Protein AF-0000000075452541 (afdb_homodimer)

Solvent-accessible surface area (backbone atoms only — not comparable to full-atom values): 29779 Å² total; per-residue (Å²): 123,70,72,61,56,54,48,53,54,49,51,54,54,55,52,61,61,65,72,62,60,81,67,71,68,73,66,65,67,73,64,61,56,76,62,44,48,30,38,48,34,49,43,64,29,46,68,95,59,76,37,20,65,39,57,33,38,34,30,27,49,64,48,76,81,56,88,68,90,68,59,49,58,41,72,86,58,48,40,37,40,28,39,78,86,65,54,73,41,63,32,45,73,78,48,78,16,36,24,39,24,74,75,41,72,76,52,80,73,38,39,36,34,42,38,35,38,46,94,92,39,50,34,38,28,69,33,43,17,39,79,46,66,87,62,72,47,77,48,80,36,69,62,18,41,37,78,40,71,11,36,21,41,36,41,37,31,50,55,63,86,82,54,88,63,45,31,35,39,35,39,36,41,42,87,89,42,98,59,65,47,78,46,79,43,63,41,68,54,38,55,59,77,52,35,68,52,48,48,37,40,68,83,59,48,67,69,40,55,36,41,38,38,43,31,22,43,37,71,69,51,44,30,37,49,54,52,46,42,45,64,13,70,38,55,8,56,58,82,45,79,62,62,95,77,60,66,36,64,34,36,25,78,86,38,78,92,62,42,40,35,41,36,53,44,28,27,20,25,43,78,48,76,46,66,40,112,124,70,71,63,56,52,48,52,52,48,50,50,54,54,52,61,59,65,60,69,64,82,72,69,68,72,63,67,68,72,63,62,56,76,59,43,50,29,38,48,34,49,44,64,28,45,69,96,58,74,37,20,66,38,55,33,38,34,30,28,49,64,48,75,81,54,88,67,89,69,61,50,58,41,72,86,57,49,40,38,40,28,40,81,86,66,54,74,41,64,31,45,72,79,47,79,16,36,23,39,23,74,74,42,73,76,52,81,73,35,39,38,34,42,38,38,38,46,95,92,39,50,33,36,30,71,32,42,18,40,80,47,66,89,60,71,46,78,47,80,37,69,62,18,41,37,80,40,71,11,36,22,41,35,41,36,32,51,54,62,88,81,53,85,66,45,32,36,40,37,40,34,40,41,87,89,42,96,58,65,47,77,46,79,44,62,43,68,55,37,56,60,77,51,34,72,53,48,49,36,41,69,83,58,47,67,70,40,55,36,40,37,37,44,31,23,42,38,71,68,51,45,29,37,49,52,51,47,44,44,63,12,68,38,46,8,57,60,81,42,78,62,62,97,77,60,65,36,64,34,37,25,78,85,39,78,89,61,43,40,35,40,37,51,44,29,26,20,24,44,78,47,75,47,65,40,111

Sequence (554 aa):
MIAMRSFKTILLSLFIICLASCQKVVNVDLETAAPKLVIDAAIDWQHGTKGNEQTITLSTTYPYFSKDSIAPKVSGAKVTVTDSLGKIFDFEQVKTGEYVCNTFSPTLNMSYTLRVDYQGKTYTAKDKLYPMPQHVDFQQKDKGGIFGNAMEIRGFFKDDDQLKNNYYLVKIKSPHSKFPAYIDLNGKFFSKNNLFFIYSDEKLKPKDTLNFEIYRISEDYFGYMYRILEITSNGSSPFSTPPASVIGNIINNKDANDNPLGAFRATQFISKQYIIKMIAMRSFKTILLSLFIICLASCQKVVNVDLETAAPKLVIDAAIDWQHGTKGNEQTITLSTTYPYFSKDSIAPKVSGAKVTVTDSLGKIFDFEQVKTGEYVCNTFSPTLNMSYTLRVDYQGKTYTAKDKLYPMPQHVDFQQKDKGGIFGNAMEIRGFFKDDDQLKNNYYLVKIKSPHSKFPAYIDLNGKFFSKNNLFFIYSDEKLKPKDTLNFEIYRISEDYFGYMYRILEITSNGSSPFSTPPASVIGNIINNKDANDNPLGAFRATQFISKQYIIK

Structure (mmCIF, N/CA/C/O backbone):
data_AF-0000000075452541-model_v1
#
loop_
_entity.id
_entity.type
_entity.pdbx_description
1 polymer 'DUF4249 domain-containing protein'
#
loop_
_atom_site.group_PDB
_atom_site.id
_atom_site.type_symbol
_atom_site.label_atom_id
_atom_site.label_alt_id
_atom_site.label_comp_id
_atom_site.label_asym_id
_atom_site.label_entity_id
_atom_site.label_seq_id
_atom_site.pdbx_PDB_ins_code
_atom_site.Cartn_x
_atom_site.Cartn_y
_atom_site.Cartn_z
_atom_site.occupancy
_atom_site.B_iso_or_equiv
_atom_site.auth_seq_id
_atom_site.auth_comp_id
_atom_site.auth_asym_id
_atom_site.auth_atom_id
_atom_site.pdbx_PDB_model_num
ATOM 1 N N . MET A 1 1 ? -78 8.469 -4.016 1 34.25 1 MET A N 1
ATOM 2 C CA . MET A 1 1 ? -76.812 9.266 -4.352 1 34.25 1 MET A CA 1
ATOM 3 C C . MET A 1 1 ? -75.625 8.875 -3.484 1 34.25 1 MET A C 1
ATOM 5 O O . MET A 1 1 ? -74.5 9.398 -3.664 1 34.25 1 MET A O 1
ATOM 9 N N . ILE A 1 2 ? -75.938 8.18 -2.344 1 45.75 2 ILE A N 1
ATOM 10 C CA . ILE A 1 2 ? -74.938 7.801 -1.338 1 45.75 2 ILE A CA 1
ATOM 11 C C . ILE A 1 2 ? -74.062 6.664 -1.87 1 45.75 2 ILE A C 1
ATOM 13 O O . ILE A 1 2 ? -72.875 6.586 -1.552 1 45.75 2 ILE A O 1
ATOM 17 N N . ALA A 1 3 ? -74.625 5.676 -2.668 1 50 3 ALA A N 1
ATOM 18 C CA . ALA A 1 3 ? -74 4.473 -3.158 1 50 3 ALA A CA 1
ATOM 19 C C . ALA A 1 3 ? -72.875 4.82 -4.152 1 50 3 ALA A C 1
ATOM 21 O O . ALA A 1 3 ? -71.875 4.125 -4.234 1 50 3 ALA A O 1
ATOM 22 N N . MET A 1 4 ? -73.062 5.973 -4.934 1 45.12 4 MET A N 1
ATOM 23 C CA . MET A 1 4 ? -72.125 6.316 -5.988 1 45.12 4 MET A CA 1
ATOM 24 C C . MET A 1 4 ? -70.812 6.867 -5.395 1 45.12 4 MET A C 1
ATOM 26 O O . MET A 1 4 ? -69.75 6.855 -6.055 1 45.12 4 MET A O 1
ATOM 30 N N . ARG A 1 5 ? -70.938 7.594 -4.199 1 52.69 5 ARG A N 1
ATOM 31 C CA . ARG A 1 5 ? -69.75 8.211 -3.629 1 52.69 5 ARG A CA 1
ATOM 32 C C . ARG A 1 5 ? -68.812 7.156 -3.062 1 52.69 5 ARG A C 1
ATOM 34 O O . ARG A 1 5 ? -67.562 7.289 -3.164 1 52.69 5 ARG A O 1
ATOM 41 N N . SER A 1 6 ? -69.438 6.059 -2.621 1 57.91 6 SER A N 1
ATOM 42 C CA . SER A 1 6 ? -68.562 5.023 -2.018 1 57.91 6 SER A CA 1
ATOM 43 C C . SER A 1 6 ? -67.812 4.25 -3.076 1 57.91 6 SER A C 1
ATOM 45 O O . SER A 1 6 ? -66.688 3.803 -2.826 1 57.91 6 SER A O 1
ATOM 47 N N . PHE A 1 7 ? -68.438 4.277 -4.336 1 56.34 7 PHE A N 1
ATOM 48 C CA . PHE A 1 7 ? -67.75 3.48 -5.363 1 56.34 7 PHE A CA 1
ATOM 49 C C . PHE A 1 7 ? -66.5 4.184 -5.887 1 56.34 7 PHE A C 1
ATOM 51 O O . PHE A 1 7 ? -65.5 3.545 -6.133 1 56.34 7 PHE A O 1
ATOM 58 N N . LYS A 1 8 ? -66.5 5.594 -5.902 1 56.44 8 LYS A N 1
ATOM 59 C CA . LYS A 1 8 ? -65.375 6.336 -6.395 1 56.44 8 LYS A CA 1
ATOM 60 C C . LYS A 1 8 ? -64.188 6.277 -5.395 1 56.44 8 LYS A C 1
ATOM 62 O O . LYS A 1 8 ? -63.062 6.18 -5.789 1 56.44 8 LYS A O 1
ATOM 67 N N . THR A 1 9 ? -64.688 6.316 -4.105 1 59.84 9 THR A N 1
ATOM 68 C CA . THR A 1 9 ? -63.625 6.242 -3.1 1 59.84 9 THR A CA 1
ATOM 69 C C . THR A 1 9 ? -63 4.852 -3.078 1 59.84 9 THR A C 1
ATOM 71 O O . THR A 1 9 ? -61.781 4.719 -2.928 1 59.84 9 THR A O 1
ATOM 74 N N . ILE A 1 10 ? -63.844 3.76 -3.4 1 61.31 10 ILE A N 1
ATOM 75 C CA . ILE A 1 10 ? -63.281 2.412 -3.416 1 61.31 10 ILE A CA 1
ATOM 76 C C . ILE A 1 10 ? -62.438 2.221 -4.664 1 61.31 10 ILE A C 1
ATOM 78 O O . ILE A 1 10 ? -61.344 1.651 -4.598 1 61.31 10 ILE A O 1
ATOM 82 N N . LEU A 1 11 ? -62.875 2.826 -5.844 1 58.12 11 LEU A N 1
ATOM 83 C CA . LEU A 1 11 ? -62.062 2.693 -7.059 1 58.12 11 LEU A CA 1
ATOM 84 C C . LEU A 1 11 ? -60.75 3.439 -6.93 1 58.12 11 LEU A C 1
ATOM 86 O O . LEU A 1 11 ? -59.719 2.945 -7.363 1 58.12 11 LEU A O 1
ATOM 90 N N . LEU A 1 12 ? -60.844 4.625 -6.23 1 57.25 12 LEU A N 1
ATOM 91 C CA . LEU A 1 12 ? -59.594 5.367 -6.047 1 57.25 12 LEU A CA 1
ATOM 92 C C . LEU A 1 12 ? -58.656 4.625 -5.105 1 57.25 12 LEU A C 1
ATOM 94 O O . LEU A 1 12 ? -57.438 4.582 -5.34 1 57.25 12 LEU A O 1
ATOM 98 N N . SER A 1 13 ? -59.25 3.928 -4.078 1 57.22 13 SER A N 1
ATOM 99 C CA . SER A 1 13 ? -58.375 3.186 -3.176 1 57.22 13 SER A CA 1
ATOM 100 C C . SER A 1 13 ? -57.75 1.992 -3.881 1 57.22 13 SER A C 1
ATOM 102 O O . SER A 1 13 ? -56.594 1.681 -3.654 1 57.22 13 SER A O 1
ATOM 104 N N . LEU A 1 14 ? -58.562 1.305 -4.836 1 54.22 14 LEU A N 1
ATOM 105 C CA . LEU A 1 14 ? -58 0.173 -5.555 1 54.22 14 LEU A CA 1
ATOM 106 C C . LEU A 1 14 ? -56.938 0.641 -6.551 1 54.22 14 LEU A C 1
ATOM 108 O O . LEU A 1 14 ? -55.938 -0.048 -6.773 1 54.22 14 LEU A O 1
ATOM 112 N N . PHE A 1 15 ? -57.031 1.887 -7.07 1 53 15 PHE A N 1
ATOM 113 C CA . PHE A 1 15 ? -56.031 2.369 -8.023 1 53 15 PHE A CA 1
ATOM 114 C C . PHE A 1 15 ? -54.688 2.619 -7.336 1 53 15 PHE A C 1
ATOM 116 O O . PHE A 1 15 ? -53.625 2.387 -7.922 1 53 15 PHE A O 1
ATOM 123 N N . ILE A 1 16 ? -54.719 3.039 -6.047 1 51.22 16 ILE A N 1
ATOM 124 C CA . ILE A 1 16 ? -53.438 3.35 -5.395 1 51.22 16 ILE A CA 1
ATOM 125 C C . ILE A 1 16 ? -52.688 2.059 -5.113 1 51.22 16 ILE A C 1
ATOM 127 O O . ILE A 1 16 ? -51.438 2.029 -5.188 1 51.22 16 ILE A O 1
ATOM 131 N N . ILE A 1 17 ? -53.344 0.917 -4.867 1 47.91 17 ILE A N 1
ATOM 132 C CA . ILE A 1 17 ? -52.625 -0.297 -4.535 1 47.91 17 ILE A CA 1
ATOM 133 C C . ILE A 1 17 ? -51.938 -0.855 -5.793 1 47.91 17 ILE A C 1
ATOM 135 O O . ILE A 1 17 ? -50.906 -1.532 -5.711 1 47.91 17 ILE A O 1
ATOM 139 N N . CYS A 1 18 ? -52.469 -0.655 -7.027 1 42.66 18 CYS A N 1
ATOM 140 C CA . CYS A 1 18 ? -51.875 -1.256 -8.227 1 42.66 18 CYS A CA 1
ATOM 141 C C . CYS A 1 18 ? -50.562 -0.599 -8.578 1 42.66 18 CYS A C 1
ATOM 143 O O . CYS A 1 18 ? -49.844 -1.06 -9.477 1 42.66 18 CYS A O 1
ATOM 145 N N . LEU A 1 19 ? -50.375 0.67 -8.211 1 40.28 19 LEU A N 1
ATOM 146 C CA . LEU A 1 19 ? -49.094 1.259 -8.602 1 40.28 19 LEU A CA 1
ATOM 147 C C . LEU A 1 19 ? -47.938 0.643 -7.809 1 40.28 19 LEU A C 1
ATOM 149 O O . LEU A 1 19 ? -46.812 1.155 -7.832 1 40.28 19 LEU A O 1
ATOM 153 N N . ALA A 1 20 ? -48.25 -0.249 -6.824 1 34.97 20 ALA A N 1
ATOM 154 C CA . ALA A 1 20 ? -47.094 -0.711 -6.074 1 34.97 20 ALA A CA 1
ATOM 155 C C . ALA A 1 20 ? -46.25 -1.676 -6.902 1 34.97 20 ALA A C 1
ATOM 157 O O . ALA A 1 20 ? -45.219 -2.152 -6.445 1 34.97 20 ALA A O 1
ATOM 158 N N . SER A 1 21 ? -46.812 -2.279 -7.902 1 32.34 21 SER A N 1
ATOM 159 C CA . SER A 1 21 ? -46.156 -3.557 -8.164 1 32.34 21 SER A CA 1
ATOM 160 C C . SER A 1 21 ? -44.719 -3.355 -8.648 1 32.34 21 SER A C 1
ATOM 162 O O . SER A 1 21 ? -43.844 -4.137 -8.312 1 32.34 21 SER A O 1
ATOM 164 N N . CYS A 1 22 ? -44.594 -2.73 -9.883 1 35.19 22 CYS A N 1
ATOM 165 C CA . CYS A 1 22 ? -43.562 -3.24 -10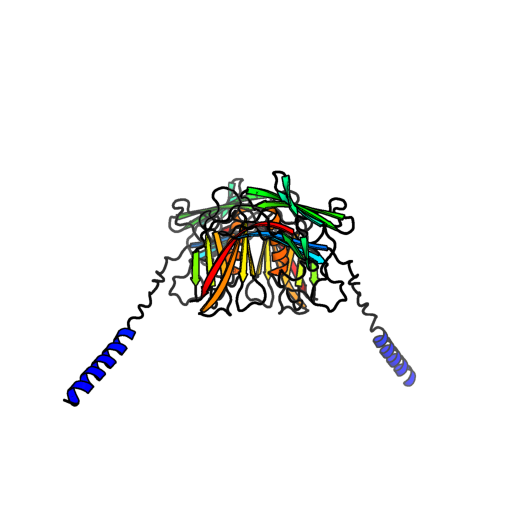.75 1 35.19 22 CYS A CA 1
ATOM 166 C C . CYS A 1 22 ? -42.188 -2.83 -10.234 1 35.19 22 CYS A C 1
ATOM 168 O O . CYS A 1 22 ? -41.781 -1.67 -10.359 1 35.19 22 CYS A O 1
ATOM 170 N N . GLN A 1 23 ? -41.875 -2.953 -8.891 1 31.98 23 GLN A N 1
ATOM 171 C CA . GLN A 1 23 ? -40.438 -2.781 -8.711 1 31.98 23 GLN A CA 1
ATOM 172 C C . GLN A 1 23 ? -39.656 -3.557 -9.766 1 31.98 23 GLN A C 1
ATOM 174 O O . GLN A 1 23 ? -39.719 -4.785 -9.836 1 31.98 23 GLN A O 1
ATOM 179 N N . LYS A 1 24 ? -39.5 -3.025 -10.977 1 33.19 24 LYS A N 1
ATOM 180 C CA . LYS A 1 24 ? -38.562 -3.656 -11.883 1 33.19 24 LYS A CA 1
ATOM 181 C C . LYS A 1 24 ? -37.219 -3.945 -11.172 1 33.19 24 LYS A C 1
ATOM 183 O O . LYS A 1 24 ? -36.562 -3.027 -10.688 1 33.19 24 LYS A O 1
ATOM 188 N N . VAL A 1 25 ? -37.219 -5.02 -10.445 1 33.94 25 VAL A N 1
ATOM 189 C CA . VAL A 1 25 ? -35.875 -5.512 -10.094 1 33.94 25 VAL A CA 1
ATOM 190 C C . VAL A 1 25 ? -34.938 -5.332 -11.266 1 33.94 25 VAL A C 1
ATOM 192 O O . VAL A 1 25 ? -35.188 -5.84 -12.367 1 33.94 25 VAL A O 1
ATOM 195 N N . VAL A 1 26 ? -34.531 -4.211 -11.539 1 32.22 26 VAL A N 1
ATOM 196 C CA . VAL A 1 26 ? -33.438 -4.156 -12.492 1 32.22 26 VAL A CA 1
ATOM 197 C C . VAL A 1 26 ? -32.531 -5.387 -12.328 1 32.22 26 VAL A C 1
ATOM 199 O O . VAL A 1 26 ? -31.906 -5.578 -11.281 1 32.22 26 VAL A O 1
ATOM 202 N N . ASN A 1 27 ? -33.094 -6.473 -12.727 1 30.88 27 ASN A N 1
ATOM 203 C CA . ASN A 1 27 ? -32.219 -7.613 -12.875 1 30.88 27 ASN A CA 1
ATOM 204 C C . ASN A 1 27 ? -30.875 -7.203 -13.5 1 30.88 27 ASN A C 1
ATOM 206 O O . ASN A 1 27 ? -30.812 -6.84 -14.672 1 30.88 27 ASN A O 1
ATOM 210 N N . VAL A 1 28 ? -30.172 -6.414 -12.852 1 33.66 28 VAL A N 1
ATOM 211 C CA . VAL A 1 28 ? -28.797 -6.391 -13.344 1 33.66 28 VAL A CA 1
ATOM 212 C C . VAL A 1 28 ? -28.438 -7.754 -13.93 1 33.66 28 VAL A C 1
ATOM 214 O O . VAL A 1 28 ? -28.484 -8.766 -13.234 1 33.66 28 VAL A O 1
ATOM 217 N N . ASP A 1 29 ? -28.938 -7.945 -15.039 1 34.06 29 ASP A N 1
ATOM 218 C CA . ASP A 1 29 ? -28.406 -9.109 -15.75 1 34.06 29 ASP A CA 1
ATOM 219 C C . ASP A 1 29 ? -27.016 -9.461 -15.258 1 34.06 29 ASP A C 1
ATOM 221 O O . ASP A 1 29 ? -26.062 -8.711 -15.484 1 34.06 29 ASP A O 1
ATOM 225 N N . LEU A 1 30 ? -26.812 -9.672 -14 1 38.75 30 LEU A N 1
ATOM 226 C CA . LEU A 1 30 ? -25.609 -10.453 -13.758 1 38.75 30 LEU A CA 1
ATOM 227 C C . LEU A 1 30 ? -25.25 -11.297 -14.977 1 38.75 30 LEU A C 1
ATOM 229 O O . LEU A 1 30 ? -25.75 -12.406 -15.148 1 38.75 30 LEU A O 1
ATOM 233 N N . GLU A 1 31 ? -25.531 -10.891 -16.172 1 41.97 31 GLU A N 1
ATOM 234 C CA . GLU A 1 31 ? -25.047 -11.523 -17.391 1 41.97 31 GLU A CA 1
ATOM 235 C C . GLU A 1 31 ? -23.812 -12.391 -17.109 1 41.97 31 GLU A C 1
ATOM 237 O O . GLU A 1 31 ? -22.922 -11.992 -16.375 1 41.97 31 GLU A O 1
ATOM 242 N N . THR A 1 32 ? -23.969 -13.688 -17 1 48.62 32 THR A N 1
ATOM 243 C CA . THR A 1 32 ? -23.062 -14.812 -16.844 1 48.62 32 THR A CA 1
ATOM 244 C C . THR A 1 32 ? -21.766 -14.562 -17.594 1 48.62 32 THR A C 1
ATOM 246 O O . THR A 1 32 ? -21.734 -14.594 -18.828 1 48.62 32 THR A O 1
ATOM 249 N N . ALA A 1 33 ? -21.141 -13.641 -17.328 1 57.66 33 ALA A N 1
ATOM 250 C CA . ALA A 1 33 ? -19.859 -13.492 -18.016 1 57.66 33 ALA A CA 1
ATOM 251 C C . ALA A 1 33 ? -19.172 -14.844 -18.172 1 57.66 33 ALA A C 1
ATOM 253 O O . ALA A 1 33 ? -19.281 -15.719 -17.312 1 57.66 33 ALA A O 1
ATOM 254 N N . ALA A 1 34 ? -18.906 -15.211 -19.516 1 70.31 34 ALA A N 1
ATOM 255 C CA . ALA A 1 34 ? -18.141 -16.422 -19.828 1 70.31 34 ALA A CA 1
ATOM 256 C C . ALA A 1 34 ? -16.969 -16.578 -18.859 1 70.31 34 ALA A C 1
ATOM 258 O O . ALA A 1 34 ? -16.344 -15.602 -18.469 1 70.31 34 ALA A O 1
ATOM 259 N N . PRO A 1 35 ? -16.844 -17.891 -18.344 1 80.19 35 PRO A N 1
ATOM 260 C CA . PRO A 1 35 ? -15.695 -18.125 -17.469 1 80.19 35 PRO A CA 1
ATOM 261 C C . PRO A 1 35 ? -14.375 -17.641 -18.062 1 80.19 35 PRO A C 1
ATOM 263 O O . PRO A 1 35 ? -14.172 -17.766 -19.281 1 80.19 35 PRO A O 1
ATOM 266 N N . LYS A 1 36 ? -13.656 -17.047 -17.234 1 85.5 36 LYS A N 1
ATOM 267 C CA . LYS A 1 36 ? -12.352 -16.562 -17.672 1 85.5 36 LYS A CA 1
ATOM 268 C C . LYS A 1 36 ? -11.234 -17.453 -17.156 1 85.5 36 LYS A C 1
ATOM 270 O O . LYS A 1 36 ? -11.266 -17.906 -16.016 1 85.5 36 LYS A O 1
ATOM 275 N N . LEU A 1 37 ? -10.25 -17.703 -18.016 1 91.44 37 LEU A N 1
ATOM 276 C CA . LEU A 1 37 ? -9.07 -18.469 -17.625 1 91.44 37 LEU A CA 1
ATOM 277 C C . LEU A 1 37 ? -8.273 -17.75 -16.547 1 91.44 37 LEU A C 1
ATOM 279 O O . LEU A 1 37 ? -8.07 -16.531 -16.625 1 91.44 37 LEU A O 1
ATOM 283 N N . VAL A 1 38 ? -7.953 -18.469 -15.477 1 91 38 VAL A N 1
ATOM 284 C CA . VAL A 1 38 ? -7.082 -17.969 -14.422 1 91 38 VAL A CA 1
ATOM 285 C C . VAL A 1 38 ? -5.766 -18.734 -14.422 1 91 38 VAL A C 1
ATOM 287 O O . VAL A 1 38 ? -5.758 -19.969 -14.336 1 91 38 VAL A O 1
ATOM 290 N N . ILE A 1 39 ? -4.699 -18.047 -14.617 1 94.75 39 ILE A N 1
ATOM 291 C CA . ILE A 1 39 ? -3.371 -18.641 -14.586 1 94.75 39 ILE A CA 1
ATOM 292 C C . ILE A 1 39 ? -2.607 -18.141 -13.359 1 94.75 39 ILE A C 1
ATOM 294 O O . ILE A 1 39 ? -2.215 -16.969 -13.305 1 94.75 39 ILE A O 1
ATOM 298 N N . ASP A 1 40 ? -2.426 -18.953 -12.367 1 94.31 40 ASP A N 1
ATOM 299 C CA . ASP A 1 40 ? -1.569 -18.688 -11.219 1 94.31 40 ASP A CA 1
ATOM 300 C C . ASP A 1 40 ? -0.208 -19.359 -11.375 1 94.31 40 ASP A C 1
ATOM 302 O O . ASP A 1 40 ? -0.052 -20.531 -11.062 1 94.31 40 ASP A O 1
ATOM 306 N N . ALA A 1 41 ? 0.688 -18.625 -11.914 1 98 41 ALA A N 1
ATOM 307 C CA . ALA A 1 41 ? 2 -19.172 -12.25 1 98 41 ALA A CA 1
ATOM 308 C C . ALA A 1 41 ? 3.094 -18.547 -11.398 1 9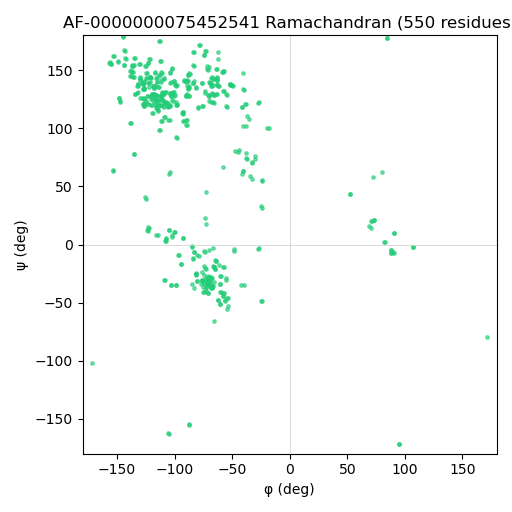8 41 ALA A C 1
ATOM 310 O O . ALA A 1 41 ? 3.588 -17.453 -11.703 1 98 41 ALA A O 1
ATOM 311 N N . ALA A 1 42 ? 3.469 -19.266 -10.375 1 97.75 42 ALA A N 1
ATOM 312 C CA . ALA A 1 42 ? 4.504 -18.781 -9.469 1 97.75 42 ALA A CA 1
ATOM 313 C C . ALA A 1 42 ? 5.699 -19.734 -9.445 1 97.75 42 ALA A C 1
ATOM 315 O O . ALA A 1 42 ? 5.559 -20.906 -9.117 1 97.75 42 ALA A O 1
ATOM 316 N N . ILE A 1 43 ? 6.809 -19.266 -9.938 1 98.62 43 ILE A N 1
ATOM 317 C CA . ILE A 1 43 ? 8.086 -19.938 -9.672 1 98.62 43 ILE A CA 1
ATOM 318 C C . ILE A 1 43 ? 8.711 -19.359 -8.406 1 98.62 43 ILE A C 1
ATOM 320 O O . ILE A 1 43 ? 9.273 -18.266 -8.422 1 98.62 43 ILE A O 1
ATOM 324 N N . ASP A 1 44 ? 8.586 -20.109 -7.355 1 98.38 44 ASP A N 1
ATOM 325 C CA . ASP A 1 44 ? 9.047 -19.641 -6.051 1 98.38 44 ASP A CA 1
ATOM 326 C C . ASP A 1 44 ? 10.203 -20.5 -5.539 1 98.38 44 ASP A C 1
ATOM 328 O O . ASP A 1 44 ? 10.023 -21.688 -5.258 1 98.38 44 ASP A O 1
ATOM 332 N N . TRP A 1 45 ? 11.344 -19.859 -5.383 1 98.62 45 TRP A N 1
ATOM 333 C CA . TRP A 1 45 ? 12.539 -20.531 -4.895 1 98.62 45 TRP A CA 1
ATOM 334 C C . TRP A 1 45 ? 12.812 -20.172 -3.439 1 98.62 45 TRP A C 1
ATOM 336 O O . TRP A 1 45 ? 13.281 -19.062 -3.145 1 98.62 45 TRP A O 1
ATOM 346 N N . GLN A 1 46 ? 12.562 -21.125 -2.562 1 97.81 46 GLN A N 1
ATOM 347 C CA . GLN A 1 46 ? 12.859 -20.891 -1.154 1 97.81 46 GLN A CA 1
ATOM 348 C C . GLN A 1 46 ? 14.359 -20.938 -0.894 1 97.81 46 GLN A C 1
ATOM 350 O O . GLN A 1 46 ? 15.039 -21.875 -1.292 1 97.81 46 GLN A O 1
ATOM 355 N N . HIS A 1 47 ? 14.812 -19.906 -0.198 1 95.38 47 HIS A N 1
ATOM 356 C CA . HIS A 1 47 ? 16.219 -19.922 0.197 1 95.38 47 HIS A CA 1
ATOM 357 C C . HIS A 1 47 ? 16.594 -21.219 0.888 1 95.38 47 HIS A C 1
ATOM 359 O O . HIS A 1 47 ? 15.828 -21.734 1.709 1 95.38 47 HIS A O 1
ATOM 365 N N . GLY A 1 48 ? 17.781 -21.719 0.495 1 94.69 48 GLY A N 1
ATOM 366 C CA . GLY A 1 48 ? 18.297 -22.922 1.144 1 94.69 48 GLY A CA 1
ATOM 367 C C . GLY A 1 48 ? 17.828 -24.203 0.489 1 94.69 48 GLY A C 1
ATOM 368 O O . GLY A 1 48 ? 18.203 -25.297 0.919 1 94.69 48 GLY A O 1
ATOM 369 N N . THR A 1 49 ? 16.953 -24.125 -0.5 1 97.25 49 THR A N 1
ATOM 370 C CA . THR A 1 49 ? 16.5 -25.312 -1.22 1 97.25 49 THR A CA 1
ATOM 371 C C . THR A 1 49 ? 16.984 -25.281 -2.668 1 97.25 49 THR A C 1
ATOM 373 O O . THR A 1 49 ? 17.578 -24.297 -3.113 1 97.25 49 THR A O 1
ATOM 376 N N . LYS A 1 50 ? 16.719 -26.375 -3.445 1 97.38 50 LYS A N 1
ATOM 377 C CA . LYS A 1 50 ? 17.141 -26.469 -4.84 1 97.38 50 LYS A CA 1
ATOM 378 C C . LYS A 1 50 ? 16.172 -25.734 -5.758 1 97.38 50 LYS A C 1
ATOM 380 O O . LYS A 1 50 ? 16.562 -25.281 -6.836 1 97.38 50 LYS A O 1
ATOM 385 N N . GLY A 1 51 ? 14.953 -25.578 -5.359 1 98.06 51 GLY A N 1
ATOM 386 C CA . GLY A 1 51 ? 13.945 -24.891 -6.145 1 98.06 51 GLY A CA 1
ATOM 387 C C . GLY A 1 51 ? 13.508 -25.672 -7.367 1 98.06 51 GLY A C 1
ATOM 388 O O . GLY A 1 51 ? 12.938 -25.109 -8.305 1 98.06 51 GLY A O 1
ATOM 389 N N . ASN A 1 52 ? 13.727 -26.969 -7.395 1 98.06 52 ASN A N 1
ATOM 390 C CA . ASN A 1 52 ? 13.492 -27.766 -8.594 1 98.06 52 ASN A CA 1
ATOM 391 C C . ASN A 1 52 ? 12.023 -28.141 -8.75 1 98.06 52 ASN A C 1
ATOM 393 O O . ASN A 1 52 ? 11.57 -28.438 -9.852 1 98.06 52 ASN A O 1
ATOM 397 N N . GLU A 1 53 ? 11.305 -28.188 -7.676 1 97.88 53 GLU A N 1
ATOM 398 C CA . GLU A 1 53 ? 9.883 -28.516 -7.742 1 97.88 53 GLU A CA 1
ATOM 399 C C . GLU A 1 53 ? 9.031 -27.25 -7.836 1 97.88 53 GLU A C 1
ATOM 401 O O . GLU A 1 53 ? 9.016 -26.438 -6.918 1 97.88 53 GLU A O 1
ATOM 406 N N . GLN A 1 54 ? 8.398 -27.062 -8.945 1 98.62 54 GLN A N 1
ATOM 407 C CA . GLN A 1 54 ? 7.562 -25.891 -9.188 1 98.62 54 GLN A CA 1
ATOM 408 C C . GLN A 1 54 ? 6.188 -26.297 -9.719 1 98.62 54 GLN A C 1
ATOM 410 O O . GLN A 1 54 ? 6.066 -27.266 -10.461 1 98.62 54 GLN A O 1
ATOM 415 N N . THR A 1 55 ? 5.156 -25.609 -9.312 1 97.88 55 THR A N 1
ATOM 416 C CA . THR A 1 55 ? 3.787 -25.906 -9.711 1 97.88 55 THR A CA 1
ATOM 417 C C . THR A 1 55 ? 3.107 -24.656 -10.281 1 97.88 55 THR A C 1
ATOM 419 O O . THR A 1 55 ? 3.254 -23.562 -9.734 1 97.88 55 THR A O 1
ATOM 422 N N . ILE A 1 56 ? 2.438 -24.797 -11.383 1 98 56 ILE A N 1
ATOM 423 C CA . ILE A 1 56 ? 1.584 -23.797 -12 1 98 56 ILE A CA 1
ATOM 424 C C . ILE A 1 56 ? 0.146 -24.297 -12.062 1 98 56 ILE A C 1
ATOM 426 O O . ILE A 1 56 ? -0.091 -25.469 -12.414 1 98 56 ILE A O 1
ATOM 430 N N . THR A 1 57 ? -0.823 -23.438 -11.695 1 96.31 57 THR A N 1
ATOM 431 C CA . THR A 1 57 ? -2.213 -23.875 -11.641 1 96.31 57 THR A CA 1
ATOM 432 C C . THR A 1 57 ? -3.062 -23.109 -12.641 1 96.31 57 THR A C 1
ATOM 434 O O . THR A 1 57 ? -2.928 -21.891 -12.766 1 96.31 57 THR A O 1
ATOM 437 N N . LEU A 1 58 ? -3.904 -23.766 -13.328 1 95.38 58 LEU A N 1
ATOM 438 C CA . LEU A 1 58 ? -4.871 -23.203 -14.266 1 95.38 58 LEU A CA 1
ATOM 439 C C . LEU A 1 58 ? -6.297 -23.531 -13.836 1 95.38 58 LEU A C 1
ATOM 441 O O . LEU A 1 58 ? -6.598 -24.688 -13.492 1 95.38 58 LEU A O 1
ATOM 445 N N . SER A 1 59 ? -7.078 -22.516 -13.789 1 91.62 59 SER A N 1
ATOM 446 C CA . SER A 1 59 ? -8.492 -22.656 -13.461 1 91.62 59 SER A CA 1
ATOM 447 C C . SER A 1 59 ? -9.344 -21.656 -14.234 1 91.62 59 SER A C 1
ATOM 449 O O . SER A 1 59 ? -8.844 -20.969 -15.141 1 91.62 59 SER A O 1
ATOM 451 N N . THR A 1 60 ? -10.664 -21.688 -14.055 1 86 60 THR A N 1
ATOM 452 C CA . THR A 1 60 ? -11.562 -20.672 -14.609 1 86 60 THR A CA 1
ATOM 453 C C . THR A 1 60 ? -12.406 -20.047 -13.508 1 86 60 THR A C 1
ATOM 455 O O . THR A 1 60 ? -12.539 -20.609 -12.414 1 86 60 THR A O 1
ATOM 458 N N . THR A 1 61 ? -12.82 -18.797 -13.758 1 79.94 61 THR A N 1
ATOM 459 C CA . THR A 1 61 ? -13.805 -18.203 -12.867 1 79.94 61 THR A CA 1
ATOM 460 C C . THR A 1 61 ? -15.125 -18.984 -12.93 1 79.94 61 THR A C 1
ATOM 462 O O . THR A 1 61 ? -15.336 -19.781 -13.836 1 79.94 61 THR A O 1
ATOM 465 N N . TYR A 1 62 ? -15.891 -18.938 -11.719 1 67.44 62 TYR A N 1
ATOM 466 C CA . TYR A 1 62 ? -17.188 -19.609 -11.672 1 67.44 62 TYR A CA 1
ATOM 467 C C . TYR A 1 62 ? -18.203 -18.891 -12.562 1 67.44 62 TYR A C 1
ATOM 469 O O . TYR A 1 62 ? -18.172 -17.672 -12.688 1 67.44 62 TYR A O 1
ATOM 477 N N . PRO A 1 63 ? -18.922 -19.797 -13.211 1 54.41 63 PRO A N 1
ATOM 478 C CA . PRO A 1 63 ? -20.078 -19.141 -13.812 1 54.41 63 PRO A CA 1
ATOM 479 C C . PRO A 1 63 ? -21.062 -18.578 -12.781 1 54.41 63 PRO A C 1
ATOM 481 O O . PRO A 1 63 ? -21.062 -19.031 -11.633 1 54.41 63 PRO A O 1
ATOM 484 N N . TYR A 1 64 ? -21.547 -17.359 -12.727 1 48.22 64 TYR A N 1
ATOM 485 C CA . TYR A 1 64 ? -22.422 -16.688 -11.766 1 48.22 64 TYR A CA 1
ATOM 486 C C . TYR A 1 64 ? -23.281 -17.703 -11.016 1 48.22 64 TYR A C 1
ATOM 488 O O . TYR A 1 64 ? -23.547 -17.547 -9.82 1 48.22 64 TYR A O 1
ATOM 496 N N . PHE A 1 65 ? -23.938 -18.641 -11.664 1 43.19 65 PHE A N 1
ATOM 497 C CA . PHE A 1 65 ? -25 -19.422 -11.047 1 43.19 65 PHE A CA 1
ATOM 498 C C . PHE A 1 65 ? -24.422 -20.578 -10.242 1 43.19 65 PHE A C 1
ATOM 500 O O . PHE A 1 65 ? -25.156 -21.391 -9.68 1 43.19 65 PHE A O 1
ATOM 507 N N . SER A 1 66 ? -23.266 -20.797 -10.289 1 40.91 66 SER A N 1
ATOM 508 C CA . SER A 1 66 ? -22.922 -22.062 -9.641 1 40.91 66 SER A CA 1
ATOM 509 C C . SER A 1 66 ? -22.641 -21.844 -8.156 1 40.91 66 SER A C 1
ATOM 511 O O . SER A 1 66 ? -21.922 -20.922 -7.777 1 40.91 66 SER A O 1
ATOM 513 N N . LYS A 1 67 ? -23.547 -22.266 -7.355 1 44.03 67 LYS A N 1
ATOM 514 C CA . LYS A 1 67 ? -23.438 -22.359 -5.902 1 44.03 67 LYS A CA 1
ATOM 515 C C . LYS A 1 67 ? -22.141 -23.047 -5.484 1 44.03 67 LYS A C 1
ATOM 517 O O . LYS A 1 67 ? -21.859 -23.172 -4.289 1 44.03 67 LYS A O 1
ATOM 522 N N . ASP A 1 68 ? -21.359 -23.516 -6.414 1 43.38 68 ASP A N 1
ATOM 523 C CA . ASP A 1 68 ? -20.234 -24.375 -6.07 1 43.38 68 ASP A CA 1
ATOM 524 C C . ASP A 1 68 ? -18.984 -23.531 -5.762 1 43.38 68 ASP A C 1
ATOM 526 O O . ASP A 1 68 ? -18.75 -22.5 -6.391 1 43.38 68 ASP A O 1
ATOM 530 N N . SER A 1 69 ? -18.297 -23.719 -4.613 1 52.16 69 SER A N 1
ATOM 531 C CA . SER A 1 69 ? -17.25 -23.016 -3.889 1 52.16 69 SER A CA 1
ATOM 532 C C . SER A 1 69 ? -15.898 -23.172 -4.566 1 52.16 69 SER A C 1
ATOM 534 O O . SER A 1 69 ? -14.945 -22.469 -4.23 1 52.16 69 SER A O 1
ATOM 536 N N . ILE A 1 70 ? -15.711 -24.203 -5.438 1 57.38 70 ILE A N 1
ATOM 537 C CA . ILE A 1 70 ? -14.352 -24.406 -5.938 1 57.38 70 ILE A CA 1
ATOM 538 C C . ILE A 1 70 ? -14.281 -24.031 -7.418 1 57.38 70 ILE A C 1
ATOM 540 O O . ILE A 1 70 ? -15.094 -24.5 -8.219 1 57.38 70 ILE A O 1
ATOM 544 N N . ALA A 1 71 ? -13.406 -23.125 -7.848 1 64.62 71 ALA A N 1
ATOM 545 C CA . ALA A 1 71 ? -13.195 -22.719 -9.234 1 64.62 71 ALA A CA 1
ATOM 546 C C . ALA A 1 71 ? -12.898 -23.938 -10.117 1 64.62 71 ALA A C 1
ATOM 548 O O . ALA A 1 71 ? -12.062 -24.766 -9.766 1 64.62 71 ALA A O 1
ATOM 549 N N . PRO A 1 72 ? -13.625 -24.141 -11.297 1 75.56 72 PRO A N 1
ATOM 550 C CA . PRO A 1 72 ? -13.328 -25.266 -12.18 1 75.56 72 PRO A CA 1
ATOM 551 C C . PRO A 1 72 ? -11.883 -25.281 -12.664 1 75.56 72 PRO A C 1
ATOM 553 O O . PRO A 1 72 ? -11.336 -24.219 -13.016 1 75.56 72 PRO A O 1
ATOM 556 N N . LYS A 1 73 ? -11.227 -26.422 -12.578 1 84.62 73 LYS A N 1
ATOM 557 C CA . LYS A 1 73 ? -9.844 -26.594 -13.008 1 84.62 73 LYS A CA 1
ATOM 558 C C . LYS A 1 73 ? -9.766 -26.859 -14.508 1 84.62 73 LYS A C 1
ATOM 560 O O . LYS A 1 73 ? -10.758 -27.266 -15.125 1 84.62 73 LYS A O 1
ATOM 565 N N . VAL A 1 74 ? -8.695 -26.516 -15.078 1 88 74 VAL A N 1
ATOM 566 C CA . VAL A 1 74 ? -8.523 -26.562 -16.531 1 88 74 VAL A CA 1
ATOM 567 C C . VAL A 1 74 ? -7.57 -27.688 -16.906 1 88 74 VAL A C 1
ATOM 569 O O . VAL A 1 74 ? -6.504 -27.844 -16.312 1 88 74 VAL A O 1
ATOM 572 N N . SER A 1 75 ? -7.969 -28.5 -17.828 1 91.25 75 SER A N 1
ATOM 573 C CA . SER A 1 75 ? -7.133 -29.562 -18.359 1 91.25 75 SER A CA 1
ATOM 574 C C . SER A 1 75 ? -6.754 -29.297 -19.812 1 91.25 75 SER A C 1
ATOM 576 O O . SER A 1 75 ? -7.387 -28.484 -20.5 1 91.25 75 SER A O 1
ATOM 578 N N . GLY A 1 76 ? -5.637 -29.953 -20.25 1 93.81 76 GLY A N 1
ATOM 579 C CA . GLY A 1 76 ? -5.305 -30 -21.672 1 93.81 76 GLY A CA 1
ATOM 580 C C . GLY A 1 76 ? -4.418 -28.844 -22.109 1 93.81 76 GLY A C 1
ATOM 581 O O . GLY A 1 76 ? -4.156 -28.672 -23.297 1 93.81 76 GLY A O 1
ATOM 582 N N . ALA A 1 77 ? -3.91 -28.109 -21.188 1 97.56 77 ALA A N 1
ATOM 583 C CA . ALA A 1 77 ? -3.01 -27.016 -21.547 1 97.56 77 ALA A CA 1
ATOM 584 C C . ALA A 1 77 ? -1.568 -27.5 -21.656 1 97.56 77 ALA A C 1
ATOM 586 O O . ALA A 1 77 ? -1.194 -28.484 -21.016 1 97.56 77 ALA A O 1
ATOM 587 N N . LYS A 1 78 ? -0.827 -26.891 -22.531 1 98.5 78 LYS A N 1
ATOM 588 C CA . LYS A 1 78 ? 0.626 -27.031 -22.547 1 98.5 78 LYS A CA 1
ATOM 589 C C . LYS A 1 78 ? 1.303 -25.859 -21.859 1 98.5 78 LYS A C 1
ATOM 591 O O . LYS A 1 78 ? 1.104 -24.703 -22.25 1 98.5 78 LYS A O 1
ATOM 596 N N . VAL A 1 79 ? 2.059 -26.141 -20.797 1 98.81 79 VAL A N 1
ATOM 597 C CA . VAL A 1 79 ? 2.67 -25.094 -19.969 1 98.81 79 VAL A CA 1
ATOM 598 C C . VAL A 1 79 ? 4.188 -25.25 -19.984 1 98.81 79 VAL A C 1
ATOM 600 O O . VAL A 1 79 ? 4.707 -26.344 -19.688 1 98.81 79 VAL A O 1
ATOM 603 N N . THR A 1 80 ? 4.895 -24.188 -20.359 1 98.88 80 THR A N 1
ATOM 604 C CA . THR A 1 80 ? 6.352 -24.203 -20.328 1 98.88 80 THR A CA 1
ATOM 605 C C . THR A 1 80 ? 6.879 -22.891 -19.734 1 98.88 80 THR A C 1
ATOM 607 O O . THR A 1 80 ? 6.207 -21.859 -19.812 1 98.88 80 THR A O 1
ATOM 610 N N . VAL A 1 81 ? 7.977 -22.969 -19.078 1 98.94 81 VAL A N 1
ATOM 611 C CA . VAL A 1 81 ? 8.742 -21.797 -18.656 1 98.94 81 VAL A CA 1
ATOM 612 C C . VAL A 1 81 ? 10.148 -21.859 -19.266 1 98.94 81 VAL A C 1
ATOM 614 O O . VAL A 1 81 ? 10.812 -22.891 -19.188 1 98.94 81 VAL A O 1
ATOM 617 N N . THR A 1 82 ? 10.555 -20.781 -19.938 1 98.88 82 THR A N 1
ATOM 618 C CA . THR A 1 82 ? 11.852 -20.719 -20.594 1 98.88 82 THR A CA 1
ATOM 619 C C . THR A 1 82 ? 12.734 -19.641 -19.969 1 98.88 82 THR A C 1
ATOM 621 O O . THR A 1 82 ? 12.273 -18.531 -19.734 1 98.88 82 THR A O 1
ATOM 624 N N . ASP A 1 83 ? 13.922 -20.016 -19.609 1 98.5 83 ASP A N 1
ATOM 625 C CA . ASP A 1 83 ? 14.812 -18.984 -19.094 1 98.5 83 ASP A CA 1
ATOM 626 C C . ASP A 1 83 ? 15.422 -18.172 -20.234 1 98.5 83 ASP A C 1
ATOM 628 O O . ASP A 1 83 ? 15.211 -18.469 -21.406 1 98.5 83 ASP A O 1
ATOM 632 N N . SER A 1 84 ? 16.125 -17.094 -19.922 1 98.19 84 SER A N 1
ATOM 633 C CA . SER A 1 84 ? 16.609 -16.141 -20.922 1 98.19 84 SER A CA 1
ATOM 634 C C . SER A 1 84 ? 17.781 -16.734 -21.703 1 98.19 84 SER A C 1
ATOM 636 O O . SER A 1 84 ? 18.219 -16.156 -22.703 1 98.19 84 SER A O 1
ATOM 638 N N . LEU A 1 85 ? 18.281 -17.859 -21.359 1 97.69 85 LEU A N 1
ATOM 639 C CA . LEU A 1 85 ? 19.344 -18.562 -22.094 1 97.69 85 LEU A CA 1
ATOM 640 C C . LEU A 1 85 ? 18.766 -19.609 -23.031 1 97.69 85 LEU A C 1
ATOM 642 O O . LEU A 1 85 ? 19.5 -20.25 -23.781 1 97.69 85 LEU A O 1
ATOM 646 N N . GLY A 1 86 ? 17.5 -19.844 -22.906 1 97.88 86 GLY A N 1
ATOM 647 C CA . GLY A 1 86 ? 16.844 -20.703 -23.875 1 97.88 86 GLY A CA 1
ATOM 648 C C . GLY A 1 86 ? 16.484 -22.078 -23.312 1 97.88 86 GLY A C 1
ATOM 649 O O . GLY A 1 86 ? 15.93 -22.922 -24.031 1 97.88 86 GLY A O 1
ATOM 650 N N . LYS A 1 87 ? 16.844 -22.312 -22.094 1 98.31 87 LYS A N 1
ATOM 651 C CA . LYS A 1 87 ? 16.453 -23.578 -21.5 1 98.31 87 LYS A CA 1
ATOM 652 C C . LYS A 1 87 ? 14.953 -23.641 -21.234 1 98.31 87 LYS A C 1
ATOM 654 O O . LYS A 1 87 ? 14.391 -22.734 -20.625 1 98.31 87 LYS A O 1
ATOM 659 N N . ILE A 1 88 ? 14.312 -24.703 -21.703 1 98.62 88 ILE A N 1
ATOM 660 C CA . ILE A 1 88 ? 12.867 -24.859 -21.578 1 98.62 88 ILE A CA 1
ATOM 661 C C . ILE A 1 88 ? 12.547 -25.844 -20.453 1 98.62 88 ILE A C 1
ATOM 663 O O . ILE A 1 88 ? 13.133 -26.938 -20.391 1 98.62 88 ILE A O 1
ATOM 667 N N . PHE A 1 89 ? 11.711 -25.5 -19.609 1 98.88 89 PHE A N 1
ATOM 668 C CA . PHE A 1 89 ? 11.172 -26.359 -18.562 1 98.88 89 PHE A CA 1
ATOM 669 C C . PHE A 1 89 ? 9.711 -26.688 -18.828 1 98.88 89 PHE A C 1
ATOM 671 O O . PHE A 1 89 ? 8.859 -25.797 -18.875 1 98.88 89 PHE A O 1
ATOM 678 N N . ASP A 1 90 ? 9.406 -27.922 -18.984 1 98.75 90 ASP A N 1
ATOM 679 C CA . ASP A 1 90 ? 8.039 -28.375 -19.234 1 98.75 90 ASP A CA 1
ATOM 680 C C . ASP A 1 90 ? 7.301 -28.641 -17.938 1 98.75 90 ASP A C 1
ATOM 682 O O . ASP A 1 90 ? 7.855 -29.219 -17 1 98.75 90 ASP A O 1
ATOM 686 N N . PHE A 1 91 ? 6.137 -28.172 -17.922 1 98.81 91 PHE A N 1
ATOM 687 C CA . PHE A 1 91 ? 5.238 -28.469 -16.812 1 98.81 91 PHE A CA 1
ATOM 688 C C . PHE A 1 91 ? 4.176 -29.484 -17.234 1 98.81 91 PHE A C 1
ATOM 690 O O . PHE A 1 91 ? 3.35 -29.188 -18.094 1 98.81 91 PHE A O 1
ATOM 697 N N . GLU A 1 92 ? 4.203 -30.594 -16.562 1 98.25 92 GLU A N 1
ATOM 698 C CA . GLU A 1 92 ? 3.283 -31.672 -16.922 1 98.25 92 GLU A CA 1
ATOM 699 C C . GLU A 1 92 ? 2.061 -31.672 -16 1 98.25 92 GLU A C 1
ATOM 701 O O . GLU A 1 92 ? 2.184 -31.484 -14.797 1 98.25 92 GLU A O 1
ATOM 706 N N . GLN A 1 93 ? 0.939 -31.844 -16.594 1 97.56 93 GLN A N 1
ATOM 707 C CA . GLN A 1 93 ? -0.273 -31.938 -15.789 1 97.56 93 GLN A CA 1
ATOM 708 C C . GLN A 1 93 ? -0.26 -33.188 -14.93 1 97.56 93 GLN A C 1
ATOM 710 O O . GLN A 1 93 ? -0.138 -34.312 -15.445 1 97.56 93 GLN A O 1
ATOM 715 N N . VAL A 1 94 ? -0.359 -33.094 -13.656 1 96.19 94 VAL A N 1
ATOM 716 C CA . VAL A 1 94 ? -0.376 -34.219 -12.766 1 96.19 94 VAL A CA 1
ATOM 717 C C . VAL A 1 94 ? -1.802 -34.5 -12.281 1 96.19 94 VAL A C 1
ATOM 719 O O . VAL A 1 94 ? -2.162 -35.625 -11.984 1 96.19 94 VAL A O 1
ATOM 722 N N . LYS A 1 95 ? -2.539 -33.469 -12.117 1 94.31 95 LYS A N 1
ATOM 723 C CA . LYS A 1 95 ? -3.979 -33.469 -11.883 1 94.31 95 LYS A CA 1
ATOM 724 C C . LYS A 1 95 ? -4.664 -32.312 -12.57 1 94.31 95 LYS A C 1
ATOM 726 O O . LYS A 1 95 ? -4 -31.359 -13.016 1 94.31 95 LYS A O 1
ATOM 731 N N . THR A 1 96 ? -5.965 -32.406 -12.641 1 92.06 96 THR A N 1
ATOM 732 C CA . THR A 1 96 ? -6.684 -31.344 -13.344 1 92.06 96 THR A CA 1
ATOM 733 C C . THR A 1 96 ? -6.336 -29.984 -12.773 1 92.06 96 THR A C 1
ATOM 735 O O . THR A 1 96 ? -6.496 -29.734 -11.57 1 92.06 96 THR A O 1
ATOM 738 N N . GLY A 1 97 ? -5.754 -29.141 -13.609 1 94.75 97 GLY A N 1
ATOM 739 C CA . GLY A 1 97 ? -5.469 -27.75 -13.258 1 94.75 97 GLY A CA 1
ATOM 740 C C . GLY A 1 97 ? -4.102 -27.562 -12.633 1 94.75 97 GLY A C 1
ATOM 741 O O . GLY A 1 97 ? -3.672 -26.438 -12.391 1 94.75 97 GLY A O 1
ATOM 742 N N . GLU A 1 98 ? -3.418 -28.656 -12.359 1 96.56 98 GLU A N 1
ATOM 743 C CA . GLU A 1 98 ? -2.111 -28.562 -11.719 1 96.56 98 GLU A CA 1
ATOM 744 C C . GLU A 1 98 ? -1.003 -29.047 -12.656 1 96.56 98 GLU A C 1
ATOM 746 O O . GLU A 1 98 ? -0.987 -30.203 -13.07 1 96.56 98 GLU A O 1
ATOM 751 N N . TYR A 1 99 ? -0.129 -28.266 -12.945 1 98.38 99 TYR A N 1
ATOM 752 C CA . TYR A 1 99 ? 1.01 -28.531 -13.82 1 98.38 99 TYR A CA 1
ATOM 753 C C . TYR A 1 99 ? 2.322 -28.406 -13.055 1 98.38 99 TYR A C 1
ATOM 755 O O . TYR A 1 99 ? 2.615 -27.359 -12.477 1 98.38 99 TYR A O 1
ATOM 763 N N . VAL A 1 100 ? 3.154 -29.469 -13.156 1 98.56 100 VAL A N 1
ATOM 764 C CA . VAL A 1 100 ? 4.293 -29.547 -12.25 1 98.56 100 VAL A CA 1
ATOM 765 C C . VAL A 1 100 ? 5.578 -29.75 -13.039 1 98.56 100 VAL A C 1
ATOM 767 O O . VAL A 1 100 ? 5.586 -30.453 -14.055 1 98.56 100 VAL A O 1
ATOM 770 N N . CYS A 1 101 ? 6.566 -29.125 -12.695 1 98.69 101 CYS A N 1
ATOM 771 C CA . CYS A 1 101 ? 7.945 -29.359 -13.117 1 98.69 101 CYS A CA 1
ATOM 772 C C . CYS A 1 101 ? 8.82 -29.75 -11.93 1 98.69 101 CYS A C 1
ATOM 774 O O . CYS A 1 101 ? 8.906 -29.016 -10.945 1 98.69 101 CYS A O 1
ATOM 776 N N . ASN A 1 102 ? 9.484 -30.844 -12.031 1 98.12 102 ASN A N 1
ATOM 777 C CA . ASN A 1 102 ? 10.312 -31.328 -10.922 1 98.12 102 ASN A CA 1
ATOM 778 C C . ASN A 1 102 ? 11.797 -31.172 -11.227 1 98.12 102 ASN A C 1
ATOM 780 O O . ASN A 1 102 ? 12.641 -31.594 -10.445 1 98.12 102 ASN A O 1
ATOM 784 N N . THR A 1 103 ? 12.125 -30.578 -12.289 1 98.12 103 THR A N 1
ATOM 785 C CA . THR A 1 103 ? 13.523 -30.453 -12.695 1 98.12 103 THR A CA 1
ATOM 786 C C . THR A 1 103 ? 13.906 -28.984 -12.891 1 98.12 103 THR A C 1
ATOM 788 O O . THR A 1 103 ? 14.852 -28.688 -13.617 1 98.12 103 THR A O 1
ATOM 791 N N . PHE A 1 104 ? 13.047 -28.141 -12.375 1 98.69 104 PHE A N 1
ATOM 792 C CA . PHE A 1 104 ? 13.359 -26.734 -12.531 1 98.69 104 PHE A CA 1
ATOM 793 C C . PHE A 1 104 ? 14.719 -26.406 -11.914 1 98.69 104 PHE A C 1
ATOM 795 O O . PHE A 1 104 ? 15.148 -27.062 -10.969 1 98.69 104 PHE A O 1
ATOM 802 N N . SER A 1 105 ? 15.438 -25.422 -12.453 1 98.06 105 SER A N 1
ATOM 803 C CA . SER A 1 105 ? 16.719 -24.969 -11.953 1 98.06 105 SER A CA 1
ATOM 804 C C . SER A 1 105 ? 16.797 -23.438 -11.914 1 98.06 105 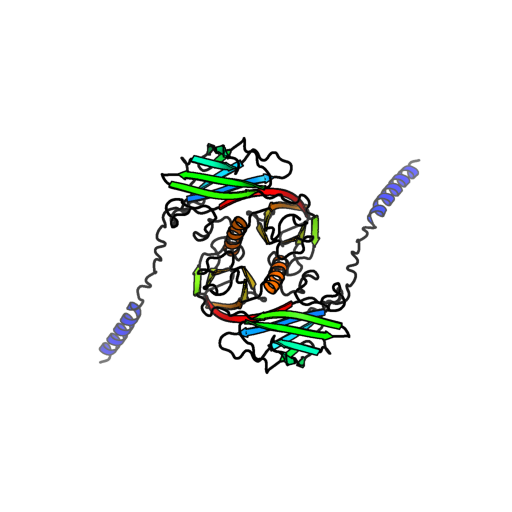SER A C 1
ATOM 806 O O . SER A 1 105 ? 17.359 -22.812 -12.812 1 98.06 105 SER A O 1
ATOM 808 N N . PRO A 1 106 ? 16.156 -22.906 -10.883 1 98.38 106 PRO A N 1
ATOM 809 C CA . PRO A 1 106 ? 16.125 -21.453 -10.836 1 98.38 106 PRO A CA 1
ATOM 810 C C . PRO A 1 106 ? 17.516 -20.844 -10.688 1 98.38 106 PRO A C 1
ATOM 812 O O . PRO A 1 106 ? 18.375 -21.422 -10.008 1 98.38 106 PRO A O 1
ATOM 815 N N . THR A 1 107 ? 17.75 -19.719 -11.367 1 97.81 107 THR A N 1
ATOM 816 C CA . THR A 1 107 ? 19 -18.953 -11.312 1 97.81 107 THR A CA 1
ATOM 817 C C . THR A 1 107 ? 18.734 -17.5 -10.977 1 97.81 107 THR A C 1
ATOM 819 O O . THR A 1 107 ? 17.812 -16.875 -11.539 1 97.81 107 THR A O 1
ATOM 822 N N . LEU A 1 108 ? 19.562 -16.953 -10.016 1 95.5 108 LEU A N 1
ATOM 823 C CA . LEU A 1 108 ? 19.406 -15.555 -9.609 1 95.5 108 LEU A CA 1
ATOM 824 C C . LEU A 1 108 ? 19.672 -14.617 -10.781 1 95.5 108 LEU A C 1
ATOM 826 O O . LEU A 1 108 ? 20.578 -14.844 -11.57 1 95.5 108 LEU A O 1
ATOM 830 N N . ASN A 1 109 ? 18.812 -13.633 -10.859 1 95.19 109 ASN A N 1
ATOM 831 C CA . ASN A 1 109 ? 18.906 -12.555 -11.836 1 95.19 109 ASN A CA 1
ATOM 832 C C . ASN A 1 109 ? 18.594 -13.055 -13.25 1 95.19 109 ASN A C 1
ATOM 834 O O . ASN A 1 109 ? 18.922 -12.383 -14.234 1 95.19 109 ASN A O 1
ATOM 838 N N . MET A 1 110 ? 18.031 -14.242 -13.328 1 97.62 110 MET A N 1
ATOM 839 C CA . MET A 1 110 ? 17.578 -14.812 -14.594 1 97.62 110 MET A CA 1
ATOM 840 C C . MET A 1 110 ? 16.156 -14.383 -14.906 1 97.62 110 MET A C 1
ATOM 842 O O . MET A 1 110 ? 15.305 -14.344 -14.016 1 97.62 110 MET A O 1
ATOM 846 N N . SER A 1 111 ? 15.938 -14.023 -16.172 1 98.5 111 SER A N 1
ATOM 847 C CA . SER A 1 111 ? 14.578 -13.766 -16.641 1 98.5 111 SER A CA 1
ATOM 848 C C . SER A 1 111 ? 13.93 -15.039 -17.156 1 98.5 111 SER A C 1
ATOM 850 O O . SER A 1 111 ? 14.578 -15.852 -17.828 1 98.5 111 SER A O 1
ATOM 852 N N . TYR A 1 112 ? 12.688 -15.203 -16.891 1 98.81 112 TYR A N 1
ATOM 853 C CA . TYR A 1 112 ? 11.914 -16.375 -17.297 1 98.81 112 TYR A CA 1
ATOM 854 C C . TYR A 1 112 ? 10.68 -15.961 -18.094 1 98.81 112 TYR A C 1
ATOM 856 O O . TYR A 1 112 ? 10.055 -14.938 -17.797 1 98.81 112 TYR A O 1
ATOM 864 N N . THR A 1 113 ? 10.336 -16.734 -19.062 1 98.88 113 THR A N 1
ATOM 865 C CA . THR A 1 113 ? 9.141 -16.516 -19.859 1 98.88 113 THR A CA 1
ATOM 866 C C . THR A 1 113 ? 8.164 -17.688 -19.703 1 98.88 113 THR A C 1
ATOM 868 O O . THR A 1 113 ? 8.523 -18.828 -19.953 1 98.88 113 THR A O 1
ATOM 871 N N . LEU A 1 114 ? 6.98 -17.375 -19.297 1 98.94 114 LEU A N 1
ATOM 872 C CA . LEU A 1 114 ? 5.879 -18.328 -19.25 1 98.94 114 LEU A CA 1
ATOM 873 C C . LEU A 1 114 ? 5.199 -18.422 -20.609 1 98.94 114 LEU A C 1
ATOM 875 O O . LEU A 1 114 ? 4.965 -17.406 -21.281 1 98.94 114 LEU A O 1
ATOM 879 N N . ARG A 1 115 ? 4.875 -19.625 -20.969 1 98.88 115 ARG A N 1
ATOM 880 C CA . ARG A 1 115 ? 4.012 -19.859 -22.125 1 98.88 115 ARG A CA 1
ATOM 881 C C . ARG A 1 115 ? 2.936 -20.891 -21.797 1 98.88 115 ARG A C 1
ATOM 883 O O . ARG A 1 115 ? 3.238 -21.969 -21.281 1 98.88 115 ARG A O 1
ATOM 890 N N . VAL A 1 116 ? 1.716 -20.562 -22.078 1 98.75 116 VAL A N 1
ATOM 891 C CA . VAL A 1 116 ? 0.58 -21.469 -21.922 1 98.75 116 VAL A CA 1
ATOM 892 C C . VAL A 1 116 ? -0.205 -21.547 -23.234 1 98.75 116 VAL A C 1
ATOM 894 O O . VAL A 1 116 ? -0.654 -20.516 -23.75 1 98.75 116 VAL A O 1
ATOM 897 N N . ASP A 1 117 ? -0.296 -22.688 -23.734 1 98.44 117 ASP A N 1
ATOM 898 C CA . ASP A 1 117 ? -1.174 -22.953 -24.875 1 98.44 117 ASP A CA 1
ATOM 899 C C . ASP A 1 117 ? -2.438 -23.688 -24.422 1 98.44 117 ASP A C 1
ATOM 901 O O . ASP A 1 117 ? -2.363 -24.781 -23.859 1 98.44 117 ASP A O 1
ATOM 905 N N . TYR A 1 118 ? -3.555 -23.078 -24.656 1 96.75 118 TYR A N 1
ATOM 906 C CA . TYR A 1 118 ? -4.824 -23.641 -24.219 1 96.75 118 TYR A CA 1
ATOM 907 C C . TYR A 1 118 ? -5.949 -23.281 -25.188 1 96.75 118 TYR A C 1
ATOM 909 O O . TYR A 1 118 ? -6.191 -22.109 -25.453 1 96.75 118 TYR A O 1
ATOM 917 N N . GLN A 1 119 ? -6.648 -24.281 -25.734 1 94.31 119 GLN A N 1
ATOM 918 C CA . GLN A 1 119 ? -7.797 -24.141 -26.625 1 94.31 119 GLN A CA 1
ATOM 919 C C . GLN A 1 119 ? -7.477 -23.219 -27.797 1 94.31 119 GLN A C 1
ATOM 921 O O . GLN A 1 119 ? -8.242 -22.297 -28.094 1 94.31 119 GLN A O 1
ATOM 926 N N . GLY A 1 120 ? -6.367 -23.422 -28.312 1 95.31 120 GLY A N 1
ATOM 927 C CA . GLY A 1 120 ? -5.98 -22.703 -29.516 1 95.31 120 GLY A CA 1
ATOM 928 C C . GLY A 1 120 ? -5.461 -21.312 -29.25 1 95.31 120 GLY A C 1
ATOM 929 O O . GLY A 1 120 ? -5.145 -20.562 -30.188 1 95.31 120 GLY A O 1
ATOM 930 N N . LYS A 1 121 ? -5.375 -20.938 -28 1 97 121 LYS A N 1
ATOM 931 C CA . LYS A 1 121 ? -4.855 -19.625 -27.625 1 97 121 LYS A CA 1
ATOM 932 C C . LYS A 1 121 ? -3.512 -19.75 -26.906 1 97 121 LYS A C 1
ATOM 934 O O . LYS A 1 121 ? -3.26 -20.75 -26.234 1 97 121 LYS A O 1
ATOM 939 N N . THR A 1 122 ? -2.682 -18.75 -27.094 1 98.44 122 THR A N 1
ATOM 940 C CA . THR A 1 122 ? -1.369 -18.719 -26.469 1 98.44 122 THR A CA 1
ATOM 941 C C . THR A 1 122 ? -1.243 -17.516 -25.531 1 98.44 122 THR A C 1
ATOM 943 O O . THR A 1 122 ? -1.533 -16.391 -25.938 1 98.44 122 THR A O 1
ATOM 946 N N . TYR A 1 123 ? -0.817 -17.812 -24.328 1 98.38 123 TYR A N 1
ATOM 947 C CA . TYR A 1 123 ? -0.594 -16.781 -23.312 1 98.38 123 TYR A CA 1
ATOM 948 C C . TYR A 1 123 ? 0.868 -16.75 -22.875 1 98.38 123 TYR A C 1
ATOM 950 O O . TYR A 1 123 ? 1.491 -17.797 -22.703 1 98.38 123 TYR A O 1
ATOM 958 N N . THR A 1 124 ? 1.396 -15.539 -22.766 1 98.69 124 THR A N 1
ATOM 959 C CA . THR A 1 124 ? 2.797 -15.414 -22.375 1 98.69 124 THR A CA 1
ATOM 960 C C . THR A 1 124 ? 2.971 -14.328 -21.312 1 98.69 124 THR A C 1
ATOM 962 O O . THR A 1 124 ? 2.111 -13.461 -21.156 1 98.69 124 THR A O 1
ATOM 965 N N . ALA A 1 125 ? 3.992 -14.477 -20.547 1 98.62 125 ALA A N 1
ATOM 966 C CA . ALA A 1 125 ? 4.414 -13.484 -19.547 1 98.62 125 ALA A CA 1
ATOM 967 C C . ALA A 1 125 ? 5.902 -13.609 -19.25 1 98.62 125 ALA A C 1
ATOM 969 O O . ALA A 1 125 ? 6.504 -14.664 -19.469 1 98.62 125 ALA A O 1
ATOM 970 N N . LYS A 1 126 ? 6.484 -12.539 -18.812 1 98.62 126 LYS A N 1
ATOM 971 C CA . LYS A 1 126 ? 7.895 -12.516 -18.438 1 98.62 126 LYS A CA 1
ATOM 972 C C . LYS A 1 126 ? 8.086 -11.969 -17.031 1 98.62 126 LYS A C 1
ATOM 974 O O . LYS A 1 126 ? 7.363 -11.062 -16.609 1 98.62 126 LYS A O 1
ATOM 979 N N . ASP A 1 127 ? 8.992 -12.562 -16.281 1 98.56 127 ASP A N 1
ATOM 980 C CA . ASP A 1 127 ? 9.398 -12.031 -14.977 1 98.56 127 ASP A CA 1
ATOM 981 C C . ASP A 1 127 ? 10.852 -12.375 -14.672 1 98.56 127 ASP A C 1
ATOM 983 O O . ASP A 1 127 ? 11.438 -13.258 -15.312 1 98.56 127 ASP A O 1
ATOM 987 N N . LYS A 1 128 ? 11.445 -11.625 -13.82 1 97.5 128 LYS A N 1
ATOM 988 C CA . LYS A 1 128 ? 12.844 -11.812 -13.453 1 97.5 128 LYS A CA 1
ATOM 989 C C . LYS A 1 128 ? 12.977 -12.203 -11.984 1 97.5 128 LYS A C 1
ATOM 991 O O . LYS A 1 128 ? 12.281 -11.6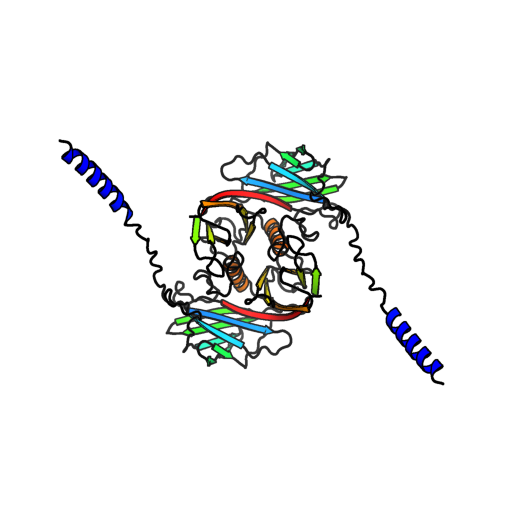56 -11.125 1 97.5 128 LYS A O 1
ATOM 996 N N . LEU A 1 129 ? 13.898 -13.141 -11.758 1 97.44 129 LEU A N 1
ATOM 997 C CA . LEU A 1 129 ? 14.133 -13.648 -10.406 1 97.44 129 LEU A CA 1
ATOM 998 C C . LEU A 1 129 ? 15.242 -12.867 -9.719 1 97.44 129 LEU A C 1
ATOM 1000 O O . LEU A 1 129 ? 16.406 -12.969 -10.094 1 97.44 129 LEU A O 1
ATOM 1004 N N . TYR A 1 130 ? 14.836 -12.133 -8.641 1 95.56 130 TYR A N 1
ATOM 1005 C CA . TYR A 1 130 ? 15.789 -11.328 -7.887 1 95.56 130 TYR A CA 1
ATOM 1006 C C . TYR A 1 130 ? 16.172 -12.016 -6.586 1 95.56 130 TYR A C 1
ATOM 1008 O O . TYR A 1 130 ? 15.383 -12.766 -6.008 1 95.56 130 TYR A O 1
ATOM 1016 N N . PRO A 1 131 ? 17.406 -11.711 -6.145 1 94.19 131 PRO A N 1
ATOM 1017 C CA . PRO A 1 131 ? 17.812 -12.305 -4.871 1 94.19 131 PRO A CA 1
ATOM 1018 C C . PRO A 1 131 ? 17.062 -11.711 -3.678 1 94.19 131 PRO A C 1
ATOM 1020 O O . PRO A 1 131 ? 16.812 -10.508 -3.639 1 94.19 131 PRO A O 1
ATOM 1023 N N . MET A 1 132 ? 16.688 -12.555 -2.725 1 93.69 132 MET A N 1
ATOM 1024 C CA . MET A 1 132 ? 16.047 -12.156 -1.47 1 93.69 132 MET A CA 1
ATOM 1025 C C . MET A 1 132 ? 17.062 -12.148 -0.329 1 93.69 132 MET A C 1
ATOM 1027 O O . MET A 1 132 ? 17.812 -13.109 -0.15 1 93.69 132 MET A O 1
ATOM 1031 N N . PRO A 1 133 ? 17.047 -10.969 0.449 1 88.94 133 PRO A N 1
ATOM 1032 C CA . PRO A 1 133 ? 17.891 -11.016 1.648 1 88.94 133 PRO A CA 1
ATOM 1033 C C . PRO A 1 133 ? 17.516 -12.156 2.59 1 88.94 133 PRO A C 1
ATOM 1035 O O . PRO A 1 133 ? 16.328 -12.477 2.732 1 88.94 133 PRO A O 1
ATOM 1038 N N . GLN A 1 134 ? 18.516 -12.695 3.311 1 89.19 134 GLN A N 1
ATOM 1039 C CA . GLN A 1 134 ? 18.281 -13.938 4.043 1 89.19 134 GLN A CA 1
ATOM 1040 C C . GLN A 1 134 ? 17.891 -13.664 5.488 1 89.19 134 GLN A C 1
ATOM 1042 O O . GLN A 1 134 ? 17.328 -14.523 6.16 1 89.19 134 GLN A O 1
ATOM 1047 N N . HIS A 1 135 ? 18.141 -12.484 5.918 1 91.56 135 HIS A N 1
ATOM 1048 C CA . HIS A 1 135 ? 17.953 -12.25 7.344 1 91.56 135 HIS A CA 1
ATOM 1049 C C . HIS A 1 135 ? 16.766 -11.336 7.609 1 91.56 135 HIS A C 1
ATOM 1051 O O . HIS A 1 135 ? 16.578 -10.328 6.926 1 91.56 135 HIS A O 1
ATOM 1057 N N . VAL A 1 136 ? 15.953 -11.812 8.523 1 93.25 136 VAL A N 1
ATOM 1058 C CA . VAL A 1 136 ? 14.844 -11.016 9.031 1 93.25 136 VAL A CA 1
ATOM 1059 C C . VAL A 1 136 ? 14.82 -11.07 10.562 1 93.25 136 VAL A C 1
ATOM 1061 O O . VAL A 1 136 ? 14.977 -12.141 11.148 1 93.25 136 VAL A O 1
ATOM 1064 N N . ASP A 1 137 ? 14.719 -9.875 11.172 1 93.81 137 ASP A N 1
ATOM 1065 C CA . ASP A 1 137 ? 14.586 -9.789 12.617 1 93.81 137 ASP A CA 1
ATOM 1066 C C . ASP A 1 137 ? 13.148 -9.461 13.016 1 93.81 137 ASP A C 1
ATOM 1068 O O . ASP A 1 137 ? 12.414 -8.836 12.25 1 93.81 137 ASP A O 1
ATOM 1072 N N . PHE A 1 138 ? 12.805 -10.023 14.203 1 94.31 138 PHE A N 1
ATOM 1073 C CA . PHE A 1 138 ? 11.445 -9.773 14.672 1 94.31 138 PHE A CA 1
ATOM 1074 C C . PHE A 1 138 ? 11.461 -9.07 16.031 1 94.31 138 PHE A C 1
ATOM 1076 O O . PHE A 1 138 ? 12.344 -9.312 16.844 1 94.31 138 PHE A O 1
ATOM 1083 N N . GLN A 1 139 ? 10.508 -8.18 16.188 1 91.5 139 GLN A N 1
ATOM 1084 C CA . GLN A 1 139 ? 10.219 -7.527 17.453 1 91.5 139 GLN A CA 1
ATOM 1085 C C . GLN A 1 139 ? 8.742 -7.652 17.812 1 91.5 139 GLN A C 1
ATOM 1087 O O . GLN A 1 139 ? 7.875 -7.574 16.938 1 91.5 139 GLN A O 1
ATOM 1092 N N . GLN A 1 140 ? 8.539 -7.898 19.078 1 92.19 140 GLN A N 1
ATOM 1093 C CA . GLN A 1 140 ? 7.16 -8.039 19.531 1 92.19 140 GLN A CA 1
ATOM 1094 C C . GLN A 1 140 ? 6.781 -6.906 20.484 1 92.19 140 GLN A C 1
ATOM 1096 O O . GLN A 1 140 ? 7.578 -6.516 21.344 1 92.19 140 GLN A O 1
ATOM 1101 N N . LYS A 1 141 ? 5.574 -6.371 20.25 1 85.56 141 LYS A N 1
ATOM 1102 C CA . LYS A 1 141 ? 4.945 -5.422 21.172 1 85.56 141 LYS A CA 1
ATOM 1103 C C . LYS A 1 141 ? 3.613 -5.957 21.688 1 85.56 141 LYS A C 1
ATOM 1105 O O . LYS A 1 141 ? 2.676 -6.164 20.906 1 85.56 141 LYS A O 1
ATOM 1110 N N . ASP A 1 142 ? 3.527 -6.098 22.906 1 83.75 142 ASP A N 1
ATOM 1111 C CA . ASP A 1 142 ? 2.35 -6.734 23.484 1 83.75 142 ASP A CA 1
ATOM 1112 C C . ASP A 1 142 ? 1.144 -5.801 23.453 1 83.75 142 ASP A C 1
ATOM 1114 O O . ASP A 1 142 ? 0.008 -6.25 23.281 1 83.75 142 ASP A O 1
ATOM 1118 N N . LYS A 1 143 ? 1.409 -4.609 23.75 1 79.19 143 LYS A N 1
ATOM 1119 C CA . LYS A 1 143 ? 0.331 -3.625 23.703 1 79.19 143 LYS A CA 1
ATOM 1120 C C . LYS A 1 143 ? 0.437 -2.744 22.469 1 79.19 143 LYS A C 1
ATOM 1122 O O . LYS A 1 143 ? 0.598 -1.527 22.578 1 79.19 143 LYS A O 1
ATOM 1127 N N . GLY A 1 144 ? 0.307 -3.553 21.438 1 72.62 144 GLY A N 1
ATOM 1128 C CA . GLY A 1 144 ? 0.422 -2.848 20.172 1 72.62 144 GLY A CA 1
ATOM 1129 C C . GLY A 1 144 ? -0.908 -2.67 19.469 1 72.62 144 GLY A C 1
ATOM 1130 O O . GLY A 1 144 ? -1.96 -2.641 20.109 1 72.62 144 GLY A O 1
ATOM 1131 N N . GLY A 1 145 ? -0.843 -2.404 18.281 1 64.5 145 GLY A N 1
ATOM 1132 C CA . GLY A 1 145 ? -2.035 -2.131 17.5 1 64.5 145 GLY A CA 1
ATOM 1133 C C . GLY A 1 145 ? -2.494 -0.688 17.594 1 64.5 145 GLY A C 1
ATOM 1134 O O . GLY A 1 145 ? -1.946 0.092 18.375 1 64.5 145 GLY A O 1
ATOM 1135 N N . ILE A 1 146 ? -3.521 -0.325 16.891 1 60.62 146 ILE A N 1
ATOM 1136 C CA . ILE A 1 146 ? -3.988 1.055 16.797 1 60.62 146 ILE A CA 1
ATOM 1137 C C . ILE A 1 146 ? -4.543 1.506 18.141 1 60.62 146 ILE A C 1
ATOM 1139 O O . ILE A 1 146 ? -4.363 2.66 18.547 1 60.62 146 ILE A O 1
ATOM 1143 N N . PHE A 1 147 ? -5.012 0.531 18.781 1 63.28 147 PHE A N 1
ATOM 1144 C CA . PHE A 1 147 ? -5.648 0.872 20.047 1 63.28 147 PHE A CA 1
ATOM 1145 C C . PHE A 1 147 ? -4.789 0.422 21.219 1 63.28 147 PHE A C 1
ATOM 1147 O O . PHE A 1 147 ? -5.195 0.551 22.375 1 63.28 147 PHE A O 1
ATOM 1154 N N . GLY A 1 148 ? -3.691 -0.098 20.938 1 70.06 148 GLY A N 1
ATOM 1155 C CA . GLY A 1 148 ? -2.812 -0.545 22 1 70.06 148 GLY A CA 1
ATOM 1156 C C . GLY A 1 148 ? -3.293 -1.813 22.688 1 70.06 148 GLY A C 1
ATOM 1157 O O . GLY A 1 148 ? -2.943 -2.078 23.828 1 70.06 148 GLY A O 1
ATOM 1158 N N . ASN A 1 149 ? -4.113 -2.578 22.062 1 73.38 149 ASN A N 1
ATOM 1159 C CA . ASN A 1 149 ? -4.711 -3.742 22.719 1 73.38 149 ASN A CA 1
ATOM 1160 C C . ASN A 1 149 ? -4.43 -5.023 21.938 1 73.38 149 ASN A C 1
ATOM 1162 O O . ASN A 1 149 ? -5.125 -6.023 22.109 1 73.38 149 ASN A O 1
ATOM 1166 N N . ALA A 1 150 ? -3.588 -5.02 21.031 1 79.88 150 ALA A N 1
ATOM 1167 C CA . ALA A 1 150 ? -3.287 -6.195 20.219 1 79.88 150 ALA A CA 1
ATOM 1168 C C . ALA A 1 150 ? -1.798 -6.527 20.266 1 79.88 150 ALA A C 1
ATOM 1170 O O . ALA A 1 150 ? -0.961 -5.637 20.422 1 79.88 150 ALA A O 1
ATOM 1171 N N . MET A 1 151 ? -1.574 -7.852 20.172 1 86.56 151 MET A N 1
ATOM 1172 C CA . MET A 1 151 ? -0.19 -8.258 19.953 1 86.56 151 MET A CA 1
ATOM 1173 C C . MET A 1 151 ? 0.292 -7.836 18.578 1 86.56 151 MET A C 1
ATOM 1175 O O . MET A 1 151 ? -0.428 -7.988 17.594 1 86.56 151 MET A O 1
ATOM 1179 N N . GLU A 1 152 ? 1.424 -7.219 18.578 1 88.19 152 GLU A N 1
ATOM 1180 C CA . GLU A 1 152 ? 1.988 -6.703 17.344 1 88.19 152 GLU A CA 1
ATOM 1181 C C . GLU A 1 152 ? 3.389 -7.258 17.094 1 88.19 152 GLU A C 1
ATOM 1183 O O . GLU A 1 152 ? 4.227 -7.262 18 1 88.19 152 GLU A O 1
ATOM 1188 N N . ILE A 1 153 ? 3.525 -7.773 15.945 1 91.12 153 ILE A N 1
ATOM 1189 C CA . ILE A 1 153 ? 4.836 -8.266 15.539 1 91.12 153 ILE A CA 1
ATOM 1190 C C . ILE A 1 153 ? 5.379 -7.41 14.398 1 91.12 153 ILE A C 1
ATOM 1192 O O . ILE A 1 153 ? 4.676 -7.145 13.422 1 91.12 153 ILE A O 1
ATOM 1196 N N . ARG A 1 154 ? 6.574 -6.934 14.578 1 89.94 154 ARG A N 1
ATOM 1197 C CA . ARG A 1 154 ? 7.293 -6.207 13.539 1 89.94 154 ARG A CA 1
ATOM 1198 C C . ARG A 1 154 ? 8.445 -7.039 12.992 1 89.94 154 ARG A C 1
ATOM 1200 O O . ARG A 1 154 ? 9.258 -7.566 13.75 1 89.94 154 ARG A O 1
ATOM 1207 N N . GLY A 1 155 ? 8.438 -7.266 11.711 1 92.44 155 GLY A N 1
ATOM 1208 C CA . GLY A 1 155 ? 9.594 -7.828 11.031 1 92.44 155 GLY A CA 1
ATOM 1209 C C . GLY A 1 155 ? 10.43 -6.781 10.32 1 92.44 155 GLY A C 1
ATOM 1210 O O . GLY A 1 155 ? 9.891 -5.852 9.719 1 92.44 155 GLY A O 1
ATOM 1211 N N . PHE A 1 156 ? 11.727 -6.867 10.398 1 92 156 PHE A N 1
ATOM 1212 C CA . PHE A 1 156 ? 12.57 -5.906 9.695 1 92 156 PHE A CA 1
ATOM 1213 C C . PHE A 1 156 ? 13.758 -6.602 9.055 1 92 156 PHE A C 1
ATOM 1215 O O . PHE A 1 156 ? 14.258 -7.602 9.578 1 92 156 PHE A O 1
ATOM 1222 N N . PHE A 1 157 ? 14.172 -6.137 7.93 1 91.44 157 PHE A N 1
ATOM 1223 C CA . PHE A 1 157 ? 15.266 -6.707 7.16 1 91.44 157 PHE A CA 1
ATOM 1224 C C . PHE A 1 157 ? 15.93 -5.648 6.289 1 91.44 157 PHE A C 1
ATOM 1226 O O . PHE A 1 157 ? 15.398 -4.543 6.133 1 91.44 157 PHE A O 1
ATOM 1233 N N . LYS A 1 158 ? 17.078 -5.906 5.836 1 88.06 158 LYS A N 1
ATOM 1234 C CA . LYS A 1 158 ? 17.844 -4.969 5.012 1 88.06 158 LYS A CA 1
ATOM 1235 C C . LYS A 1 158 ? 17.531 -5.164 3.531 1 88.06 158 LYS A C 1
ATOM 1237 O O . LYS A 1 158 ? 17.359 -6.293 3.07 1 88.06 158 LYS A O 1
ATOM 1242 N N . ASP A 1 159 ? 17.453 -4.008 2.861 1 82.44 159 ASP A N 1
ATOM 1243 C CA . ASP A 1 159 ? 17.219 -4.051 1.423 1 82.44 159 ASP A CA 1
ATOM 1244 C C . ASP A 1 159 ? 18.453 -4.555 0.677 1 82.44 159 ASP A C 1
ATOM 1246 O O . ASP A 1 159 ? 19.562 -4.539 1.218 1 82.44 159 ASP A O 1
ATOM 1250 N N . ASP A 1 160 ? 18.188 -5.172 -0.542 1 73.5 160 ASP A N 1
ATOM 1251 C CA . ASP A 1 160 ? 19.266 -5.617 -1.406 1 73.5 160 ASP A CA 1
ATOM 1252 C C . ASP A 1 160 ? 20 -4.426 -2.02 1 73.5 160 ASP A C 1
ATOM 1254 O O . ASP A 1 160 ? 19.375 -3.477 -2.49 1 73.5 160 ASP A O 1
ATOM 1258 N N . ASP A 1 161 ? 21.234 -4.309 -1.857 1 65.5 161 ASP A N 1
ATOM 1259 C CA . ASP A 1 161 ? 22.078 -3.193 -2.26 1 65.5 161 ASP A CA 1
ATOM 1260 C C . ASP A 1 161 ? 22.094 -3.035 -3.779 1 65.5 161 ASP A C 1
ATOM 1262 O O . ASP A 1 161 ? 22.578 -2.025 -4.297 1 65.5 161 ASP A O 1
ATOM 1266 N N . GLN A 1 162 ? 21.656 -3.957 -4.438 1 60.91 162 GLN A N 1
ATOM 1267 C CA . GLN A 1 162 ? 21.969 -3.941 -5.859 1 60.91 162 GLN A CA 1
ATOM 1268 C C . GLN A 1 162 ? 21 -3.059 -6.633 1 60.91 162 GLN A C 1
ATOM 1270 O O . GLN A 1 162 ? 21.328 -2.537 -7.699 1 60.91 162 GLN A O 1
ATOM 1275 N N . LEU A 1 163 ? 19.766 -3.039 -6.301 1 61.88 163 LEU A N 1
ATOM 1276 C CA . LEU A 1 163 ? 18.828 -2.328 -7.168 1 61.88 163 LEU A CA 1
ATOM 1277 C C . LEU A 1 163 ? 18.109 -1.218 -6.406 1 61.88 163 LEU A C 1
ATOM 1279 O O . LEU A 1 163 ? 17.875 -1.338 -5.203 1 61.88 163 LEU A O 1
ATOM 1283 N N . LYS A 1 164 ? 18.031 -0.117 -7.293 1 64.88 164 LYS A N 1
ATOM 1284 C CA . LYS A 1 164 ? 17.156 0.958 -6.836 1 64.88 164 LYS A CA 1
ATOM 1285 C C . LYS A 1 164 ? 15.695 0.532 -6.887 1 64.88 164 LYS A C 1
ATOM 1287 O O . LYS A 1 164 ? 15.281 -0.182 -7.801 1 64.88 164 LYS A O 1
ATOM 1292 N N . ASN A 1 165 ? 14.891 0.627 -5.875 1 75.12 165 ASN A N 1
ATOM 1293 C CA . ASN A 1 165 ? 13.453 0.405 -5.797 1 75.12 165 ASN A CA 1
ATOM 1294 C C . ASN A 1 165 ? 13.117 -1.082 -5.707 1 75.12 165 ASN A C 1
ATOM 1296 O O . ASN A 1 165 ? 12.477 -1.633 -6.605 1 75.12 165 ASN A O 1
ATOM 1300 N N . ASN A 1 166 ? 13.5 -1.739 -4.773 1 91.88 166 ASN A N 1
ATOM 1301 C CA . ASN A 1 166 ? 13.203 -3.145 -4.523 1 91.88 166 ASN A CA 1
ATOM 1302 C C . ASN A 1 166 ? 11.781 -3.328 -3.986 1 91.88 166 ASN A C 1
ATOM 1304 O O . ASN A 1 166 ? 11.281 -2.482 -3.244 1 91.88 166 ASN A O 1
ATOM 1308 N N . TYR A 1 167 ? 11.172 -4.387 -4.516 1 95.69 167 TYR A N 1
ATOM 1309 C CA . TYR A 1 167 ? 9.797 -4.699 -4.133 1 95.69 167 TYR A CA 1
ATOM 1310 C C . TYR A 1 167 ? 9.727 -6.043 -3.416 1 95.69 167 TYR A C 1
ATOM 1312 O O . TYR A 1 167 ? 10.438 -6.98 -3.773 1 95.69 167 TYR A O 1
ATOM 1320 N N . TYR A 1 168 ? 8.82 -6.066 -2.424 1 96.12 168 TYR A N 1
ATOM 1321 C CA . TYR A 1 168 ? 8.664 -7.285 -1.642 1 96.12 168 TYR A CA 1
ATOM 1322 C C . TYR A 1 168 ? 7.191 -7.598 -1.397 1 96.12 168 TYR A C 1
ATOM 1324 O O . TYR A 1 168 ? 6.344 -6.703 -1.469 1 96.12 168 TYR A O 1
ATOM 1332 N N . LEU A 1 169 ? 6.891 -8.828 -1.2 1 96.62 169 LEU A N 1
ATOM 1333 C CA . LEU A 1 169 ? 5.59 -9.32 -0.761 1 96.62 169 LEU A CA 1
ATOM 1334 C C . LEU A 1 169 ? 5.73 -10.203 0.477 1 96.62 169 LEU A C 1
ATOM 1336 O O . LEU A 1 169 ? 6.543 -11.133 0.494 1 96.62 169 LEU A O 1
ATOM 1340 N N . VAL A 1 170 ? 5.012 -9.875 1.552 1 96.12 170 VAL A N 1
ATOM 1341 C CA . VAL A 1 170 ? 5.023 -10.656 2.785 1 96.12 170 VAL A CA 1
ATOM 1342 C C . VAL A 1 170 ? 3.717 -11.438 2.918 1 96.12 170 VAL A C 1
ATOM 1344 O O . VAL A 1 170 ? 2.631 -10.859 2.832 1 96.12 170 VAL A O 1
ATOM 1347 N N . LYS A 1 171 ? 3.83 -12.656 3.014 1 95.06 171 LYS A N 1
ATOM 1348 C CA . LYS A 1 171 ? 2.709 -13.539 3.307 1 95.06 171 LYS A CA 1
ATOM 1349 C C . LYS A 1 171 ? 2.736 -14 4.762 1 95.06 171 LYS A C 1
ATOM 1351 O O . LYS A 1 171 ? 3.76 -14.492 5.246 1 95.06 171 LYS A O 1
ATOM 1356 N N . ILE A 1 172 ? 1.641 -13.828 5.469 1 94.62 172 ILE A N 1
ATOM 1357 C CA . ILE A 1 172 ? 1.58 -14.141 6.895 1 94.62 172 ILE A CA 1
ATOM 1358 C C . ILE A 1 172 ? 0.454 -15.141 7.152 1 94.62 172 ILE A C 1
ATOM 1360 O O . ILE A 1 172 ? -0.708 -14.875 6.836 1 94.62 172 ILE A O 1
ATOM 1364 N N . LYS A 1 173 ? 0.792 -16.219 7.68 1 94.44 173 LYS A N 1
ATOM 1365 C CA . LYS A 1 173 ? -0.189 -17.219 8.102 1 94.44 173 LYS A CA 1
ATOM 1366 C C . LYS A 1 173 ? -0.34 -17.234 9.625 1 94.44 173 LYS A C 1
ATOM 1368 O O . LYS A 1 173 ? 0.638 -17.422 10.352 1 94.44 173 LYS A O 1
ATOM 1373 N N . SER A 1 174 ? -1.5 -16.953 10.031 1 94.12 174 SER A N 1
ATOM 1374 C CA . SER A 1 174 ? -1.861 -16.938 11.445 1 94.12 174 SER A CA 1
ATOM 1375 C C . SER A 1 174 ? -2.781 -18.109 11.789 1 94.12 174 SER A C 1
ATOM 1377 O O . SER A 1 174 ? -3.623 -18.5 10.977 1 94.12 174 SER A O 1
ATOM 1379 N N . PRO A 1 175 ? -2.605 -18.688 12.961 1 95 175 PRO A N 1
ATOM 1380 C CA . PRO A 1 175 ? -3.521 -19.766 13.352 1 95 175 PRO A CA 1
ATOM 1381 C C . PRO A 1 175 ? -4.961 -19.281 13.516 1 95 175 PRO A C 1
ATOM 1383 O O . PRO A 1 175 ? -5.883 -20.109 13.602 1 95 175 PRO A O 1
ATOM 1386 N N . HIS A 1 176 ? -5.176 -18.047 13.586 1 91.38 176 HIS A N 1
ATOM 1387 C CA . HIS A 1 176 ? -6.504 -17.516 13.859 1 91.38 176 HIS A CA 1
ATOM 1388 C C . HIS A 1 176 ? -7.168 -17 12.578 1 91.38 176 HIS A C 1
ATOM 1390 O O . HIS A 1 176 ? -8.195 -16.328 12.641 1 91.38 176 HIS A O 1
ATOM 1396 N N . SER A 1 177 ? -6.547 -17.25 11.484 1 85.75 177 SER A N 1
ATOM 1397 C CA . SER A 1 177 ? -7.129 -16.875 10.203 1 85.75 177 SER A CA 1
ATOM 1398 C C . SER A 1 177 ? -7.051 -18.031 9.203 1 85.75 177 SER A C 1
ATOM 1400 O O . SER A 1 177 ? -6.016 -18.688 9.094 1 85.75 177 SER A O 1
ATOM 1402 N N . LYS A 1 178 ? -8.164 -18.219 8.5 1 81.12 178 LYS A N 1
ATOM 1403 C CA . LYS A 1 178 ? -8.195 -19.266 7.488 1 81.12 178 LYS A CA 1
ATOM 1404 C C . LYS A 1 178 ? -7.332 -18.906 6.289 1 81.12 178 LYS A C 1
ATOM 1406 O O . LYS A 1 178 ? -6.785 -19.781 5.621 1 81.12 178 LYS A O 1
ATOM 1411 N N . PHE A 1 179 ? -7.215 -17.656 6.051 1 81.06 179 PHE A N 1
ATOM 1412 C CA . PHE A 1 179 ? -6.461 -17.188 4.898 1 81.06 179 PHE A CA 1
ATOM 1413 C C . PHE A 1 179 ? -5.254 -16.375 5.336 1 81.06 179 PHE A C 1
ATOM 1415 O O . PHE A 1 179 ? -5.305 -15.672 6.348 1 81.06 179 PHE A O 1
ATOM 1422 N N . PRO A 1 180 ? -4.207 -16.453 4.52 1 89.06 180 PRO A N 1
ATOM 1423 C CA . PRO A 1 180 ? -3.039 -15.641 4.867 1 89.06 180 PRO A CA 1
ATOM 1424 C C . PRO A 1 180 ? -3.268 -14.156 4.629 1 89.06 180 PRO A C 1
ATOM 1426 O O . PRO A 1 180 ? -4.109 -13.781 3.807 1 89.06 180 PRO A O 1
ATOM 1429 N N . ALA A 1 181 ? -2.604 -13.336 5.406 1 87.62 181 ALA A N 1
ATOM 1430 C CA . ALA A 1 181 ? -2.51 -11.906 5.137 1 87.62 181 ALA A CA 1
ATOM 1431 C C . ALA A 1 181 ? -1.322 -11.594 4.23 1 87.62 181 ALA A C 1
ATOM 1433 O O . ALA A 1 181 ? -0.311 -12.297 4.258 1 87.62 181 ALA A O 1
ATOM 1434 N N . TYR A 1 182 ? -1.544 -10.578 3.398 1 90.94 182 TYR A N 1
ATOM 1435 C CA . TYR A 1 182 ? -0.463 -10.164 2.514 1 90.94 182 TYR A CA 1
ATOM 1436 C C . TYR A 1 182 ? -0.128 -8.688 2.723 1 90.94 182 TYR A C 1
ATOM 1438 O O . TYR A 1 182 ? -1.022 -7.863 2.922 1 90.94 182 TYR A O 1
ATOM 1446 N N . ILE A 1 183 ? 1.158 -8.375 2.723 1 91.62 183 ILE A N 1
ATOM 1447 C CA . ILE A 1 183 ? 1.657 -7.004 2.793 1 91.62 183 ILE A CA 1
ATOM 1448 C C . ILE A 1 183 ? 2.637 -6.754 1.647 1 91.62 183 ILE A C 1
ATOM 1450 O O . ILE A 1 183 ? 3.564 -7.535 1.432 1 91.62 183 ILE A O 1
ATOM 1454 N N . ASP A 1 184 ? 2.35 -5.801 0.81 1 93 184 ASP A N 1
ATOM 1455 C CA . ASP A 1 184 ? 3.316 -5.414 -0.214 1 93 184 ASP A CA 1
ATOM 1456 C C . ASP A 1 184 ? 4.219 -4.285 0.28 1 93 184 ASP A C 1
ATOM 1458 O O . ASP A 1 184 ? 3.773 -3.404 1.017 1 93 184 ASP A O 1
ATOM 1462 N N . LEU A 1 185 ? 5.535 -4.297 -0.039 1 93.5 185 LEU A N 1
ATOM 1463 C CA . LEU A 1 185 ? 6.516 -3.297 0.379 1 93.5 185 LEU A CA 1
ATOM 1464 C C . LEU A 1 185 ? 7.266 -2.734 -0.824 1 93.5 185 LEU A C 1
ATOM 1466 O O . LEU A 1 185 ? 7.871 -3.486 -1.591 1 93.5 185 LEU A O 1
ATOM 1470 N N . ASN A 1 186 ? 7.137 -1.487 -1.015 1 93.62 186 ASN A N 1
ATOM 1471 C CA . ASN A 1 186 ? 7.973 -0.766 -1.967 1 93.62 186 ASN A CA 1
ATOM 1472 C C . ASN A 1 186 ? 9.219 -0.187 -1.296 1 93.62 186 ASN A C 1
ATOM 1474 O O . ASN A 1 186 ? 9.125 0.796 -0.559 1 93.62 186 ASN A O 1
ATOM 1478 N N . GLY A 1 187 ? 10.344 -0.804 -1.557 1 91.44 187 GLY A N 1
ATOM 1479 C CA . GLY A 1 187 ? 11.594 -0.438 -0.918 1 91.44 187 GLY A CA 1
ATOM 1480 C C . GLY A 1 187 ? 11.977 1.015 -1.138 1 91.44 187 GLY A C 1
ATOM 1481 O O . GLY A 1 187 ? 12.758 1.582 -0.368 1 91.44 187 GLY A O 1
ATOM 1482 N N . LYS A 1 188 ? 11.414 1.628 -2.129 1 90.06 188 LYS A N 1
ATOM 1483 C CA . LYS A 1 188 ? 11.711 3.02 -2.451 1 90.06 188 LYS A CA 1
ATOM 1484 C C . LYS A 1 188 ? 11.375 3.941 -1.283 1 90.06 188 LYS A C 1
ATOM 1486 O O . LYS A 1 188 ? 11.992 4.992 -1.115 1 90.06 188 LYS A O 1
ATOM 1491 N N . PHE A 1 189 ? 10.438 3.523 -0.481 1 90.38 189 PHE A N 1
ATOM 1492 C CA . PHE A 1 189 ? 9.906 4.441 0.523 1 90.38 189 PHE A CA 1
ATOM 1493 C C . PHE A 1 189 ? 10.438 4.09 1.908 1 90.38 189 PHE A C 1
ATOM 1495 O O . PHE A 1 189 ? 9.922 4.578 2.916 1 90.38 189 PHE A O 1
ATOM 1502 N N . PHE A 1 190 ? 11.422 3.252 1.926 1 87.62 190 PHE A N 1
ATOM 1503 C CA . PHE A 1 190 ? 12.07 2.877 3.174 1 87.62 190 PHE A CA 1
ATOM 1504 C C . PHE A 1 190 ? 13.562 3.17 3.113 1 87.62 190 PHE A C 1
ATOM 1506 O O . PHE A 1 190 ? 14.133 3.322 2.027 1 87.62 190 PHE A O 1
ATOM 1513 N N . SER A 1 191 ? 14.102 3.336 4.34 1 80.94 191 SER A N 1
ATOM 1514 C CA . SER A 1 191 ? 15.562 3.342 4.375 1 80.94 191 SER A CA 1
ATOM 1515 C C . SER A 1 191 ? 16.125 1.977 4 1 80.94 191 SER A C 1
ATOM 1517 O O . SER A 1 191 ? 15.555 0.943 4.348 1 80.94 191 SER A O 1
ATOM 1519 N N . LYS A 1 192 ? 17.234 1.977 3.266 1 77.5 192 LYS A N 1
ATOM 1520 C CA . LYS A 1 192 ? 17.844 0.748 2.76 1 77.5 192 LYS A CA 1
ATOM 1521 C C . LYS A 1 192 ? 18.141 -0.23 3.895 1 77.5 192 LYS A C 1
ATOM 1523 O O . LYS A 1 192 ? 18.078 -1.446 3.703 1 77.5 192 LYS A O 1
ATOM 1528 N N . ASN A 1 193 ? 18.375 0.318 4.996 1 76.94 193 ASN A N 1
ATOM 1529 C CA . ASN A 1 193 ? 18.781 -0.56 6.086 1 76.94 193 ASN A CA 1
ATOM 1530 C C . ASN A 1 193 ? 17.625 -0.855 7.031 1 76.94 193 ASN A C 1
ATOM 1532 O O . ASN A 1 193 ? 17.812 -1.477 8.078 1 76.94 193 ASN A O 1
ATOM 1536 N N . ASN A 1 194 ? 16.469 -0.455 6.562 1 81.06 194 ASN A N 1
ATOM 1537 C CA . ASN A 1 194 ? 15.375 -0.6 7.527 1 81.06 194 ASN A CA 1
ATOM 1538 C C . ASN A 1 194 ? 14.023 -0.759 6.832 1 81.06 194 ASN A C 1
ATOM 1540 O O . ASN A 1 194 ? 13.109 0.032 7.059 1 81.06 194 ASN A O 1
ATOM 1544 N N . LEU A 1 195 ? 13.914 -1.85 6.105 1 89.5 195 LEU A N 1
ATOM 1545 C CA . LEU A 1 195 ? 12.594 -2.246 5.637 1 89.5 195 LEU A CA 1
ATOM 1546 C C . LEU A 1 195 ? 11.828 -2.986 6.73 1 89.5 195 LEU A C 1
ATOM 1548 O O . LEU A 1 195 ? 12.398 -3.818 7.438 1 89.5 195 LEU A O 1
ATOM 1552 N N . PHE A 1 196 ? 10.562 -2.6 6.867 1 89.81 196 PHE A N 1
ATOM 1553 C CA . PHE A 1 196 ? 9.828 -3.297 7.918 1 89.81 196 PHE A CA 1
ATOM 1554 C C . PHE A 1 196 ? 8.375 -3.523 7.504 1 89.81 196 PHE A C 1
ATOM 1556 O O . PHE A 1 196 ? 7.875 -2.863 6.594 1 89.81 196 PHE A O 1
ATOM 1563 N N . PHE A 1 197 ? 7.773 -4.516 8.062 1 91 197 PHE A N 1
ATOM 1564 C CA . PHE A 1 197 ? 6.336 -4.766 8.008 1 91 197 PHE A CA 1
ATOM 1565 C C . PHE A 1 197 ? 5.781 -5.039 9.398 1 91 197 PHE A C 1
ATOM 1567 O O . PHE A 1 197 ? 6.523 -5.434 10.305 1 91 197 PHE A O 1
ATOM 1574 N N . ILE A 1 198 ? 4.488 -4.797 9.602 1 89.69 198 ILE A N 1
ATOM 1575 C CA . ILE A 1 198 ? 3.842 -4.984 10.891 1 89.69 198 ILE A CA 1
ATOM 1576 C C . ILE A 1 198 ? 2.602 -5.863 10.727 1 89.69 198 ILE A C 1
ATOM 1578 O O . ILE A 1 198 ? 1.837 -5.695 9.773 1 89.69 198 ILE A O 1
ATOM 1582 N N . TYR A 1 199 ? 2.465 -6.797 11.578 1 89.75 199 TYR A N 1
ATOM 1583 C CA . TYR A 1 199 ? 1.263 -7.621 11.672 1 89.75 199 TYR A CA 1
ATOM 1584 C C . TYR A 1 199 ? 0.694 -7.598 13.086 1 89.75 199 TYR A C 1
ATOM 1586 O O . TYR A 1 199 ? 1.424 -7.801 14.055 1 89.75 199 TYR A O 1
ATOM 1594 N N . SER A 1 200 ? -0.504 -7.219 13.164 1 87.12 200 SER A N 1
ATOM 1595 C CA . SER A 1 200 ? -1.177 -7.199 14.461 1 87.12 200 SER A CA 1
ATOM 1596 C C . SER A 1 200 ? -2.545 -7.867 14.383 1 87.12 200 SER A C 1
ATOM 1598 O O . SER A 1 200 ? -3.258 -7.723 13.383 1 87.12 200 SER A O 1
ATOM 1600 N N . ASP A 1 201 ? -2.836 -8.609 15.344 1 85.94 201 ASP A N 1
ATOM 1601 C CA . ASP A 1 201 ? -4.117 -9.297 15.461 1 85.94 201 ASP A CA 1
ATOM 1602 C C . ASP A 1 201 ? -4.527 -9.453 16.922 1 85.94 201 ASP A C 1
ATOM 1604 O O . ASP A 1 201 ? -3.76 -9.977 17.734 1 85.94 201 ASP A O 1
ATOM 1608 N N . GLU A 1 202 ? -5.703 -9.008 17.25 1 84.69 202 GLU A N 1
ATOM 1609 C CA . GLU A 1 202 ? -6.188 -9.055 18.625 1 84.69 202 GLU A CA 1
ATOM 1610 C C . GLU A 1 202 ? -6.371 -10.492 19.109 1 84.69 202 GLU A C 1
ATOM 1612 O O . GLU A 1 202 ? -6.391 -10.75 20.312 1 84.69 202 GLU A O 1
ATOM 1617 N N . LYS A 1 203 ? -6.473 -11.422 18.203 1 89.88 203 LYS A N 1
ATOM 1618 C CA . LYS A 1 203 ? -6.715 -12.82 18.562 1 89.88 203 LYS A CA 1
ATOM 1619 C C . LYS A 1 203 ? -5.41 -13.531 18.922 1 89.88 203 LYS A C 1
ATOM 1621 O O . LYS A 1 203 ? -5.426 -14.625 19.484 1 89.88 203 LYS A O 1
ATOM 1626 N N . LEU A 1 204 ? -4.34 -12.898 18.625 1 92.5 204 LEU A N 1
ATOM 1627 C CA . LEU A 1 204 ? -3.051 -13.516 18.891 1 92.5 204 LEU A CA 1
ATOM 1628 C C . LEU A 1 204 ? -2.811 -13.656 20.391 1 92.5 204 LEU A C 1
ATOM 1630 O O . LEU A 1 204 ? -3.123 -12.75 21.156 1 92.5 204 LEU A O 1
ATOM 1634 N N . LYS A 1 205 ? -2.301 -14.789 20.797 1 93.81 205 LYS A N 1
ATOM 1635 C CA . LYS A 1 205 ? -1.977 -15.094 22.188 1 93.81 205 LYS A CA 1
ATOM 1636 C C . LYS A 1 205 ? -0.607 -15.758 22.297 1 93.81 205 LYS A C 1
ATOM 1638 O O . LYS A 1 205 ? -0.081 -16.281 21.312 1 93.81 205 LYS A O 1
ATOM 1643 N N . PRO A 1 206 ? -0.089 -15.68 23.516 1 94.56 206 PRO A N 1
ATOM 1644 C CA . PRO A 1 206 ? 1.205 -16.344 23.703 1 94.56 206 PRO A CA 1
ATOM 1645 C C . PRO A 1 206 ? 1.204 -17.797 23.234 1 94.56 206 PRO A C 1
ATOM 1647 O O . PRO A 1 206 ? 0.212 -18.5 23.422 1 94.56 206 PRO A O 1
ATOM 1650 N N . LYS A 1 207 ? 2.311 -18.203 22.547 1 96.38 207 LYS A N 1
ATOM 1651 C CA . LYS A 1 207 ? 2.555 -19.562 22.062 1 96.38 207 LYS A CA 1
ATOM 1652 C C . LYS A 1 207 ? 1.946 -19.766 20.672 1 96.38 207 LYS A C 1
ATOM 1654 O O . LYS A 1 207 ? 2.172 -20.797 20.047 1 96.38 207 LYS A O 1
ATOM 1659 N N . ASP A 1 208 ? 1.193 -18.766 20.219 1 96.94 208 ASP A N 1
ATOM 1660 C CA . ASP A 1 208 ? 0.771 -18.828 18.828 1 96.94 208 ASP A CA 1
ATOM 1661 C C . ASP A 1 208 ? 1.975 -18.766 17.891 1 96.94 208 ASP A C 1
ATOM 1663 O O . ASP A 1 208 ? 2.955 -18.078 18.156 1 96.94 208 ASP A O 1
ATOM 1667 N N . THR A 1 209 ? 1.867 -19.5 16.828 1 97.69 209 THR A N 1
ATOM 1668 C CA . THR A 1 209 ? 2.939 -19.484 15.844 1 97.69 209 THR A CA 1
ATOM 1669 C C . THR A 1 209 ? 2.512 -18.734 14.586 1 97.69 209 THR A C 1
ATOM 1671 O O . THR A 1 209 ? 1.469 -19.047 14 1 97.69 209 THR A O 1
ATOM 1674 N N . LEU A 1 210 ? 3.236 -17.75 14.242 1 97.31 210 LEU A N 1
ATOM 1675 C CA . LEU A 1 210 ? 3.066 -17.047 12.969 1 97.31 210 LEU A CA 1
ATOM 1676 C C . LEU A 1 210 ? 4.102 -17.5 11.953 1 97.31 210 LEU A C 1
ATOM 1678 O O . LEU A 1 210 ? 5.289 -17.594 12.266 1 97.31 210 LEU A O 1
ATOM 1682 N N . ASN A 1 211 ? 3.639 -17.875 10.797 1 97.88 211 ASN A N 1
ATOM 1683 C CA . ASN A 1 211 ? 4.531 -18.203 9.695 1 97.88 211 ASN A CA 1
ATOM 1684 C C . ASN A 1 211 ? 4.637 -17.078 8.68 1 97.88 211 ASN A C 1
ATOM 1686 O O . ASN A 1 211 ? 3.617 -16.578 8.188 1 97.88 211 ASN A O 1
ATOM 1690 N N . PHE A 1 212 ? 5.855 -16.641 8.453 1 97.5 212 PHE A N 1
ATOM 1691 C CA . PHE A 1 212 ? 6.117 -15.562 7.508 1 97.5 212 PHE A CA 1
ATOM 1692 C C . PHE A 1 212 ? 6.855 -16.078 6.281 1 97.5 212 PHE A C 1
ATOM 1694 O O . PHE A 1 212 ? 7.844 -16.812 6.406 1 97.5 212 PHE A O 1
ATOM 1701 N N . GLU A 1 213 ? 6.344 -15.781 5.105 1 98 213 GLU A N 1
ATOM 1702 C CA . GLU A 1 213 ? 7.086 -15.898 3.854 1 98 213 GLU A CA 1
ATOM 1703 C C . GLU A 1 213 ? 7.309 -14.539 3.211 1 98 213 GLU A C 1
ATOM 1705 O O . GLU A 1 213 ? 6.363 -13.773 3.025 1 98 213 GLU A O 1
ATOM 1710 N N . ILE A 1 214 ? 8.516 -14.172 2.951 1 97.44 214 ILE A N 1
ATOM 1711 C CA . ILE A 1 214 ? 8.859 -12.883 2.369 1 97.44 214 ILE A CA 1
ATOM 1712 C C . ILE A 1 214 ? 9.5 -13.086 0.996 1 97.44 214 ILE A C 1
ATOM 1714 O O . ILE A 1 214 ? 10.523 -13.758 0.875 1 97.44 214 ILE A O 1
ATOM 1718 N N . TYR A 1 215 ? 8.852 -12.523 -0.025 1 97.5 215 TYR A N 1
ATOM 1719 C CA . TYR A 1 215 ? 9.234 -12.711 -1.42 1 97.5 215 TYR A CA 1
ATOM 1720 C C . TYR A 1 215 ? 9.867 -11.438 -1.987 1 97.5 215 TYR A C 1
ATOM 1722 O O . TYR A 1 215 ? 9.359 -10.336 -1.764 1 97.5 215 TYR A O 1
ATOM 1730 N N . ARG A 1 216 ? 11.047 -11.609 -2.652 1 96.5 216 ARG A N 1
ATOM 1731 C CA . ARG A 1 216 ? 11.5 -10.547 -3.545 1 96.5 216 ARG A CA 1
ATOM 1732 C C . ARG A 1 216 ? 10.773 -10.609 -4.883 1 96.5 216 ARG A C 1
ATOM 1734 O O . ARG A 1 216 ? 10.852 -11.609 -5.598 1 96.5 216 ARG A O 1
ATOM 1741 N N . ILE A 1 217 ? 10.008 -9.547 -5.219 1 96.94 217 ILE A N 1
ATOM 1742 C CA . ILE A 1 217 ? 9.148 -9.625 -6.398 1 96.94 217 ILE A CA 1
ATOM 1743 C C . ILE A 1 217 ? 9.516 -8.516 -7.383 1 96.94 217 ILE A C 1
ATOM 1745 O O . ILE A 1 217 ? 10.211 -7.562 -7.023 1 96.94 217 ILE A O 1
ATOM 1749 N N . SER A 1 218 ? 9.125 -8.734 -8.617 1 96.25 218 SER A N 1
ATOM 1750 C CA . SER A 1 218 ? 9.359 -7.738 -9.656 1 96.25 218 SER A CA 1
ATOM 1751 C C . SER A 1 218 ? 8.406 -6.559 -9.523 1 96.25 218 SER A C 1
ATOM 1753 O O . SER A 1 218 ? 7.383 -6.652 -8.836 1 96.25 218 SER A O 1
ATOM 1755 N N . GLU A 1 219 ? 8.766 -5.473 -10.188 1 95.12 219 GLU A N 1
ATOM 1756 C CA . GLU A 1 219 ? 7.895 -4.297 -10.211 1 95.12 219 GLU A CA 1
ATOM 1757 C C . GLU A 1 219 ? 6.531 -4.629 -10.812 1 95.12 219 GLU A C 1
ATOM 1759 O O . GLU A 1 219 ? 5.5 -4.18 -10.312 1 95.12 219 GLU A O 1
ATOM 1764 N N . ASP A 1 220 ? 6.535 -5.441 -11.898 1 94.81 220 ASP A N 1
ATOM 1765 C CA . ASP A 1 220 ? 5.289 -5.816 -12.555 1 94.81 220 ASP A CA 1
ATOM 1766 C C . ASP A 1 220 ? 4.387 -6.605 -11.617 1 94.81 220 ASP A C 1
ATOM 1768 O O . ASP A 1 220 ? 3.189 -6.324 -11.508 1 94.81 220 ASP A O 1
ATOM 1772 N N . TYR A 1 221 ? 4.969 -7.547 -11 1 96.56 221 TYR A N 1
ATOM 1773 C CA . TYR A 1 221 ? 4.156 -8.328 -10.078 1 96.56 221 TYR A CA 1
ATOM 1774 C C . TYR A 1 221 ? 3.725 -7.492 -8.883 1 96.56 221 TYR A C 1
ATOM 1776 O O . TYR A 1 221 ? 2.619 -7.664 -8.359 1 96.56 221 TYR A O 1
ATOM 1784 N N . PHE A 1 222 ? 4.574 -6.594 -8.422 1 96.56 222 PHE A N 1
ATOM 1785 C CA . PHE A 1 222 ? 4.195 -5.668 -7.363 1 96.56 222 PHE A CA 1
ATOM 1786 C C . PHE A 1 222 ? 2.949 -4.879 -7.754 1 96.56 222 PHE A C 1
ATOM 1788 O O . PHE A 1 222 ? 2.01 -4.758 -6.965 1 96.56 222 PHE A O 1
ATOM 1795 N N . GLY A 1 223 ? 2.971 -4.355 -8.969 1 94 223 GLY A N 1
ATOM 1796 C CA . GLY A 1 223 ? 1.809 -3.615 -9.43 1 94 223 GLY A CA 1
ATOM 1797 C C . GLY A 1 223 ? 0.533 -4.438 -9.414 1 94 223 GLY A C 1
ATOM 1798 O O . GLY A 1 223 ? -0.522 -3.943 -9.008 1 94 223 GLY A O 1
ATOM 1799 N N . TYR A 1 224 ? 0.652 -5.605 -9.82 1 93 224 TYR A N 1
ATOM 1800 C CA . TYR A 1 224 ? -0.482 -6.523 -9.812 1 93 224 TYR A CA 1
ATOM 1801 C C . TYR A 1 224 ? -1.005 -6.727 -8.391 1 93 224 TYR A C 1
ATOM 1803 O O . TYR A 1 224 ? -2.197 -6.555 -8.133 1 93 224 TYR A O 1
ATOM 1811 N N . MET A 1 225 ? -0.118 -7.047 -7.469 1 93.69 225 MET A N 1
ATOM 1812 C CA . MET A 1 225 ? -0.521 -7.309 -6.09 1 93.69 225 MET A CA 1
ATOM 1813 C C . MET A 1 225 ? -1.04 -6.039 -5.422 1 93.69 225 MET A C 1
ATOM 1815 O O . MET A 1 225 ? -1.948 -6.098 -4.594 1 93.69 225 MET A O 1
ATOM 1819 N N . TYR A 1 226 ? -0.419 -4.953 -5.754 1 91.5 226 TYR A N 1
ATOM 1820 C CA . TYR A 1 226 ? -0.86 -3.664 -5.227 1 91.5 226 TYR A CA 1
ATOM 1821 C C . TYR A 1 226 ? -2.34 -3.439 -5.512 1 91.5 226 TYR A C 1
ATOM 1823 O O . TYR A 1 226 ? -3.1 -3.057 -4.617 1 91.5 226 TYR A O 1
ATOM 1831 N N . ARG A 1 227 ? -2.742 -3.709 -6.703 1 89.06 227 ARG A N 1
ATOM 1832 C CA . ARG A 1 227 ? -4.141 -3.539 -7.09 1 89.06 227 ARG A CA 1
ATOM 1833 C C . ARG A 1 227 ? -5.023 -4.59 -6.426 1 89.06 227 ARG A C 1
ATOM 1835 O O . ARG A 1 227 ? -6.125 -4.285 -5.969 1 89.06 227 ARG A O 1
ATOM 1842 N N . ILE A 1 228 ? -4.551 -5.82 -6.387 1 87.94 228 ILE A N 1
ATOM 1843 C CA . ILE A 1 228 ? -5.301 -6.891 -5.738 1 87.94 228 ILE A CA 1
ATOM 1844 C C . ILE A 1 228 ? -5.562 -6.527 -4.277 1 87.94 228 ILE A C 1
ATOM 1846 O O . ILE A 1 228 ? -6.68 -6.688 -3.781 1 87.94 228 ILE A O 1
ATOM 1850 N N . LEU A 1 229 ? -4.551 -6.027 -3.609 1 86.94 229 LEU A N 1
ATOM 1851 C CA . LEU A 1 229 ? -4.656 -5.742 -2.184 1 86.94 229 LEU A CA 1
ATOM 1852 C C . LEU A 1 229 ? -5.566 -4.543 -1.934 1 86.94 229 LEU A C 1
ATOM 1854 O O . LEU A 1 229 ? -6.223 -4.461 -0.892 1 86.94 229 LEU A O 1
ATOM 1858 N N . GLU A 1 230 ? -5.562 -3.627 -2.883 1 81.5 230 GLU A N 1
ATOM 1859 C CA . GLU A 1 230 ? -6.516 -2.525 -2.779 1 81.5 230 GLU A CA 1
ATOM 1860 C C . GLU A 1 230 ? -7.953 -3.035 -2.779 1 81.5 230 GLU A C 1
ATOM 1862 O O . GLU A 1 230 ? -8.812 -2.484 -2.088 1 81.5 230 GLU A O 1
ATOM 1867 N N . ILE A 1 231 ? -8.133 -4.039 -3.477 1 77.31 231 ILE A N 1
ATOM 1868 C CA . ILE A 1 231 ? -9.469 -4.59 -3.623 1 77.31 231 ILE A CA 1
ATOM 1869 C C . ILE A 1 231 ? -9.812 -5.453 -2.408 1 77.31 231 ILE A C 1
ATOM 1871 O O . ILE A 1 231 ? -10.945 -5.426 -1.92 1 77.31 231 ILE A O 1
ATOM 1875 N N . THR A 1 232 ? -8.781 -6.086 -1.818 1 71.44 232 THR A N 1
ATOM 1876 C CA . THR A 1 232 ? -9.062 -7.094 -0.802 1 71.44 232 THR A CA 1
ATOM 1877 C C . THR A 1 232 ? -8.914 -6.508 0.599 1 71.44 232 THR A C 1
ATOM 1879 O O . THR A 1 232 ? -9.406 -7.078 1.572 1 71.44 232 THR A O 1
ATOM 1882 N N . SER A 1 233 ? -7.918 -5.5 0.925 1 61.88 233 SER A N 1
ATOM 1883 C CA . SER A 1 233 ? -7.613 -4.969 2.248 1 61.88 233 SER A CA 1
ATOM 1884 C C . SER A 1 233 ? -8.867 -4.449 2.941 1 61.88 233 SER A C 1
ATOM 1886 O O . SER A 1 233 ? -8.961 -4.48 4.168 1 61.88 233 SER A O 1
ATOM 1888 N N . ASN A 1 234 ? -9.562 -3.527 2.135 1 50.16 234 ASN A N 1
ATOM 1889 C CA . ASN A 1 234 ? -10.68 -2.891 2.826 1 50.16 234 ASN A CA 1
ATOM 1890 C C . ASN A 1 234 ? -11.852 -3.85 3 1 50.16 234 ASN A C 1
ATOM 1892 O O . ASN A 1 234 ? -12.969 -3.424 3.285 1 50.16 234 ASN A O 1
ATOM 1896 N N . GLY A 1 235 ? -11.664 -5.18 2.984 1 40.94 235 GLY A N 1
ATOM 1897 C CA . GLY A 1 235 ? -12.625 -6.227 3.297 1 40.94 235 GLY A CA 1
ATOM 1898 C C . GLY A 1 235 ? -12.117 -7.621 2.973 1 40.94 235 GLY A C 1
ATOM 1899 O O . GLY A 1 235 ? -11.914 -8.438 3.875 1 40.94 235 GLY A O 1
ATOM 1900 N N . SER A 1 236 ? -12.195 -7.961 1.683 1 36.06 236 SER A N 1
ATOM 1901 C CA . SER A 1 236 ? -12.359 -9.312 1.158 1 36.06 236 SER A CA 1
ATOM 1902 C C . SER A 1 236 ? -11.016 -9.992 0.942 1 36.06 236 SER A C 1
ATOM 1904 O O . SER A 1 236 ? -9.992 -9.312 0.783 1 36.06 236 SER A O 1
ATOM 1906 N N . SER A 1 237 ? -10.898 -11.227 1.383 1 37 237 SER A N 1
ATOM 1907 C CA . SER A 1 237 ? -9.805 -12.156 1.121 1 37 237 SER A CA 1
ATOM 1908 C C . SER A 1 237 ? -9.289 -12.008 -0.303 1 37 237 SER A C 1
ATOM 1910 O O . SER A 1 237 ? -10.062 -12.031 -1.261 1 37 237 SER A O 1
ATOM 1912 N N . PRO A 1 238 ? -8.055 -11.484 -0.431 1 36.91 238 PRO A N 1
ATOM 1913 C CA . PRO A 1 238 ? -7.496 -11.367 -1.779 1 36.91 238 PRO A CA 1
ATOM 1914 C C . PRO A 1 238 ? -7.762 -12.602 -2.637 1 36.91 238 PRO A C 1
ATOM 1916 O O . PRO A 1 238 ? -7.582 -12.562 -3.857 1 36.91 238 PRO A O 1
ATOM 1919 N N . PHE A 1 239 ? -7.758 -13.75 -1.985 1 37.12 239 PHE A N 1
ATOM 1920 C CA . PHE A 1 239 ? -7.695 -15.023 -2.701 1 37.12 239 PHE A CA 1
ATOM 1921 C C . PHE A 1 239 ? -9.07 -15.422 -3.223 1 37.12 239 PHE A C 1
ATOM 1923 O O . PHE A 1 239 ? -9.281 -16.562 -3.621 1 37.12 239 PHE A O 1
ATOM 1930 N N . SER A 1 240 ? -10.094 -14.703 -2.805 1 39.38 240 SER A N 1
ATOM 1931 C CA . SER A 1 240 ? -11.219 -15.031 -3.672 1 39.38 240 SER A CA 1
ATOM 1932 C C . SER A 1 240 ? -10.93 -14.656 -5.121 1 39.38 240 SER A C 1
ATOM 1934 O O . SER A 1 240 ? -9.945 -13.969 -5.402 1 39.38 240 SER A O 1
ATOM 1936 N N . THR A 1 241 ? -11.672 -15.117 -6.082 1 42.31 241 THR A N 1
ATOM 1937 C CA . THR A 1 241 ? -11.438 -14.789 -7.484 1 42.31 241 THR A CA 1
ATOM 1938 C C . THR A 1 241 ? -11.07 -13.312 -7.641 1 42.31 241 THR A C 1
ATOM 1940 O O . THR A 1 241 ? -11.773 -12.438 -7.137 1 42.31 241 THR A O 1
ATOM 1943 N N . PRO A 1 242 ? -9.656 -13.172 -7.828 1 46.5 242 PRO A N 1
ATOM 1944 C CA . PRO A 1 242 ? -9.328 -11.773 -8.102 1 46.5 242 PRO A CA 1
ATOM 1945 C C . PRO A 1 242 ? -10.477 -11.016 -8.766 1 46.5 242 PRO A C 1
ATOM 1947 O O . PRO A 1 242 ? -11.164 -11.562 -9.633 1 46.5 242 PRO A O 1
ATOM 1950 N N . PRO A 1 243 ? -10.906 -9.945 -8.102 1 52.19 243 PRO A N 1
ATOM 1951 C CA . PRO A 1 243 ? -11.961 -9.219 -8.812 1 52.19 243 PRO A CA 1
ATOM 1952 C C . PRO A 1 243 ? -11.695 -9.109 -10.312 1 52.19 243 PRO A C 1
ATOM 1954 O O . PRO A 1 243 ? -10.539 -9.039 -10.734 1 52.19 243 PRO A O 1
ATOM 1957 N N . ALA A 1 244 ? -12.625 -9.703 -11.156 1 52.28 244 ALA A N 1
ATOM 1958 C CA . ALA A 1 244 ? -12.633 -9.797 -12.617 1 52.28 244 ALA A CA 1
ATOM 1959 C C . ALA A 1 244 ? -11.867 -8.633 -13.242 1 52.28 244 ALA A C 1
ATOM 1961 O O . ALA A 1 244 ? -11.43 -8.727 -14.391 1 52.28 244 ALA A O 1
ATOM 1962 N N . SER A 1 245 ? -11.422 -7.73 -12.242 1 62.81 245 SER A N 1
ATOM 1963 C CA . SER A 1 245 ? -10.977 -6.543 -12.961 1 62.81 245 SER A CA 1
ATOM 1964 C C . SER A 1 245 ? -9.477 -6.324 -12.805 1 62.81 245 SER A C 1
ATOM 1966 O O . SER A 1 245 ? -8.906 -5.414 -13.406 1 62.81 245 SER A O 1
ATOM 1968 N N . VAL A 1 246 ? -8.68 -7.375 -12.156 1 78.56 246 VAL A N 1
ATOM 1969 C CA . VAL A 1 246 ? -7.266 -7.035 -12.039 1 78.56 246 VAL A CA 1
ATOM 1970 C C . VAL A 1 246 ? -6.445 -7.906 -12.992 1 78.56 246 VAL A C 1
ATOM 1972 O O . VAL A 1 246 ? -6.344 -9.117 -12.797 1 78.56 246 VAL A O 1
ATOM 1975 N N . ILE A 1 247 ? -5.945 -7.305 -13.992 1 83.69 247 ILE A N 1
ATOM 1976 C CA . ILE A 1 247 ? -5.168 -8 -15.008 1 83.69 247 ILE A CA 1
ATOM 1977 C C . ILE A 1 247 ? -3.691 -8.008 -14.617 1 83.69 247 ILE A C 1
ATOM 1979 O O . ILE A 1 247 ? -3.154 -6.98 -14.188 1 83.69 247 ILE A O 1
ATOM 1983 N N . GLY A 1 248 ? -3.119 -9.227 -14.664 1 91.94 248 GLY A N 1
ATOM 1984 C CA . GLY A 1 248 ? -1.698 -9.367 -14.383 1 91.94 248 GLY A CA 1
ATOM 1985 C C . GLY A 1 248 ? -0.83 -9.188 -15.617 1 91.94 248 GLY A C 1
ATOM 1986 O O . GLY A 1 248 ? -1.192 -8.461 -16.531 1 91.94 248 GLY A O 1
ATOM 1987 N N . ASN A 1 249 ? 0.349 -9.789 -15.562 1 94.94 249 ASN A N 1
ATOM 1988 C CA . ASN A 1 249 ? 1.331 -9.594 -16.625 1 94.94 249 ASN A CA 1
ATOM 1989 C C . ASN A 1 249 ? 1.218 -10.664 -17.703 1 94.94 249 ASN A C 1
ATOM 1991 O O . ASN A 1 249 ? 2.047 -10.719 -18.609 1 94.94 249 ASN A O 1
ATOM 1995 N N . ILE A 1 250 ? 0.2 -11.531 -17.609 1 97.44 250 ILE A N 1
ATOM 1996 C CA . ILE A 1 250 ? 0.013 -12.562 -18.625 1 97.44 250 ILE A CA 1
ATOM 1997 C C . ILE A 1 250 ? -0.883 -12.031 -19.75 1 97.44 250 ILE A C 1
ATOM 1999 O O . ILE A 1 250 ? -1.984 -11.539 -19.484 1 97.44 250 ILE A O 1
ATOM 2003 N N . ILE A 1 251 ? -0.369 -12.172 -20.969 1 96.5 251 ILE A N 1
ATOM 2004 C CA . ILE A 1 251 ? -1.097 -11.578 -22.078 1 96.5 251 ILE A CA 1
ATOM 2005 C C . ILE A 1 251 ? -1.465 -12.648 -23.094 1 96.5 251 ILE A C 1
ATOM 2007 O O . ILE A 1 251 ? -0.698 -13.594 -23.312 1 96.5 251 ILE A O 1
ATOM 2011 N N . ASN A 1 252 ? -2.639 -12.461 -23.656 1 96.44 252 ASN A N 1
ATOM 2012 C CA . ASN A 1 252 ? -2.998 -13.203 -24.859 1 96.44 252 ASN A CA 1
ATOM 2013 C C . ASN A 1 252 ? -2.281 -12.648 -26.094 1 96.44 252 ASN A C 1
ATOM 2015 O O . ASN A 1 252 ? -2.43 -11.469 -26.422 1 96.44 252 ASN A O 1
ATOM 2019 N N . ASN A 1 253 ? -1.531 -13.445 -26.688 1 96 253 ASN A N 1
ATOM 2020 C CA . ASN A 1 253 ? -0.663 -12.977 -27.75 1 96 253 ASN A CA 1
ATOM 2021 C C . ASN A 1 253 ? -1.468 -12.5 -28.969 1 96 253 ASN A C 1
ATOM 2023 O O . ASN A 1 253 ? -0.972 -11.727 -29.781 1 96 253 ASN A O 1
ATOM 2027 N N . LYS A 1 254 ? -2.699 -12.898 -29.062 1 94.31 254 LYS A N 1
ATOM 2028 C CA . LYS A 1 254 ? -3.482 -12.594 -30.266 1 94.31 254 LYS A CA 1
ATOM 2029 C C . LYS A 1 254 ? -4.555 -11.547 -29.969 1 94.31 254 LYS A C 1
ATOM 2031 O O . LYS A 1 254 ? -4.98 -10.812 -30.859 1 94.31 254 LYS A O 1
ATOM 2036 N N . ASP A 1 255 ? -5.059 -11.523 -28.766 1 92.75 255 ASP A N 1
ATOM 2037 C CA . ASP A 1 255 ? -6.168 -10.633 -28.422 1 92.75 255 ASP A CA 1
ATOM 2038 C C . ASP A 1 255 ? -5.961 -9.992 -27.062 1 92.75 255 ASP A C 1
ATOM 2040 O O . ASP A 1 255 ? -6.219 -10.617 -26.031 1 92.75 255 ASP A O 1
ATOM 2044 N N . ALA A 1 256 ? -5.617 -8.789 -27.109 1 87.38 256 ALA A N 1
ATOM 2045 C CA . ALA A 1 256 ? -5.312 -8.07 -25.875 1 87.38 256 ALA A CA 1
ATOM 2046 C C . ALA A 1 256 ? -6.555 -7.945 -25 1 87.38 256 ALA A C 1
ATOM 2048 O O . ALA A 1 256 ? -6.445 -7.719 -23.797 1 87.38 256 ALA A O 1
ATOM 2049 N N . ASN A 1 257 ? -7.703 -8.062 -25.547 1 86.19 257 ASN A N 1
ATOM 2050 C CA . ASN A 1 257 ? -8.945 -7.918 -24.797 1 86.19 257 ASN A CA 1
ATOM 2051 C C . ASN A 1 257 ? -9.359 -9.234 -24.125 1 86.19 257 ASN A C 1
ATOM 2053 O O . ASN A 1 257 ? -10.344 -9.281 -23.391 1 86.19 257 ASN A O 1
ATOM 2057 N N . ASP A 1 258 ? -8.578 -10.258 -24.359 1 89.88 258 ASP A N 1
ATOM 2058 C CA . ASP A 1 258 ? -8.898 -11.578 -23.812 1 89.88 258 ASP A CA 1
ATOM 2059 C C . ASP A 1 258 ? -7.738 -12.133 -22.984 1 89.88 258 ASP A C 1
ATOM 2061 O O . ASP A 1 258 ? -7.359 -13.297 -23.141 1 89.88 258 ASP A O 1
ATOM 2065 N N . ASN A 1 259 ? -7.141 -11.266 -22.266 1 93.25 259 ASN A N 1
ATOM 2066 C CA . ASN A 1 259 ? -6.105 -11.719 -21.344 1 93.25 259 ASN A CA 1
ATOM 2067 C C . ASN A 1 259 ? -6.691 -12.555 -20.203 1 93.25 259 ASN A C 1
ATOM 2069 O O . ASN A 1 259 ? -7.801 -12.281 -19.734 1 93.25 259 ASN A O 1
ATOM 2073 N N . PRO A 1 260 ? -5.984 -13.562 -19.75 1 92.81 260 PRO A N 1
ATOM 2074 C CA . PRO A 1 260 ? -6.453 -14.312 -18.594 1 92.81 260 PRO A CA 1
ATOM 2075 C C . PRO A 1 260 ? -6.289 -13.539 -17.281 1 92.81 260 PRO A C 1
ATOM 2077 O O . PRO A 1 260 ? -5.648 -12.484 -17.266 1 92.81 260 PRO A O 1
ATOM 2080 N N . LEU A 1 261 ? -6.914 -14.031 -16.297 1 89.94 261 LEU A N 1
ATOM 2081 C CA . LEU A 1 261 ? -6.652 -13.531 -14.945 1 89.94 261 LEU A CA 1
ATOM 2082 C C . LEU A 1 261 ? -5.426 -14.211 -14.344 1 89.94 261 LEU A C 1
ATOM 2084 O O . LEU A 1 261 ? -4.961 -15.227 -14.859 1 89.94 261 LEU A O 1
ATOM 2088 N N . GLY A 1 262 ? -4.934 -13.625 -13.273 1 92.81 262 GLY A N 1
ATOM 2089 C CA . GLY A 1 262 ? -3.74 -14.141 -12.625 1 92.81 262 GLY A CA 1
ATOM 2090 C C . GLY A 1 262 ? -2.469 -13.453 -13.078 1 92.81 262 GLY A C 1
ATOM 2091 O O . GLY A 1 262 ? -2.521 -12.414 -13.75 1 92.81 262 GLY A O 1
ATOM 2092 N N . ALA A 1 263 ? -1.359 -14.047 -12.625 1 96.31 263 ALA A N 1
ATOM 2093 C CA . ALA A 1 263 ? -0.067 -13.445 -12.938 1 96.31 263 ALA A CA 1
ATOM 2094 C C . ALA A 1 263 ? 1.052 -14.477 -12.883 1 96.31 263 ALA A C 1
ATOM 2096 O O . ALA A 1 263 ? 0.87 -15.57 -12.336 1 96.31 263 ALA A O 1
ATOM 2097 N N . PHE A 1 264 ? 2.125 -14.148 -13.594 1 98.56 264 PHE A N 1
ATOM 2098 C CA . PHE A 1 264 ? 3.359 -14.93 -13.555 1 98.56 264 PHE A CA 1
ATOM 2099 C C . PHE A 1 264 ? 4.422 -14.227 -12.719 1 98.56 264 PHE A C 1
ATOM 2101 O O . PHE A 1 264 ? 4.621 -13.016 -12.852 1 98.56 264 PHE A O 1
ATOM 2108 N N . ARG A 1 265 ? 5.027 -14.961 -11.789 1 98.62 265 ARG A N 1
ATOM 2109 C CA . ARG A 1 265 ? 6.16 -14.414 -11.047 1 98.62 265 ARG A CA 1
ATOM 2110 C C . ARG A 1 265 ? 7.281 -15.438 -10.922 1 98.62 265 ARG A C 1
ATOM 2112 O O . ARG A 1 265 ? 7.031 -16.641 -10.906 1 98.62 265 ARG A O 1
ATOM 2119 N N . ALA A 1 266 ? 8.5 -14.969 -10.969 1 98.69 266 ALA A N 1
ATOM 2120 C CA . ALA A 1 266 ? 9.703 -15.695 -10.555 1 98.69 266 ALA A CA 1
ATOM 2121 C C . ALA A 1 266 ? 10.352 -15.039 -9.336 1 98.69 266 ALA A C 1
ATOM 2123 O O . ALA A 1 266 ? 10.844 -13.906 -9.43 1 98.69 266 ALA A O 1
ATOM 2124 N N . THR A 1 267 ? 10.359 -15.812 -8.195 1 98.19 267 THR A N 1
ATOM 2125 C CA . THR A 1 267 ? 10.781 -15.141 -6.969 1 98.19 267 THR A CA 1
ATOM 2126 C C . THR A 1 267 ? 11.688 -16.047 -6.145 1 98.19 267 THR A C 1
ATOM 2128 O O . THR A 1 267 ? 11.625 -17.281 -6.262 1 98.19 267 THR A O 1
ATOM 2131 N N . GLN A 1 268 ? 12.578 -15.438 -5.422 1 97.19 268 GLN A N 1
ATOM 2132 C CA . GLN A 1 268 ? 13.195 -16.078 -4.266 1 97.19 268 GLN A CA 1
ATOM 2133 C C . GLN A 1 268 ? 12.555 -15.602 -2.963 1 97.19 268 GLN A C 1
ATOM 2135 O O . GLN A 1 268 ? 12.219 -14.422 -2.834 1 97.19 268 GLN A O 1
ATOM 2140 N N . PHE A 1 269 ? 12.383 -16.547 -2.023 1 97.69 269 PHE A N 1
ATOM 2141 C CA . PHE A 1 269 ? 11.758 -16.125 -0.777 1 97.69 269 PHE A CA 1
ATOM 2142 C C . PHE A 1 269 ? 12.383 -16.844 0.414 1 97.69 269 PHE A C 1
ATOM 2144 O O . PHE A 1 269 ? 13.117 -17.828 0.242 1 97.69 269 PHE A O 1
ATOM 2151 N N . ILE A 1 270 ? 12.195 -16.266 1.588 1 97.25 270 ILE A N 1
ATOM 2152 C CA . ILE A 1 270 ? 12.578 -16.891 2.85 1 97.25 270 ILE A CA 1
ATOM 2153 C C . ILE A 1 270 ? 11.328 -17.203 3.668 1 97.25 270 ILE A C 1
ATOM 2155 O O . ILE A 1 270 ? 10.305 -16.531 3.525 1 97.25 270 ILE A O 1
ATOM 2159 N N . SER A 1 271 ? 11.375 -18.281 4.387 1 97.25 271 SER A N 1
ATOM 2160 C CA . SER A 1 271 ? 10.328 -18.672 5.312 1 97.25 271 SER A CA 1
ATOM 2161 C C . SER A 1 271 ? 10.805 -18.594 6.758 1 97.25 271 SER A C 1
ATOM 2163 O O . SER A 1 271 ? 11.867 -19.109 7.098 1 97.25 271 SER A O 1
ATOM 2165 N N . LYS A 1 272 ? 10.055 -17.828 7.59 1 97.19 272 LYS A N 1
ATOM 2166 C CA . LYS A 1 272 ? 10.398 -17.656 9 1 97.19 272 LYS A CA 1
ATOM 2167 C C . LYS A 1 272 ? 9.195 -17.906 9.891 1 97.19 272 LYS A C 1
ATOM 2169 O O . LYS A 1 272 ? 8.055 -17.625 9.508 1 97.19 272 LYS A O 1
ATOM 2174 N N . GLN A 1 273 ? 9.508 -18.469 10.961 1 97.06 273 GLN A N 1
ATOM 2175 C CA . GLN A 1 273 ? 8.477 -18.672 11.969 1 97.06 273 GLN A CA 1
ATOM 2176 C C . GLN A 1 273 ? 8.734 -17.812 13.195 1 97.06 273 GLN A C 1
ATOM 2178 O O . GLN A 1 273 ? 9.883 -17.625 13.609 1 97.06 273 GLN A O 1
ATOM 2183 N N . TYR A 1 274 ? 7.66 -17.281 13.75 1 97.25 274 TYR A N 1
ATOM 2184 C CA . TYR A 1 274 ? 7.738 -16.531 15 1 97.25 274 TYR A CA 1
ATOM 2185 C C . TYR A 1 274 ? 6.707 -17.031 16 1 97.25 274 TYR A C 1
ATOM 2187 O O . TYR A 1 274 ? 5.516 -17.109 15.695 1 97.25 274 TYR A O 1
ATOM 2195 N N . ILE A 1 275 ? 7.199 -17.359 17.109 1 97.31 275 ILE A N 1
ATOM 2196 C CA . ILE A 1 275 ? 6.316 -17.812 18.188 1 97.31 275 ILE A CA 1
ATOM 2197 C C . ILE A 1 275 ? 6.039 -16.656 19.141 1 97.31 275 ILE A C 1
ATOM 2199 O O . ILE A 1 275 ? 6.965 -16.094 19.734 1 97.31 275 ILE A O 1
ATOM 2203 N N . ILE A 1 276 ? 4.793 -16.359 19.266 1 95.81 276 ILE A N 1
ATOM 2204 C CA . ILE A 1 276 ? 4.391 -15.281 20.156 1 95.81 276 ILE A CA 1
ATOM 2205 C C . ILE A 1 276 ? 4.797 -15.609 21.594 1 95.81 276 ILE A C 1
ATOM 2207 O O . ILE A 1 276 ? 4.605 -16.734 22.047 1 95.81 276 ILE A O 1
ATOM 2211 N N . LYS A 1 277 ? 5.328 -14.578 22.219 1 93.56 277 LYS A N 1
ATOM 2212 C CA . LYS A 1 277 ? 5.809 -14.773 23.578 1 93.56 277 LYS A CA 1
ATOM 2213 C C . LYS A 1 277 ? 4.75 -14.352 24.594 1 93.56 277 LYS A C 1
ATOM 2215 O O . LYS A 1 277 ? 3.902 -13.508 24.312 1 93.56 277 LYS A O 1
ATOM 2220 N N . MET B 1 1 ? 17.719 -42.469 63.188 1 34 1 MET B N 1
ATOM 2221 C CA . MET B 1 1 ? 18.234 -42.219 61.812 1 34 1 MET B CA 1
ATOM 2222 C C . MET B 1 1 ? 17.125 -41.688 60.938 1 34 1 MET B C 1
ATOM 2224 O O . MET B 1 1 ? 17.359 -41.438 59.75 1 34 1 MET B O 1
ATOM 2228 N N . ILE B 1 2 ? 15.852 -41.75 61.406 1 47.06 2 ILE B N 1
ATOM 2229 C CA . ILE B 1 2 ? 14.656 -41.375 60.656 1 47.06 2 ILE B CA 1
ATOM 2230 C C . ILE B 1 2 ? 14.539 -39.844 60.625 1 47.06 2 ILE B C 1
ATOM 2232 O O . ILE B 1 2 ? 14.117 -39.281 59.594 1 47.06 2 ILE B O 1
ATOM 2236 N N . ALA B 1 3 ? 14.953 -39.062 61.688 1 50.22 3 ALA B N 1
ATOM 2237 C CA . ALA B 1 3 ? 14.75 -37.625 61.844 1 50.22 3 ALA B CA 1
ATOM 2238 C C . ALA B 1 3 ? 15.633 -36.844 60.875 1 50.22 3 ALA B C 1
ATOM 2240 O O . ALA B 1 3 ? 15.227 -35.812 60.375 1 50.22 3 ALA B O 1
ATOM 2241 N N . MET B 1 4 ? 16.891 -37.406 60.594 1 46.88 4 MET B N 1
ATOM 2242 C CA . MET B 1 4 ? 17.844 -36.656 59.812 1 46.88 4 MET B CA 1
ATOM 2243 C C . MET B 1 4 ? 17.453 -36.688 58.344 1 46.88 4 MET B C 1
ATOM 2245 O O . MET B 1 4 ? 17.906 -35.812 57.562 1 46.88 4 MET B O 1
ATOM 2249 N N . ARG B 1 5 ? 16.781 -37.812 57.875 1 51.47 5 ARG B N 1
ATOM 2250 C CA . ARG B 1 5 ? 16.422 -37.906 56.438 1 51.47 5 ARG B CA 1
ATOM 2251 C C . ARG B 1 5 ? 15.312 -36.938 56.094 1 51.47 5 ARG B C 1
ATOM 2253 O O . ARG B 1 5 ? 15.32 -36.344 55 1 51.47 5 ARG B O 1
ATOM 2260 N N . SER B 1 6 ? 14.477 -36.656 57.125 1 57.47 6 SER B N 1
ATOM 2261 C CA . SER B 1 6 ? 13.367 -35.75 56.844 1 57.47 6 SER B CA 1
ATOM 2262 C C . SER B 1 6 ? 13.836 -34.312 56.719 1 57.47 6 SER B C 1
ATOM 2264 O O . SER B 1 6 ? 13.281 -33.531 55.938 1 57.47 6 SER B O 1
ATOM 2266 N N . PHE B 1 7 ? 15.031 -34.094 57.469 1 57.44 7 PHE B N 1
ATOM 2267 C CA . PHE B 1 7 ? 15.469 -32.719 57.469 1 57.44 7 PHE B CA 1
ATOM 2268 C C . PHE B 1 7 ? 16.125 -32.344 56.156 1 57.44 7 PHE B C 1
ATOM 2270 O O . PHE B 1 7 ? 15.93 -31.25 55.625 1 57.44 7 PHE B O 1
ATOM 2277 N N . LYS B 1 8 ? 16.812 -33.375 55.469 1 56.5 8 LYS B N 1
ATOM 2278 C CA . LYS B 1 8 ? 17.453 -33.094 54.188 1 56.5 8 LYS B CA 1
ATOM 2279 C C . LYS B 1 8 ? 16.422 -32.969 53.062 1 56.5 8 LYS B C 1
ATOM 2281 O O . LYS B 1 8 ? 16.594 -32.125 52.188 1 56.5 8 LYS B O 1
ATOM 2286 N N . THR B 1 9 ? 15.391 -33.781 53.281 1 59.38 9 THR B N 1
ATOM 2287 C CA . THR B 1 9 ? 14.352 -33.688 52.281 1 59.38 9 THR B CA 1
ATOM 2288 C C . THR B 1 9 ? 13.602 -32.375 52.406 1 59.38 9 THR B C 1
ATOM 2290 O O . THR B 1 9 ? 13.258 -31.75 51.406 1 59.38 9 THR B O 1
ATOM 2293 N N . ILE B 1 10 ? 13.453 -31.906 53.75 1 61.19 10 ILE B N 1
ATOM 2294 C CA . ILE B 1 10 ? 12.758 -30.641 53.938 1 61.19 10 ILE B CA 1
ATOM 2295 C C . ILE B 1 10 ? 13.656 -29.484 53.469 1 61.19 10 ILE B C 1
ATOM 2297 O O . ILE B 1 10 ? 13.203 -28.562 52.812 1 61.19 10 ILE B O 1
ATOM 2301 N N . LEU B 1 11 ? 14.992 -29.594 53.781 1 58.44 11 LEU B N 1
ATOM 2302 C CA . LEU B 1 11 ? 15.898 -28.531 53.344 1 58.44 11 LEU B CA 1
ATOM 2303 C C . LEU B 1 11 ? 16.016 -28.484 51.844 1 58.44 11 LEU B C 1
ATOM 2305 O O . LEU B 1 11 ? 16.047 -27.406 51.25 1 58.44 11 LEU B O 1
ATOM 2309 N N . LEU B 1 12 ? 15.984 -29.703 51.25 1 56.38 12 LEU B N 1
ATOM 2310 C CA . LEU B 1 12 ? 16.047 -29.734 49.781 1 56.38 12 LEU B CA 1
ATOM 2311 C C . LEU B 1 12 ? 14.766 -29.156 49.188 1 56.38 12 LEU B C 1
ATOM 2313 O O . LEU B 1 12 ? 14.82 -28.422 48.188 1 56.38 12 LEU B O 1
ATOM 2317 N N . SER B 1 13 ? 13.617 -29.438 49.875 1 57.19 13 SER B N 1
ATOM 2318 C CA . SER B 1 13 ? 12.383 -28.859 49.344 1 57.19 13 SER B CA 1
ATOM 2319 C C . SER B 1 13 ? 12.375 -27.344 49.5 1 57.19 13 SER B C 1
ATOM 2321 O O . SER B 1 13 ? 11.891 -26.641 48.594 1 57.19 13 SER B O 1
ATOM 2323 N N . LEU B 1 14 ? 12.953 -26.844 50.688 1 55.03 14 LEU B N 1
ATOM 2324 C CA . LEU B 1 14 ? 12.992 -25.406 50.875 1 55.03 14 LEU B CA 1
ATOM 2325 C C . LEU B 1 14 ? 13.984 -24.766 49.906 1 55.03 14 LEU B C 1
ATOM 2327 O O . LEU B 1 14 ? 13.758 -23.656 49.406 1 55.03 14 LEU B O 1
ATOM 2331 N N . PHE B 1 15 ? 15.023 -25.5 49.5 1 52.03 15 PHE B N 1
ATOM 2332 C CA . PHE B 1 15 ? 15.984 -24.922 48.562 1 52.03 15 PHE B CA 1
ATOM 2333 C C . PHE B 1 15 ? 15.375 -24.766 47.188 1 52.03 15 PHE B C 1
ATOM 2335 O O . PHE B 1 15 ? 15.688 -23.812 46.469 1 52.03 15 PHE B O 1
ATOM 2342 N N . ILE B 1 16 ? 14.477 -25.719 46.812 1 50.09 16 ILE B N 1
ATOM 2343 C CA . ILE B 1 16 ? 13.914 -25.625 45.469 1 50.09 16 ILE B CA 1
ATOM 2344 C C . ILE B 1 16 ? 12.984 -24.406 45.375 1 50.09 16 ILE B C 1
ATOM 2346 O O . ILE B 1 16 ? 12.883 -23.766 44.344 1 50.09 16 ILE B O 1
ATOM 2350 N N . ILE B 1 17 ? 12.289 -24.047 46.5 1 48.44 17 ILE B N 1
ATOM 2351 C CA . ILE B 1 17 ? 11.375 -22.906 46.375 1 48.44 17 ILE B CA 1
ATOM 2352 C C . ILE B 1 17 ? 12.164 -21.609 46.25 1 48.44 17 ILE B C 1
ATOM 2354 O O . ILE B 1 17 ? 11.695 -20.641 45.656 1 48.44 17 ILE B O 1
ATOM 2358 N N . CYS B 1 18 ? 13.336 -21.469 46.875 1 43.5 18 CYS B N 1
ATOM 2359 C CA . CYS B 1 18 ? 14.055 -20.203 46.844 1 43.5 18 CYS B CA 1
ATOM 2360 C C . CYS B 1 18 ? 14.57 -19.906 45.438 1 43.5 18 CYS B C 1
ATOM 2362 O O . CYS B 1 18 ? 15.109 -18.812 45.188 1 43.5 18 CYS B O 1
ATOM 2364 N N . LEU B 1 19 ? 14.812 -20.938 44.688 1 36.66 19 LEU B N 1
ATOM 2365 C CA . LEU B 1 19 ? 15.273 -20.578 43.344 1 36.66 19 LEU B CA 1
ATOM 2366 C C . LEU B 1 19 ? 14.172 -19.891 42.562 1 36.66 19 LEU B C 1
ATOM 2368 O O . LEU B 1 19 ? 14.219 -19.844 41.312 1 36.66 19 LEU B O 1
ATOM 2372 N N . ALA B 1 20 ? 12.93 -19.75 43.125 1 35.69 20 ALA B N 1
ATOM 2373 C CA . ALA B 1 20 ? 12 -18.922 42.344 1 35.69 20 ALA B CA 1
ATOM 2374 C C . ALA B 1 20 ? 12.562 -17.531 42.125 1 35.69 20 ALA B C 1
ATOM 2376 O O . ALA B 1 20 ? 12.641 -16.719 43.031 1 35.69 20 ALA B O 1
ATOM 2377 N N . SER B 1 21 ? 13.664 -17.484 41.344 1 32.12 21 SER B N 1
ATOM 2378 C CA . SER B 1 21 ? 14.523 -16.438 40.812 1 32.12 21 SER B CA 1
ATOM 2379 C C . SER B 1 21 ? 13.711 -15.242 40.344 1 32.12 21 SER B C 1
ATOM 2381 O O . SER B 1 21 ? 12.508 -15.359 40.094 1 32.12 21 SER B O 1
ATOM 2383 N N . CYS B 1 22 ? 14.375 -13.977 40.5 1 35.03 22 CYS B N 1
ATOM 2384 C CA . CYS B 1 22 ? 14.312 -12.578 40.125 1 35.03 22 CYS B CA 1
ATOM 2385 C C . CYS B 1 22 ? 13.922 -12.438 38.656 1 35.03 22 CYS B C 1
ATOM 2387 O O . CYS B 1 22 ? 14.664 -12.867 37.75 1 35.03 22 CYS B O 1
ATOM 2389 N N . GLN B 1 23 ? 12.695 -12.953 38.25 1 31.83 23 GLN B N 1
ATOM 2390 C CA . GLN B 1 23 ? 12.336 -12.398 36.938 1 31.83 23 GLN B CA 1
ATOM 2391 C C . GLN B 1 23 ? 12.742 -10.938 36.844 1 31.83 23 GLN B C 1
ATOM 2393 O O . GLN B 1 23 ? 12.242 -10.086 37.594 1 31.83 23 GLN B O 1
ATOM 2398 N N . LYS B 1 24 ? 14.039 -10.703 36.594 1 32.94 24 LYS B N 1
ATOM 2399 C CA . LYS B 1 24 ? 14.352 -9.336 36.219 1 32.94 24 LYS B CA 1
ATOM 2400 C C . LYS B 1 24 ? 13.328 -8.812 35.188 1 32.94 24 LYS B C 1
ATOM 2402 O O . LYS B 1 24 ? 13.18 -9.375 34.125 1 32.94 24 LYS B O 1
ATOM 2407 N N . VAL B 1 25 ? 12.227 -8.43 35.688 1 33.88 25 VAL B N 1
ATOM 2408 C CA . VAL B 1 25 ? 11.438 -7.574 34.812 1 33.88 25 VAL B CA 1
ATOM 2409 C C . VAL B 1 25 ? 12.367 -6.664 34.031 1 33.88 25 VAL B C 1
ATOM 2411 O O . VAL B 1 25 ? 13.141 -5.887 34.594 1 33.88 25 VAL B O 1
ATOM 2414 N N . VAL B 1 26 ? 13.055 -7.168 33.094 1 32.5 26 VAL B N 1
ATOM 2415 C CA . VAL B 1 26 ? 13.695 -6.195 32.219 1 32.5 26 VAL B CA 1
ATOM 2416 C C . VAL B 1 26 ? 12.812 -4.953 32.094 1 32.5 26 VAL B C 1
ATOM 2418 O O . VAL B 1 26 ? 11.688 -5.027 31.594 1 32.5 26 VAL B O 1
ATOM 2421 N N . ASN B 1 27 ? 12.797 -4.285 33.188 1 31.12 27 ASN B N 1
ATOM 2422 C CA . ASN B 1 27 ? 12.25 -2.941 33 1 31.12 27 ASN B CA 1
ATOM 2423 C C . ASN B 1 27 ? 12.734 -2.311 31.703 1 31.12 27 ASN B C 1
ATOM 2425 O O . ASN B 1 27 ? 13.914 -1.992 31.562 1 31.12 27 ASN B O 1
ATOM 2429 N N . VAL B 1 28 ? 12.391 -2.873 30.641 1 33.72 28 VAL B N 1
ATOM 2430 C CA . VAL B 1 28 ? 12.586 -1.985 29.5 1 33.72 28 VAL B CA 1
ATOM 2431 C C . VAL B 1 28 ? 12.414 -0.533 29.938 1 33.72 28 VAL B C 1
ATOM 2433 O O . VAL B 1 28 ? 11.344 -0.147 30.422 1 33.72 28 VAL B O 1
ATOM 2436 N N . ASP B 1 29 ? 13.383 -0.135 30.609 1 34.03 29 ASP B N 1
ATOM 2437 C CA . ASP B 1 29 ? 13.391 1.314 30.781 1 34.03 29 ASP B CA 1
ATOM 2438 C C . ASP B 1 29 ? 12.617 2.002 29.656 1 34.03 29 ASP B C 1
ATOM 2440 O O . ASP B 1 29 ? 13.047 1.982 28.5 1 34.03 29 ASP B O 1
ATOM 2444 N N . LEU B 1 30 ? 11.398 1.652 29.453 1 38.81 30 LEU B N 1
ATOM 2445 C CA . LEU B 1 30 ? 10.688 2.695 28.719 1 38.81 30 LEU B CA 1
ATOM 2446 C C . LEU B 1 30 ? 11.336 4.055 28.938 1 38.81 30 LEU B C 1
ATOM 2448 O O . LEU B 1 30 ? 11.055 4.734 29.922 1 38.81 30 LEU B O 1
ATOM 2452 N N . GLU B 1 31 ? 12.617 4.16 29.109 1 41.81 31 GLU B N 1
ATOM 2453 C CA . GLU B 1 31 ? 13.336 5.43 29.094 1 41.81 31 GLU B CA 1
ATOM 2454 C C . GLU B 1 31 ? 12.508 6.523 28.422 1 41.81 31 GLU B C 1
ATOM 2456 O O . GLU B 1 31 ? 11.883 6.285 27.391 1 41.81 31 GLU B O 1
ATOM 2461 N N . THR B 1 32 ? 11.867 7.363 29.172 1 48.88 32 THR B N 1
ATOM 2462 C CA . THR B 1 32 ? 11.109 8.578 28.891 1 48.88 32 THR B CA 1
ATOM 2463 C C . THR B 1 32 ? 11.703 9.32 27.703 1 48.88 32 THR B C 1
ATOM 2465 O O . THR B 1 32 ? 12.773 9.922 27.812 1 48.88 32 THR B O 1
ATOM 2468 N N . ALA B 1 33 ? 11.797 8.742 26.703 1 57.62 33 ALA B N 1
ATOM 2469 C CA . ALA B 1 33 ? 12.297 9.531 25.578 1 57.62 33 ALA B CA 1
ATOM 2470 C C . ALA B 1 33 ? 11.734 10.953 25.609 1 57.62 33 ALA B C 1
ATOM 2472 O O . ALA B 1 33 ? 10.594 11.164 26.031 1 57.62 33 ALA B O 1
ATOM 2473 N N . ALA B 1 34 ? 12.711 11.977 25.688 1 70.31 34 ALA B N 1
ATOM 2474 C CA . ALA B 1 34 ? 12.336 13.383 25.594 1 70.31 34 ALA B CA 1
ATOM 2475 C C . ALA B 1 34 ? 11.25 13.594 24.531 1 70.31 34 ALA B C 1
ATOM 2477 O O . ALA B 1 34 ? 11.258 12.945 23.484 1 70.31 34 ALA B O 1
ATOM 2478 N N . PRO B 1 35 ? 10.188 14.398 24.969 1 80.38 35 PRO B N 1
ATOM 2479 C CA . PRO B 1 35 ? 9.156 14.695 23.969 1 80.38 35 PRO B CA 1
ATOM 2480 C C . PRO B 1 35 ? 9.734 15.195 22.656 1 80.38 35 PRO B C 1
ATOM 2482 O O . PRO B 1 35 ? 10.727 15.938 22.656 1 80.38 35 PRO B O 1
ATOM 2485 N N . LYS B 1 36 ? 9.188 14.68 21.656 1 85.56 36 LYS B N 1
ATOM 2486 C CA . LYS B 1 36 ? 9.625 15.102 20.328 1 85.56 36 LYS B CA 1
ATOM 2487 C C . LYS B 1 36 ? 8.617 16.062 19.703 1 85.56 36 LYS B C 1
ATOM 2489 O O . LYS B 1 36 ? 7.406 15.875 19.828 1 85.56 36 LYS B O 1
ATOM 2494 N N . LEU B 1 37 ? 9.141 17.078 19.047 1 91.5 37 LEU B N 1
ATOM 2495 C CA . LEU B 1 37 ? 8.305 18.031 18.312 1 91.5 37 LEU B CA 1
ATOM 2496 C C . LEU B 1 37 ? 7.574 17.344 17.172 1 91.5 37 LEU B C 1
ATOM 2498 O O . LEU B 1 37 ? 8.164 16.547 16.438 1 91.5 37 LEU B O 1
ATOM 2502 N N . VAL B 1 38 ? 6.266 17.562 17.109 1 91.06 38 VAL B N 1
ATOM 2503 C CA . VAL B 1 38 ? 5.449 17.078 15.992 1 91.06 38 VAL B CA 1
ATOM 2504 C C . VAL B 1 38 ? 4.938 18.266 15.188 1 91.06 38 VAL B C 1
ATOM 2506 O O . VAL B 1 38 ? 4.301 19.172 15.734 1 91.06 38 VAL B O 1
ATOM 2509 N N . ILE B 1 39 ? 5.281 18.312 13.945 1 94.88 39 ILE B N 1
ATOM 2510 C CA . ILE B 1 39 ? 4.809 19.359 13.047 1 94.88 39 ILE B CA 1
ATOM 2511 C C . ILE B 1 39 ? 3.859 18.766 12.008 1 94.88 39 ILE B C 1
ATOM 2513 O O . ILE B 1 39 ? 4.285 18.016 11.125 1 94.88 39 ILE B O 1
ATOM 2517 N N . ASP B 1 40 ? 2.604 19 12.109 1 94.5 40 ASP B N 1
ATOM 2518 C CA . ASP B 1 40 ? 1.601 18.656 11.109 1 94.5 40 ASP B CA 1
ATOM 2519 C C . ASP B 1 40 ? 1.267 19.859 10.227 1 94.5 40 ASP B C 1
ATOM 2521 O O . ASP B 1 40 ? 0.434 20.703 10.594 1 94.5 40 ASP B O 1
ATOM 2525 N N . ALA B 1 41 ? 1.955 19.969 9.156 1 98.06 41 ALA B N 1
ATOM 2526 C CA . ALA B 1 41 ? 1.842 21.125 8.281 1 98.06 41 ALA B CA 1
ATOM 2527 C C . ALA B 1 41 ? 1.23 20.75 6.938 1 98.06 41 ALA B C 1
ATOM 2529 O O . ALA B 1 41 ? 1.935 20.297 6.035 1 98.06 41 ALA B O 1
ATOM 2530 N N . ALA B 1 42 ? -0.04 21 6.836 1 97.81 42 ALA B N 1
ATOM 2531 C CA . ALA B 1 42 ? -0.758 20.703 5.602 1 97.81 42 ALA B CA 1
ATOM 2532 C C . ALA B 1 42 ? -1.354 21.953 4.98 1 97.81 42 ALA B C 1
ATOM 2534 O O . ALA B 1 42 ? -2.156 22.641 5.613 1 97.81 42 ALA B O 1
ATOM 2535 N N . ILE B 1 43 ? -0.85 22.328 3.844 1 98.62 43 ILE B N 1
ATOM 2536 C CA . ILE B 1 43 ? -1.544 23.297 2.994 1 98.62 43 ILE B CA 1
ATOM 2537 C C . ILE B 1 43 ? -2.488 22.547 2.047 1 98.62 43 ILE B C 1
ATOM 2539 O O . ILE B 1 43 ? -2.049 21.969 1.054 1 98.62 43 ILE B O 1
ATOM 2543 N N . ASP B 1 44 ? -3.732 22.594 2.377 1 98.44 44 ASP B N 1
ATOM 2544 C CA . ASP B 1 44 ? -4.73 21.844 1.616 1 98.44 44 ASP B CA 1
ATOM 2545 C C . ASP B 1 44 ? -5.723 22.797 0.938 1 98.44 44 ASP B C 1
ATOM 2547 O O . ASP B 1 44 ? -6.48 23.484 1.611 1 98.44 44 ASP B O 1
ATOM 2551 N N . TRP B 1 45 ? -5.719 22.734 -0.374 1 98.62 45 TRP B N 1
ATOM 2552 C CA . TRP B 1 45 ? -6.605 23.578 -1.172 1 98.62 45 TRP B CA 1
ATOM 2553 C C . TRP B 1 45 ? -7.762 22.766 -1.741 1 98.62 45 TRP B C 1
ATOM 2555 O O . TRP B 1 45 ? -7.578 22 -2.686 1 98.62 45 TRP B O 1
ATOM 2565 N N . GLN B 1 46 ? -8.938 22.984 -1.174 1 97.75 46 GLN B N 1
ATOM 2566 C CA . GLN B 1 46 ? -10.109 22.297 -1.699 1 97.75 46 GLN B CA 1
ATOM 2567 C C . GLN B 1 46 ? -10.547 22.891 -3.037 1 97.75 46 GLN B C 1
ATOM 2569 O O . GLN B 1 46 ? -10.703 24.094 -3.158 1 97.75 46 GLN B O 1
ATOM 2574 N N . HIS B 1 47 ? -10.773 21.984 -3.979 1 95.25 47 HIS B N 1
ATOM 2575 C CA . HIS B 1 47 ? -11.297 22.453 -5.262 1 95.25 47 HIS B CA 1
ATOM 2576 C C . HIS B 1 47 ? -12.539 23.312 -5.07 1 95.25 47 HIS B C 1
ATOM 2578 O O . HIS B 1 47 ? -13.406 22.984 -4.254 1 95.25 47 HIS B O 1
ATOM 2584 N N . GLY B 1 48 ? -12.562 24.406 -5.848 1 94.56 48 GLY B N 1
ATOM 2585 C CA . GLY B 1 48 ? -13.734 25.266 -5.832 1 94.56 48 GLY B CA 1
ATOM 2586 C C . GLY B 1 48 ? -13.68 26.328 -4.754 1 94.56 48 GLY B C 1
ATOM 2587 O O . GLY B 1 48 ? -14.602 27.141 -4.633 1 94.56 48 GLY B O 1
ATOM 2588 N N . THR B 1 49 ? -12.68 26.328 -3.908 1 97.25 49 THR B N 1
ATOM 2589 C CA . THR B 1 49 ? -12.516 27.359 -2.885 1 97.25 49 THR B CA 1
ATOM 2590 C C . THR B 1 49 ? -11.289 28.219 -3.164 1 97.25 49 THR B C 1
ATOM 2592 O O . THR B 1 49 ? -10.523 27.938 -4.09 1 97.25 49 THR B O 1
ATOM 2595 N N . LYS B 1 50 ? -11.055 29.297 -2.352 1 97.31 50 LYS B N 1
ATOM 2596 C CA . LYS B 1 50 ? -9.922 30.188 -2.543 1 97.31 50 LYS B CA 1
ATOM 2597 C C . LYS B 1 50 ? -8.648 29.609 -1.925 1 97.31 50 LYS B C 1
ATOM 2599 O O . LYS B 1 50 ? -7.543 29.922 -2.359 1 97.31 50 LYS B O 1
ATOM 2604 N N . GLY B 1 51 ? -8.781 28.766 -0.954 1 98.06 51 GLY B N 1
ATOM 2605 C CA . GLY B 1 51 ? -7.652 28.141 -0.292 1 98.06 51 GLY B CA 1
ATOM 2606 C C . GLY B 1 51 ? -6.871 29.094 0.586 1 98.06 51 GLY B C 1
ATOM 2607 O O . GLY B 1 51 ? -5.719 28.828 0.936 1 98.06 51 GLY B O 1
ATOM 2608 N N . ASN B 1 52 ? -7.453 30.188 0.982 1 98 52 ASN B N 1
ATOM 2609 C CA . ASN B 1 52 ? -6.727 31.25 1.679 1 98 52 ASN B CA 1
ATOM 2610 C C . ASN B 1 52 ? -6.57 30.938 3.164 1 98 52 ASN B C 1
ATOM 2612 O O . ASN B 1 52 ? -5.68 31.469 3.826 1 98 52 ASN B O 1
ATOM 2616 N N . GLU B 1 53 ? -7.453 30.156 3.715 1 97.88 53 GLU B N 1
ATOM 2617 C CA . GLU B 1 53 ? -7.363 29.797 5.125 1 97.88 53 GLU B CA 1
ATOM 2618 C C . GLU B 1 53 ? -6.594 28.484 5.309 1 97.88 53 GLU B C 1
ATOM 2620 O O . GLU B 1 53 ? -7.027 27.438 4.844 1 97.88 53 GLU B O 1
ATOM 2625 N N . GLN B 1 54 ? -5.453 28.547 5.895 1 98.62 54 GLN B N 1
ATOM 2626 C CA . GLN B 1 54 ? -4.598 27.391 6.117 1 98.62 54 GLN B CA 1
ATOM 2627 C C . GLN B 1 54 ? -4.141 27.312 7.574 1 98.62 54 GLN B C 1
ATOM 2629 O O . GLN B 1 54 ? -3.902 28.344 8.203 1 98.62 54 GLN B O 1
ATOM 2634 N N . THR B 1 55 ? -4.066 26.141 8.125 1 97.88 55 THR B N 1
ATOM 2635 C CA . THR B 1 55 ? -3.676 25.922 9.516 1 97.88 55 THR B CA 1
ATOM 2636 C C . THR B 1 55 ? -2.527 24.922 9.609 1 97.88 55 THR B C 1
ATOM 2638 O O . THR B 1 55 ? -2.529 23.906 8.922 1 97.88 55 THR B O 1
ATOM 2641 N N . ILE B 1 56 ? -1.532 25.234 10.383 1 98.06 56 ILE B N 1
ATOM 2642 C CA . ILE B 1 56 ? -0.423 24.359 10.742 1 98.06 56 ILE B CA 1
ATOM 2643 C C . ILE B 1 56 ? -0.416 24.125 12.258 1 98.06 56 ILE B C 1
ATOM 2645 O O . ILE B 1 56 ? -0.607 25.078 13.031 1 98.06 56 ILE B O 1
ATOM 2649 N N . THR B 1 57 ? -0.231 22.875 12.68 1 96.44 57 THR B N 1
ATOM 2650 C CA . THR B 1 57 ? -0.299 22.547 14.102 1 96.44 57 THR B CA 1
ATOM 2651 C C . THR B 1 57 ? 1.045 22.031 14.602 1 96.44 57 THR B C 1
ATOM 2653 O O . THR B 1 57 ? 1.689 21.219 13.938 1 96.44 57 THR B O 1
ATOM 2656 N N . LEU B 1 58 ? 1.458 22.469 15.727 1 95.44 58 LEU B N 1
ATOM 2657 C CA . LEU B 1 58 ? 2.662 22.031 16.422 1 95.44 58 LEU B CA 1
ATOM 2658 C C . LEU B 1 58 ? 2.318 21.438 17.781 1 95.44 58 LEU B C 1
ATOM 2660 O O . LEU B 1 58 ? 1.536 22.016 18.531 1 95.44 58 LEU B O 1
ATOM 2664 N N . SER B 1 59 ? 2.84 20.281 18 1 91.81 59 SER B N 1
ATOM 2665 C CA . SER B 1 59 ? 2.664 19.609 19.281 1 91.81 59 SER B CA 1
ATOM 2666 C C . SER B 1 59 ? 3.91 18.812 19.656 1 91.81 59 SER B C 1
ATOM 2668 O O . SER B 1 59 ? 4.949 18.922 19 1 91.81 59 SER B O 1
ATOM 2670 N N . THR B 1 60 ? 3.904 18.141 20.812 1 86.19 60 THR B N 1
ATOM 2671 C CA . THR B 1 60 ? 4.961 17.219 21.203 1 86.19 60 THR B CA 1
ATOM 2672 C C . THR B 1 60 ? 4.383 15.852 21.547 1 86.19 60 THR B C 1
ATOM 2674 O O . THR B 1 60 ? 3.186 15.727 21.812 1 86.19 60 THR B O 1
ATOM 2677 N N . THR B 1 61 ? 5.215 14.828 21.375 1 80.19 61 THR B N 1
ATOM 2678 C CA . THR B 1 61 ? 4.816 13.516 21.875 1 80.19 61 THR B CA 1
ATOM 2679 C C . THR B 1 61 ? 4.691 13.531 23.391 1 80.19 61 THR B C 1
ATOM 2681 O O . THR B 1 61 ? 5.156 14.469 24.047 1 80.19 61 THR B O 1
ATOM 2684 N N . TYR B 1 62 ? 3.744 12.594 23.906 1 67.62 62 TYR B N 1
ATOM 2685 C CA . TYR B 1 62 ? 3.564 12.5 25.344 1 67.62 62 TYR B CA 1
ATOM 2686 C C . TYR B 1 62 ? 4.801 11.906 26.016 1 67.62 62 TYR B C 1
ATOM 2688 O O . TYR B 1 62 ? 5.465 11.039 25.438 1 67.62 62 TYR B O 1
ATOM 2696 N N . PRO B 1 63 ? 5.047 12.562 27.141 1 54.59 63 PRO B N 1
ATOM 2697 C CA . PRO B 1 63 ? 6.031 11.812 27.922 1 54.59 63 PRO B CA 1
ATOM 2698 C C . PRO B 1 63 ? 5.5 10.469 28.406 1 54.59 63 PRO B C 1
ATOM 2700 O O . PRO B 1 63 ? 4.285 10.281 28.5 1 54.59 63 PRO B O 1
ATOM 2703 N N . TYR B 1 64 ? 6.066 9.281 28.266 1 48.47 64 TYR B N 1
ATOM 2704 C CA . TYR B 1 64 ? 5.645 7.934 28.625 1 48.47 64 TYR B CA 1
ATOM 2705 C C . TYR B 1 64 ? 4.637 7.969 29.766 1 48.47 64 TYR B C 1
ATOM 2707 O O . TYR B 1 64 ? 3.691 7.176 29.797 1 48.47 64 TYR B O 1
ATOM 2715 N N . PHE B 1 65 ? 4.863 8.688 30.844 1 43.41 65 PHE B N 1
ATOM 2716 C CA . PHE B 1 65 ? 4.098 8.531 32.094 1 43.41 65 PHE B CA 1
ATOM 2717 C C . PHE B 1 65 ? 2.793 9.312 32.031 1 43.41 65 PHE B C 1
ATOM 2719 O O . PHE B 1 65 ? 2.031 9.344 33 1 43.41 65 PHE B O 1
ATOM 2726 N N . SER B 1 66 ? 2.592 10.016 31.094 1 41.16 66 SER B N 1
ATOM 2727 C CA . SER B 1 66 ? 1.405 10.844 31.312 1 41.16 66 SER B CA 1
ATOM 2728 C C . SER B 1 66 ? 0.147 10.133 30.812 1 41.16 66 SER B C 1
ATOM 2730 O O . SER B 1 66 ? 0.136 9.555 29.734 1 41.16 66 SER B O 1
ATOM 2732 N N . LYS B 1 67 ? -0.631 9.688 31.75 1 44.06 67 LYS B N 1
ATOM 2733 C CA . LYS B 1 67 ? -1.974 9.141 31.562 1 44.06 67 LYS B CA 1
ATOM 2734 C C . LYS B 1 67 ? -2.816 10.055 30.672 1 44.06 67 LYS B C 1
ATOM 2736 O O . LYS B 1 67 ? -3.965 9.742 30.359 1 44.06 67 LYS B O 1
ATOM 2741 N N . ASP B 1 68 ? -2.307 11.203 30.312 1 43.5 68 ASP B N 1
ATOM 2742 C CA . ASP B 1 68 ? -3.143 12.211 29.672 1 43.5 68 ASP B CA 1
ATOM 2743 C C . ASP B 1 68 ? -3.195 12.008 28.156 1 43.5 68 ASP B C 1
ATOM 2745 O O . ASP B 1 68 ? -2.201 11.609 27.547 1 43.5 68 ASP B O 1
ATOM 2749 N N . SER B 1 69 ? -4.379 11.93 27.516 1 52.25 69 SER B N 1
ATOM 2750 C CA . SER B 1 69 ? -4.828 11.531 26.188 1 52.25 69 SER B CA 1
ATOM 2751 C C . SER B 1 69 ? -4.484 12.586 25.141 1 52.25 69 SER B C 1
ATOM 2753 O O . SER B 1 69 ? -4.594 12.336 23.938 1 52.25 69 SER B O 1
ATOM 2755 N N . ILE B 1 70 ? -4.195 13.852 25.531 1 57.34 70 ILE B N 1
ATOM 2756 C CA . ILE B 1 70 ? -4.027 14.859 24.484 1 57.34 70 ILE B CA 1
ATOM 2757 C C . ILE B 1 70 ? -2.564 15.281 24.422 1 57.34 70 ILE B C 1
ATOM 2759 O O . ILE B 1 70 ? -1.966 15.648 25.438 1 57.34 70 ILE B O 1
ATOM 2763 N N . ALA B 1 71 ? -1.886 15.18 23.266 1 64.56 71 ALA B N 1
ATOM 2764 C CA . ALA B 1 71 ? -0.504 15.594 23.047 1 64.56 71 ALA B CA 1
ATOM 2765 C C . ALA B 1 71 ? -0.31 17.062 23.422 1 64.56 71 ALA B C 1
ATOM 2767 O O . ALA B 1 71 ? -1.104 17.922 23.031 1 64.56 71 ALA B O 1
ATOM 2768 N N . PRO B 1 72 ? 0.727 17.422 24.266 1 75.56 72 PRO B N 1
ATOM 2769 C CA . PRO B 1 72 ? 0.965 18.828 24.625 1 75.56 72 PRO B CA 1
ATOM 2770 C C . PRO B 1 72 ? 1.204 19.703 23.406 1 75.56 72 PRO B C 1
ATOM 2772 O O . PRO B 1 72 ? 1.905 19.297 22.469 1 75.56 72 PRO B O 1
ATOM 2775 N N . LYS B 1 73 ? 0.534 20.844 23.328 1 84.56 73 LYS B N 1
ATOM 2776 C CA . LYS B 1 73 ? 0.658 21.797 22.234 1 84.56 73 LYS B CA 1
ATOM 2777 C C . LYS B 1 73 ? 1.855 22.719 22.453 1 84.56 73 LYS B C 1
ATOM 2779 O O . LYS B 1 73 ? 2.352 22.859 23.578 1 84.56 73 LYS B O 1
ATOM 2784 N N . VAL B 1 74 ? 2.373 23.219 21.422 1 87.81 74 VAL B N 1
ATOM 2785 C CA . VAL B 1 74 ? 3.613 23.984 21.438 1 87.81 74 VAL B CA 1
ATOM 2786 C C . VAL B 1 74 ? 3.318 25.453 21.156 1 87.81 74 VAL B C 1
ATOM 2788 O O . VAL B 1 74 ? 2.592 25.781 20.203 1 87.81 74 VAL B O 1
ATOM 2791 N N . SER B 1 75 ? 3.826 26.312 21.969 1 91.19 75 SER B N 1
ATOM 2792 C CA . SER B 1 75 ? 3.705 27.75 21.781 1 91.19 75 SER B CA 1
ATOM 2793 C C . SER B 1 75 ? 5.059 28.375 21.484 1 91.19 75 SER B C 1
ATOM 2795 O O . SER B 1 75 ? 6.102 27.781 21.719 1 91.19 75 SER B O 1
ATOM 2797 N N . GLY B 1 76 ? 4.996 29.594 20.844 1 93.81 76 GLY B N 1
ATOM 2798 C CA . GLY B 1 76 ? 6.188 30.422 20.719 1 93.81 76 GLY B CA 1
ATOM 2799 C C . GLY B 1 76 ? 6.977 30.141 19.453 1 93.81 76 GLY B C 1
ATOM 2800 O O . GLY B 1 76 ? 8.07 30.672 19.266 1 93.81 76 GLY B O 1
ATOM 2801 N N . ALA B 1 77 ? 6.434 29.375 18.562 1 97.56 77 ALA B N 1
ATOM 2802 C CA . ALA B 1 77 ? 7.125 29.109 17.297 1 97.56 77 ALA B CA 1
ATOM 2803 C C . ALA B 1 77 ? 6.816 30.188 16.266 1 97.56 77 ALA B C 1
ATOM 2805 O O . ALA B 1 77 ? 5.762 30.828 16.312 1 97.56 77 ALA B O 1
ATOM 2806 N N . LYS B 1 78 ? 7.773 30.469 15.43 1 98.5 78 LYS B N 1
ATOM 2807 C CA . LYS B 1 78 ? 7.535 31.234 14.219 1 98.5 78 LYS B CA 1
ATOM 2808 C C . LYS B 1 78 ? 7.375 30.328 13.008 1 98.5 78 LYS B C 1
ATOM 2810 O O . LYS B 1 78 ? 8.266 29.531 12.695 1 98.5 78 LYS B O 1
ATOM 2815 N N . VAL B 1 79 ? 6.219 30.391 12.352 1 98.81 79 VAL B N 1
ATOM 2816 C CA . VAL B 1 79 ? 5.891 29.5 11.25 1 98.81 79 VAL B CA 1
ATOM 2817 C C . VAL B 1 79 ? 5.633 30.312 9.984 1 98.81 79 VAL B C 1
ATOM 2819 O O . VAL B 1 79 ? 4.82 31.234 9.984 1 98.81 79 VAL B O 1
ATOM 2822 N N . THR B 1 80 ? 6.359 29.984 8.914 1 98.88 80 THR B N 1
ATOM 2823 C CA . THR B 1 80 ? 6.129 30.641 7.629 1 98.88 80 THR B CA 1
ATOM 2824 C C . THR B 1 80 ? 6.145 29.609 6.5 1 98.88 80 THR B C 1
ATOM 2826 O O . THR B 1 80 ? 6.754 28.547 6.629 1 98.88 80 THR B O 1
ATOM 2829 N N . VAL B 1 81 ? 5.383 29.859 5.484 1 98.94 81 VAL B N 1
ATOM 2830 C CA . VAL B 1 81 ? 5.453 29.125 4.227 1 98.94 81 VAL B CA 1
ATOM 2831 C C . VAL B 1 81 ? 5.777 30.078 3.086 1 98.94 81 VAL B C 1
ATOM 2833 O O . VAL B 1 81 ? 5.16 31.141 2.963 1 98.94 81 VAL B O 1
ATOM 2836 N N . THR B 1 82 ? 6.805 29.75 2.314 1 98.88 82 THR B N 1
ATOM 2837 C CA . THR B 1 82 ? 7.254 30.594 1.211 1 98.88 82 THR B CA 1
ATOM 2838 C C . THR B 1 82 ? 7.074 29.875 -0.124 1 98.88 82 THR B C 1
ATOM 2840 O O . THR B 1 82 ? 7.434 28.703 -0.261 1 98.88 82 THR B O 1
ATOM 2843 N N . ASP B 1 83 ? 6.441 30.531 -1.041 1 98.5 83 ASP B N 1
ATOM 2844 C CA . ASP B 1 83 ? 6.336 29.922 -2.359 1 98.5 83 ASP B CA 1
ATOM 2845 C C . ASP B 1 83 ? 7.633 30.078 -3.146 1 98.5 83 ASP B C 1
ATOM 2847 O O . ASP B 1 83 ? 8.562 30.75 -2.691 1 98.5 83 ASP B O 1
ATOM 2851 N N . SER B 1 84 ? 7.75 29.438 -4.301 1 98.19 84 SER B N 1
ATOM 2852 C CA . SER B 1 84 ? 9.008 29.391 -5.047 1 98.19 84 SER B CA 1
ATOM 2853 C C . SER B 1 84 ? 9.289 30.734 -5.73 1 98.19 84 SER B C 1
ATOM 2855 O O . SER B 1 84 ? 10.375 30.938 -6.273 1 98.19 84 SER B O 1
ATOM 2857 N N . LEU B 1 85 ? 8.406 31.672 -5.684 1 97.69 85 LEU B N 1
ATOM 2858 C CA . LEU B 1 85 ? 8.602 33 -6.227 1 97.69 85 LEU B CA 1
ATOM 2859 C C . LEU B 1 85 ? 9.031 33.969 -5.133 1 97.69 85 LEU B C 1
ATOM 2861 O O . LEU B 1 85 ? 9.312 35.156 -5.41 1 97.69 85 LEU B O 1
ATOM 2865 N N . GLY B 1 86 ? 8.984 33.531 -3.916 1 97.88 86 GLY B N 1
ATOM 2866 C CA . GLY B 1 86 ? 9.531 34.344 -2.834 1 97.88 86 GLY B CA 1
ATOM 2867 C C . GLY B 1 86 ? 8.469 34.969 -1.962 1 97.88 86 GLY B C 1
ATOM 2868 O O . GLY B 1 86 ? 8.781 35.688 -1.003 1 97.88 86 GLY B O 1
ATOM 2869 N N . LYS B 1 87 ? 7.234 34.75 -2.297 1 98.31 87 LYS B N 1
ATOM 2870 C CA . LYS B 1 87 ? 6.18 35.281 -1.439 1 98.31 87 LYS B CA 1
ATOM 2871 C C . LYS B 1 87 ? 6.113 34.531 -0.115 1 98.31 87 LYS B C 1
ATOM 2873 O O . LYS B 1 87 ? 6.051 33.281 -0.1 1 98.31 87 LYS B O 1
ATOM 2878 N N . ILE B 1 88 ? 6.129 35.25 0.99 1 98.62 88 ILE B N 1
ATOM 2879 C CA . ILE B 1 88 ? 6.129 34.656 2.322 1 98.62 88 ILE B CA 1
ATOM 2880 C C . ILE B 1 88 ? 4.734 34.75 2.932 1 98.62 88 ILE B C 1
ATOM 2882 O O . ILE B 1 88 ? 4.113 35.844 2.904 1 98.62 88 ILE B O 1
ATOM 2886 N N . PHE B 1 89 ? 4.238 33.719 3.418 1 98.88 89 PHE B N 1
ATOM 2887 C CA . PHE B 1 89 ? 2.994 33.656 4.176 1 98.88 89 PHE B CA 1
ATOM 2888 C C . PHE B 1 89 ? 3.271 33.375 5.648 1 98.88 89 PHE B C 1
ATOM 2890 O O . PHE B 1 89 ? 3.814 32.312 5.992 1 98.88 89 PHE B O 1
ATOM 2897 N N . ASP B 1 90 ? 2.893 34.281 6.496 1 98.69 90 ASP B N 1
ATOM 2898 C CA . ASP B 1 90 ? 3.082 34.125 7.934 1 98.69 90 ASP B CA 1
ATOM 2899 C C . ASP B 1 90 ? 1.903 33.375 8.562 1 98.69 90 ASP B C 1
ATOM 2901 O O . ASP B 1 90 ? 0.747 33.625 8.227 1 98.69 90 ASP B O 1
ATOM 2905 N N . PHE B 1 91 ? 2.246 32.469 9.375 1 98.81 91 PHE B N 1
ATOM 2906 C CA . PHE B 1 91 ? 1.245 31.797 10.188 1 98.81 91 PHE B CA 1
ATOM 2907 C C . PHE B 1 91 ? 1.295 32.281 11.625 1 98.81 91 PHE B C 1
ATOM 2909 O O . PHE B 1 91 ? 2.297 32.094 12.32 1 98.81 91 PHE B O 1
ATOM 2916 N N . GLU B 1 92 ? 0.205 32.844 12.047 1 98.25 92 GLU B N 1
ATOM 2917 C CA . GLU B 1 92 ? 0.141 33.406 13.391 1 98.25 92 GLU B CA 1
ATOM 2918 C C . GLU B 1 92 ? -0.512 32.438 14.375 1 98.25 92 GLU B C 1
ATOM 2920 O O . GLU B 1 92 ? -1.508 31.797 14.039 1 98.25 92 GLU B O 1
ATOM 2925 N N . GLN B 1 93 ? 0.061 32.344 15.5 1 97.5 93 GLN B N 1
ATOM 2926 C CA . GLN B 1 93 ? -0.538 31.484 16.531 1 97.5 93 GLN B CA 1
ATOM 2927 C C . GLN B 1 93 ? -1.874 32.062 17 1 97.5 93 GLN B C 1
ATOM 2929 O O . GLN B 1 93 ? -1.943 33.188 17.453 1 97.5 93 GLN B O 1
ATOM 2934 N N . VAL B 1 94 ? -2.924 31.344 16.906 1 96.12 94 VAL B N 1
ATOM 2935 C CA . VAL B 1 94 ? -4.234 31.797 17.359 1 96.12 94 VAL B CA 1
ATOM 2936 C C . VAL B 1 94 ? -4.594 31.141 18.688 1 96.12 94 VAL B C 1
ATOM 2938 O O . VAL B 1 94 ? -5.328 31.719 19.484 1 96.12 94 VAL B O 1
ATOM 2941 N N . LYS B 1 95 ? -4.172 29.938 18.828 1 94.31 95 LYS B N 1
ATOM 2942 C CA . LYS B 1 95 ? -4.203 29.188 20.094 1 94.31 95 LYS B CA 1
ATOM 2943 C C . LYS B 1 95 ? -2.973 28.297 20.234 1 94.31 95 LYS B C 1
ATOM 2945 O O . LYS B 1 95 ? -2.238 28.078 19.266 1 94.31 95 LYS B O 1
ATOM 2950 N N . THR B 1 96 ? -2.805 27.812 21.438 1 92.06 96 THR B N 1
ATOM 2951 C CA . THR B 1 96 ? -1.61 27.016 21.656 1 92.06 96 THR B CA 1
ATOM 2952 C C . THR B 1 96 ? -1.539 25.859 20.656 1 92.06 96 THR B C 1
ATOM 2954 O O . THR B 1 96 ? -2.471 25.062 20.562 1 92.06 96 THR B O 1
ATOM 2957 N N . GLY B 1 97 ? -0.474 25.859 19.844 1 94.81 97 GLY B N 1
ATOM 2958 C CA . GLY B 1 97 ? -0.193 24.766 18.922 1 94.81 97 GLY B CA 1
ATOM 2959 C C . GLY B 1 97 ? -0.837 24.953 17.562 1 94.81 97 GLY B C 1
ATOM 2960 O O . GLY B 1 97 ? -0.598 24.172 16.641 1 94.81 97 GLY B O 1
ATOM 2961 N N . GLU B 1 98 ? -1.657 25.984 17.438 1 96.62 98 GLU B N 1
ATOM 2962 C CA . GLU B 1 98 ? -2.357 26.219 16.172 1 96.62 98 GLU B CA 1
ATOM 2963 C C . GLU B 1 98 ? -1.889 27.5 15.508 1 96.62 98 GLU B C 1
ATOM 2965 O O . GLU B 1 98 ? -2.059 28.594 16.062 1 96.62 98 GLU B O 1
ATOM 2970 N N . TYR B 1 99 ? -1.383 27.438 14.414 1 98.38 99 TYR B N 1
ATOM 2971 C CA . TYR B 1 99 ? -0.876 28.562 13.617 1 98.38 99 TYR B CA 1
ATOM 2972 C C . TYR B 1 99 ? -1.662 28.703 12.32 1 98.38 99 TYR B C 1
ATOM 2974 O O . TYR B 1 99 ? -1.737 27.766 11.523 1 98.38 99 TYR B O 1
ATOM 2982 N N . VAL B 1 100 ? -2.162 29.938 12.086 1 98.56 100 VAL B N 1
ATOM 2983 C CA . VAL B 1 100 ? -3.148 30.094 11.016 1 98.56 100 VAL B CA 1
ATOM 2984 C C . VAL B 1 100 ? -2.707 31.203 10.062 1 98.56 100 VAL B C 1
ATOM 2986 O O . VAL B 1 100 ? -2.133 32.219 10.484 1 98.56 100 VAL B O 1
ATOM 2989 N N . CYS B 1 101 ? -2.85 31.016 8.859 1 98.69 101 CYS B N 1
ATOM 2990 C CA . CYS B 1 101 ? -2.758 32 7.801 1 98.69 101 CYS B CA 1
ATOM 2991 C C . CYS B 1 101 ? -4.094 32.156 7.082 1 98.69 101 CYS B C 1
ATOM 2993 O O . CYS B 1 101 ? -4.641 31.188 6.559 1 98.69 101 CYS B O 1
ATOM 2995 N N . ASN B 1 102 ? -4.59 33.344 7.004 1 98.12 102 ASN B N 1
ATOM 2996 C CA . ASN B 1 102 ? -5.883 33.594 6.375 1 98.12 102 ASN B CA 1
ATOM 2997 C C . ASN B 1 102 ? -5.73 34.281 5.02 1 98.12 102 ASN B C 1
ATOM 2999 O O . ASN B 1 102 ? -6.723 34.656 4.387 1 98.12 102 ASN B O 1
ATOM 3003 N N . THR B 1 103 ? -4.559 34.469 4.574 1 98.12 103 THR B N 1
ATOM 3004 C CA . THR B 1 103 ? -4.324 35.188 3.334 1 98.12 103 THR B CA 1
ATOM 3005 C C . THR B 1 103 ? -3.541 34.312 2.344 1 98.12 103 THR B C 1
ATOM 3007 O O . THR B 1 103 ? -2.883 34.844 1.444 1 98.12 103 THR B O 1
ATOM 3010 N N . PHE B 1 104 ? -3.504 33.062 2.662 1 98.69 104 PHE B N 1
ATOM 3011 C CA . PHE B 1 104 ? -2.766 32.188 1.752 1 98.69 104 PHE B CA 1
ATOM 3012 C C . PHE B 1 104 ? -3.338 32.281 0.342 1 98.69 104 PHE B C 1
ATOM 3014 O O . PHE B 1 104 ? -4.531 32.531 0.164 1 98.69 104 PHE B O 1
ATOM 3021 N N . SER B 1 105 ? -2.514 32.094 -0.69 1 98 105 SER B N 1
ATOM 3022 C CA . SER B 1 105 ? -2.916 32.094 -2.094 1 98 105 SER B CA 1
ATOM 3023 C C . SER B 1 105 ? -2.266 30.938 -2.852 1 98 105 SER B C 1
ATOM 3025 O O . SER B 1 105 ? -1.257 31.141 -3.535 1 98 105 SER B O 1
ATOM 3027 N N . PRO B 1 106 ? -2.857 29.766 -2.637 1 98.38 106 PRO B N 1
ATOM 3028 C CA . PRO B 1 106 ? -2.236 28.625 -3.293 1 98.38 106 PRO B CA 1
ATOM 3029 C C . PRO B 1 106 ? -2.27 28.719 -4.816 1 98.38 106 PRO B C 1
ATOM 3031 O O . PRO B 1 106 ? -3.236 29.234 -5.383 1 98.38 106 PRO B O 1
ATOM 3034 N N . THR B 1 107 ? -1.184 28.281 -5.457 1 97.75 107 THR B N 1
ATOM 3035 C CA . THR B 1 107 ? -1.041 28.25 -6.91 1 97.75 107 THR B CA 1
ATOM 3036 C C . THR B 1 107 ? -0.645 26.844 -7.379 1 97.75 107 THR B C 1
ATOM 3038 O O . THR B 1 107 ? 0.24 26.219 -6.797 1 97.75 107 THR B O 1
ATOM 3041 N N . LEU B 1 108 ? -1.352 26.375 -8.484 1 95.44 108 LEU B N 1
ATOM 3042 C CA . LEU B 1 108 ? -1.06 25.047 -9.031 1 95.44 108 LEU B CA 1
ATOM 3043 C C . LEU B 1 108 ? 0.37 24.984 -9.555 1 95.44 108 LEU B C 1
ATOM 3045 O O . LEU B 1 108 ? 0.856 25.938 -10.172 1 95.44 108 LEU B O 1
ATOM 3049 N N . ASN B 1 109 ? 0.983 23.875 -9.25 1 95.06 109 ASN B N 1
ATOM 3050 C CA . ASN B 1 109 ? 2.326 23.547 -9.703 1 95.06 109 ASN B CA 1
ATOM 3051 C C . ASN B 1 109 ? 3.381 24.438 -9.055 1 95.06 109 ASN B C 1
ATOM 3053 O O . ASN B 1 109 ? 4.512 24.516 -9.539 1 95.06 109 ASN B O 1
ATOM 3057 N N . MET B 1 110 ? 2.992 25.109 -7.988 1 97.56 110 MET B N 1
ATOM 3058 C CA . MET B 1 110 ? 3.906 25.922 -7.195 1 97.56 110 MET B CA 1
ATOM 3059 C C . MET B 1 110 ? 4.562 25.094 -6.098 1 97.56 110 MET B C 1
ATOM 3061 O O . MET B 1 110 ? 3.904 24.266 -5.465 1 97.56 110 MET B O 1
ATOM 3065 N N . SER B 1 111 ? 5.863 25.297 -5.945 1 98.5 111 SER B N 1
ATOM 3066 C CA . SER B 1 111 ? 6.566 24.703 -4.816 1 98.5 111 SER B CA 1
ATOM 3067 C C . SER B 1 111 ? 6.539 25.609 -3.598 1 98.5 111 SER B C 1
ATOM 3069 O O . SER B 1 111 ? 6.672 26.828 -3.729 1 98.5 111 SER B O 1
ATOM 3071 N N . TYR B 1 112 ? 6.375 25.062 -2.457 1 98.81 112 TYR B N 1
ATOM 3072 C CA . TYR B 1 112 ? 6.309 25.781 -1.196 1 98.81 112 TYR B CA 1
ATOM 3073 C C . TYR B 1 112 ? 7.348 25.266 -0.209 1 98.81 112 TYR B C 1
ATOM 3075 O O . TYR B 1 112 ? 7.629 24.062 -0.165 1 98.81 112 TYR B O 1
ATOM 3083 N N . THR B 1 113 ? 7.895 26.141 0.55 1 98.88 113 THR B N 1
ATOM 3084 C CA . THR B 1 113 ? 8.852 25.797 1.595 1 98.88 113 THR B CA 1
ATOM 3085 C C . THR B 1 113 ? 8.312 26.188 2.971 1 98.88 113 THR B C 1
ATOM 3087 O O . THR B 1 113 ? 7.969 27.344 3.205 1 98.88 113 THR B O 1
ATOM 3090 N N . LEU B 1 114 ? 8.234 25.219 3.832 1 98.94 114 LEU B N 1
ATOM 3091 C CA . LEU B 1 114 ? 7.906 25.438 5.238 1 98.94 114 LEU B CA 1
ATOM 3092 C C . LEU B 1 114 ? 9.148 25.828 6.031 1 98.94 114 LEU B C 1
ATOM 3094 O O . LEU B 1 114 ? 10.219 25.25 5.848 1 98.94 114 LEU B O 1
ATOM 3098 N N . ARG B 1 115 ? 8.961 26.766 6.906 1 98.88 115 ARG B N 1
ATOM 3099 C CA . ARG B 1 115 ? 9.984 27.078 7.898 1 98.88 115 ARG B CA 1
ATOM 3100 C C . ARG B 1 115 ? 9.367 27.234 9.289 1 98.88 115 ARG B C 1
ATOM 3102 O O . ARG B 1 115 ? 8.383 27.969 9.461 1 98.88 115 ARG B O 1
ATOM 3109 N N . VAL B 1 116 ? 9.922 26.562 10.242 1 98.75 116 VAL B N 1
ATOM 3110 C CA . VAL B 1 116 ? 9.516 26.656 11.641 1 98.75 116 VAL B CA 1
ATOM 3111 C C . VAL B 1 116 ? 10.734 26.969 12.508 1 98.75 116 VAL B C 1
ATOM 3113 O O . VAL B 1 116 ? 11.719 26.234 12.492 1 98.75 116 VAL B O 1
ATOM 3116 N N . ASP B 1 117 ? 10.672 28.031 13.172 1 98.44 117 ASP B N 1
ATOM 3117 C CA . ASP B 1 117 ? 11.664 28.359 14.188 1 98.44 117 ASP B CA 1
ATOM 3118 C C . ASP B 1 117 ? 11.109 28.141 15.594 1 98.44 117 ASP B C 1
ATOM 3120 O O . ASP B 1 117 ? 10.102 28.75 15.969 1 98.44 117 ASP B O 1
ATOM 3124 N N . TYR B 1 118 ? 11.719 27.281 16.328 1 96.75 118 TYR B N 1
ATOM 3125 C CA . TYR B 1 118 ? 11.234 26.938 17.656 1 96.75 118 TYR B CA 1
ATOM 3126 C C . TYR B 1 118 ? 12.398 26.594 18.594 1 96.75 118 TYR B C 1
ATOM 3128 O O . TYR B 1 118 ? 13.203 25.703 18.297 1 96.75 118 TYR B O 1
ATOM 3136 N N . GLN B 1 119 ? 12.531 27.297 19.734 1 94.31 119 GLN B N 1
ATOM 3137 C CA . GLN B 1 119 ? 13.523 27.078 20.766 1 94.31 119 GLN B CA 1
ATOM 3138 C C . GLN B 1 119 ? 14.938 27.047 20.188 1 94.31 119 GLN B C 1
ATOM 3140 O O . GLN B 1 119 ? 15.711 26.141 20.469 1 94.31 119 GLN B O 1
ATOM 3145 N N . GLY B 1 120 ? 15.156 27.938 19.344 1 95.25 120 GLY B N 1
ATOM 3146 C CA . GLY B 1 120 ? 16.484 28.125 18.812 1 95.25 120 GLY B CA 1
ATOM 3147 C C . GLY B 1 120 ? 16.828 27.172 17.672 1 95.25 120 GLY B C 1
ATOM 3148 O O . GLY B 1 120 ? 17.938 27.188 17.156 1 95.25 120 GLY B O 1
ATOM 3149 N N . LYS B 1 121 ? 15.875 26.359 17.312 1 97.06 121 LYS B N 1
ATOM 3150 C CA . LYS B 1 121 ? 16.062 25.422 16.203 1 97.06 121 LYS B CA 1
ATOM 3151 C C . LYS B 1 121 ? 15.211 25.797 15 1 97.06 121 LYS B C 1
ATOM 3153 O O . LYS B 1 121 ? 14.117 26.344 15.156 1 97.06 121 LYS B O 1
ATOM 3158 N N . THR B 1 122 ? 15.727 25.5 13.828 1 98.44 122 THR B N 1
ATOM 3159 C CA . THR B 1 122 ? 15.016 25.781 12.594 1 98.44 122 THR B CA 1
ATOM 3160 C C . THR B 1 122 ? 14.727 24.484 11.828 1 98.44 122 THR B C 1
ATOM 3162 O O . THR B 1 122 ? 15.625 23.672 11.602 1 98.44 122 THR B O 1
ATOM 3165 N N . TYR B 1 123 ? 13.477 24.344 11.461 1 98.38 123 TYR B N 1
ATOM 3166 C CA . TYR B 1 123 ? 13.016 23.188 10.688 1 98.38 123 TYR B CA 1
ATOM 3167 C C . TYR B 1 123 ? 12.461 23.641 9.336 1 98.38 123 TYR B C 1
ATOM 3169 O O . TYR B 1 123 ? 11.75 24.641 9.242 1 98.38 123 TYR B O 1
ATOM 3177 N N . THR B 1 124 ? 12.836 22.891 8.289 1 98.69 124 THR B N 1
ATOM 3178 C CA . THR B 1 124 ? 12.367 23.25 6.961 1 98.69 124 THR B CA 1
ATOM 3179 C C . THR B 1 124 ? 11.898 22.016 6.191 1 98.69 124 THR B C 1
ATOM 3181 O O . THR B 1 124 ? 12.266 20.891 6.535 1 98.69 124 THR B O 1
ATOM 3184 N N . ALA B 1 125 ? 11.016 22.234 5.273 1 98.62 125 ALA B N 1
ATOM 3185 C CA . ALA B 1 125 ? 10.539 21.203 4.344 1 98.62 125 ALA B CA 1
ATOM 3186 C C . ALA B 1 125 ? 10.023 21.844 3.053 1 98.62 125 ALA B C 1
ATOM 3188 O O . ALA B 1 125 ? 9.672 23.016 3.031 1 98.62 125 ALA B O 1
ATOM 3189 N N . LYS B 1 126 ? 10.047 21.078 2.008 1 98.62 126 LYS B N 1
ATOM 3190 C CA . LYS B 1 126 ? 9.555 21.531 0.71 1 98.62 126 LYS B CA 1
ATOM 3191 C C . LYS B 1 126 ? 8.531 20.562 0.14 1 98.62 126 LYS B C 1
ATOM 3193 O O . LYS B 1 126 ? 8.664 19.344 0.318 1 98.62 126 LYS B O 1
ATOM 3198 N N . ASP B 1 127 ? 7.488 21.078 -0.472 1 98.5 127 ASP B N 1
ATOM 3199 C CA . ASP B 1 127 ? 6.527 20.266 -1.213 1 98.5 127 ASP B CA 1
ATOM 3200 C C . ASP B 1 127 ? 5.922 21.047 -2.373 1 98.5 127 ASP B C 1
ATOM 3202 O O . ASP B 1 127 ? 6.016 22.281 -2.41 1 98.5 127 ASP B O 1
ATOM 3206 N N . LYS B 1 128 ? 5.441 20.359 -3.332 1 97.38 128 LYS B N 1
ATOM 3207 C CA . LYS B 1 128 ? 4.852 20.969 -4.52 1 97.38 128 LYS B CA 1
ATOM 3208 C C . LYS B 1 128 ? 3.361 20.656 -4.617 1 97.38 128 LYS B C 1
ATOM 3210 O O . LYS B 1 128 ? 2.939 19.531 -4.352 1 97.38 128 LYS B O 1
ATOM 3215 N N . LEU B 1 129 ? 2.619 21.688 -5.027 1 97.38 129 LEU B N 1
ATOM 3216 C CA . LEU B 1 129 ? 1.171 21.562 -5.148 1 97.38 129 LEU B CA 1
ATOM 3217 C C . LEU B 1 129 ? 0.775 21.156 -6.562 1 97.38 129 LEU B C 1
ATOM 3219 O O . LEU B 1 129 ? 0.918 21.938 -7.504 1 97.38 129 LEU B O 1
ATOM 3223 N N . TYR B 1 130 ? 0.208 19.906 -6.66 1 95.5 130 TYR B N 1
ATOM 3224 C CA . TYR B 1 130 ? -0.214 19.391 -7.957 1 95.5 130 TYR B CA 1
ATOM 3225 C C . TYR B 1 130 ? -1.725 19.5 -8.125 1 95.5 130 TYR B C 1
ATOM 3227 O O . TYR B 1 130 ? -2.471 19.453 -7.141 1 95.5 130 TYR B O 1
ATOM 3235 N N . PRO B 1 131 ? -2.129 19.625 -9.383 1 94.06 131 PRO B N 1
ATOM 3236 C CA . PRO B 1 131 ? -3.574 19.672 -9.617 1 94.06 131 PRO B CA 1
ATOM 3237 C C . PRO B 1 131 ? -4.262 18.344 -9.352 1 94.06 131 PRO B C 1
ATOM 3239 O O . PRO B 1 131 ? -3.717 17.281 -9.68 1 94.06 131 PRO B O 1
ATOM 3242 N N . MET B 1 132 ? -5.438 18.375 -8.734 1 93.56 132 MET B N 1
ATOM 3243 C CA . MET B 1 132 ? -6.285 17.203 -8.492 1 93.56 132 MET B CA 1
ATOM 3244 C C . MET B 1 132 ? -7.414 17.141 -9.516 1 93.56 132 MET B C 1
ATOM 3246 O O . MET B 1 132 ? -8.102 18.125 -9.758 1 93.56 132 MET B O 1
ATOM 3250 N N . PRO B 1 133 ? -7.57 15.867 -10.125 1 88.88 133 PRO B N 1
ATOM 3251 C CA . PRO B 1 133 ? -8.758 15.734 -10.977 1 88.88 133 PRO B CA 1
ATOM 3252 C C . PRO B 1 133 ? -10.055 16 -10.219 1 88.88 133 PRO B C 1
ATOM 3254 O O . PRO B 1 133 ? -10.18 15.648 -9.047 1 88.88 133 PRO B O 1
ATOM 3257 N N . GLN B 1 134 ? -11.07 16.547 -10.953 1 89 134 GLN B N 1
ATOM 3258 C CA . GLN B 1 134 ? -12.25 17.062 -10.258 1 89 134 GLN B CA 1
ATOM 3259 C C . GLN B 1 134 ? -13.344 16 -10.195 1 89 134 GLN B C 1
ATOM 3261 O O . GLN B 1 134 ? -14.266 16.109 -9.375 1 89 134 GLN B O 1
ATOM 3266 N N . HIS B 1 135 ? -13.227 15.023 -10.984 1 91.56 135 HIS B N 1
ATOM 3267 C CA . HIS B 1 135 ? -14.359 14.109 -11.094 1 91.56 135 HIS B CA 1
ATOM 3268 C C . HIS B 1 135 ? -14.023 12.75 -10.492 1 91.56 135 HIS B C 1
ATOM 3270 O O . HIS B 1 135 ? -12.945 12.203 -10.727 1 91.56 135 HIS B O 1
ATOM 3276 N N . VAL B 1 136 ? -14.945 12.328 -9.656 1 93.19 136 VAL B N 1
ATOM 3277 C CA . VAL B 1 136 ? -14.898 10.977 -9.094 1 93.19 136 VAL B CA 1
ATOM 3278 C C . VAL B 1 136 ? -16.266 10.312 -9.219 1 93.19 136 VAL B C 1
ATOM 3280 O O . VAL B 1 136 ? -17.297 10.938 -8.922 1 93.19 136 VAL B O 1
ATOM 3283 N N . ASP B 1 137 ? -16.25 9.07 -9.742 1 93.75 137 ASP B N 1
ATOM 3284 C CA . ASP B 1 137 ? -17.469 8.281 -9.812 1 93.75 137 ASP B CA 1
ATOM 3285 C C . ASP B 1 137 ? -17.484 7.195 -8.742 1 93.75 137 ASP B C 1
ATOM 3287 O O . ASP B 1 137 ? -16.438 6.738 -8.297 1 93.75 137 ASP B O 1
ATOM 3291 N N . PHE B 1 138 ? -18.75 6.918 -8.32 1 94.38 138 PHE B N 1
ATOM 3292 C CA . PHE B 1 138 ? -18.875 5.898 -7.285 1 94.38 138 PHE B CA 1
ATOM 3293 C C . PHE B 1 138 ? -19.75 4.746 -7.77 1 94.38 138 PHE B C 1
ATOM 3295 O O . PHE B 1 138 ? -20.703 4.957 -8.531 1 94.38 138 PHE B O 1
ATOM 3302 N N . GLN B 1 139 ? -19.375 3.568 -7.355 1 91.56 139 GLN B N 1
ATOM 3303 C CA . GLN B 1 139 ? -20.156 2.355 -7.535 1 91.56 139 GLN B CA 1
ATOM 3304 C C . GLN B 1 139 ? -20.344 1.616 -6.215 1 91.56 139 GLN B C 1
ATOM 3306 O O . GLN B 1 139 ? -19.422 1.567 -5.395 1 91.56 139 GLN B O 1
ATOM 3311 N N . GLN B 1 140 ? -21.547 1.133 -6.059 1 92.19 140 GLN B N 1
ATOM 3312 C CA . GLN B 1 140 ? -21.844 0.4 -4.832 1 92.19 140 GLN B CA 1
ATOM 3313 C C . GLN B 1 140 ? -22.125 -1.072 -5.125 1 92.19 140 GLN B C 1
ATOM 3315 O O . GLN B 1 140 ? -22.797 -1.399 -6.102 1 92.19 140 GLN B O 1
ATOM 3320 N N . LYS B 1 141 ? -21.531 -1.927 -4.281 1 85.56 141 LYS B N 1
ATOM 3321 C CA . LYS B 1 141 ? -21.828 -3.355 -4.266 1 85.56 141 LYS B CA 1
ATOM 3322 C C . LYS B 1 141 ? -22.359 -3.793 -2.904 1 85.56 141 LYS B C 1
ATOM 3324 O O . LYS B 1 141 ? -21.656 -3.705 -1.897 1 85.56 141 LYS B O 1
ATOM 3329 N N . ASP B 1 142 ? -23.484 -4.293 -2.893 1 83.81 142 ASP B N 1
ATOM 3330 C CA . ASP B 1 142 ? -24.141 -4.609 -1.626 1 83.81 142 ASP B CA 1
ATOM 3331 C C . ASP B 1 142 ? -23.531 -5.859 -0.993 1 83.81 142 ASP B C 1
ATOM 3333 O O . ASP B 1 142 ? -23.453 -5.965 0.233 1 83.81 142 ASP B O 1
ATOM 3337 N N . LYS B 1 143 ? -23.281 -6.773 -1.812 1 79.19 143 LYS B N 1
ATOM 3338 C CA . LYS B 1 143 ? -22.672 -8 -1.314 1 79.19 143 LYS B CA 1
ATOM 3339 C C . LYS B 1 143 ? -21.188 -8.062 -1.673 1 79.19 143 LYS B C 1
ATOM 3341 O O . LYS B 1 143 ? -20.75 -8.969 -2.385 1 79.19 143 LYS B O 1
ATOM 3346 N N . GLY B 1 144 ? -20.656 -7.016 -1.085 1 72.56 144 GLY B N 1
ATOM 3347 C CA . GLY B 1 144 ? -19.219 -6.922 -1.372 1 72.56 144 GLY B CA 1
ATOM 3348 C C . GLY B 1 144 ? -18.359 -7.336 -0.204 1 72.56 144 GLY B C 1
ATOM 3349 O O . GLY B 1 144 ? -18.781 -8.117 0.651 1 72.56 144 GLY B O 1
ATOM 3350 N N . GLY B 1 145 ? -17.188 -6.977 -0.252 1 64.5 145 GLY B N 1
ATOM 3351 C CA . GLY B 1 145 ? -16.219 -7.371 0.759 1 64.5 145 GLY B CA 1
ATOM 3352 C C . GLY B 1 145 ? -15.594 -8.727 0.496 1 64.5 145 GLY B C 1
ATOM 3353 O O . GLY B 1 145 ? -15.992 -9.43 -0.437 1 64.5 145 GLY B O 1
ATOM 3354 N N . ILE B 1 146 ? -14.688 -9.156 1.313 1 60.19 146 ILE B N 1
ATOM 3355 C CA . ILE B 1 146 ? -13.922 -10.383 1.109 1 60.19 146 ILE B CA 1
ATOM 3356 C C . ILE B 1 146 ? -14.844 -11.594 1.248 1 60.19 146 ILE B C 1
ATOM 3358 O O . ILE B 1 146 ? -14.688 -12.578 0.522 1 60.19 146 ILE B O 1
ATOM 3362 N N . PHE B 1 147 ? -15.773 -11.336 2.031 1 63.09 147 PHE B N 1
ATOM 3363 C CA . PHE B 1 147 ? -16.656 -12.461 2.301 1 63.09 147 PHE B CA 1
ATOM 3364 C C . PHE B 1 147 ? -18 -12.266 1.619 1 63.09 147 PHE B C 1
ATOM 3366 O O . PHE B 1 147 ? -18.922 -13.078 1.794 1 63.09 147 PHE B O 1
ATOM 3373 N N . GLY B 1 148 ? -18.141 -11.242 0.91 1 70.06 148 GLY B N 1
ATOM 3374 C CA . GLY B 1 148 ? -19.391 -10.992 0.221 1 70.06 148 GLY B CA 1
ATOM 3375 C C . GLY B 1 148 ? -20.5 -10.555 1.152 1 70.06 148 GLY B C 1
ATOM 3376 O O . GLY B 1 148 ? -21.688 -10.727 0.841 1 70.06 148 GLY B O 1
ATOM 3377 N N . ASN B 1 149 ? -20.203 -10.055 2.297 1 73.31 149 ASN B N 1
ATOM 3378 C CA . ASN B 1 149 ? -21.219 -9.734 3.289 1 73.31 149 ASN B CA 1
ATOM 3379 C C . ASN B 1 149 ? -21.156 -8.273 3.715 1 73.31 149 ASN B C 1
ATOM 3381 O O . ASN B 1 149 ? -21.672 -7.898 4.766 1 73.31 149 ASN B O 1
ATOM 3385 N N . ALA B 1 150 ? -20.453 -7.488 3.07 1 79.94 150 ALA B N 1
ATOM 3386 C CA . ALA B 1 150 ? -20.312 -6.082 3.439 1 79.94 150 ALA B CA 1
ATOM 3387 C C . ALA B 1 150 ? -20.688 -5.168 2.275 1 79.94 150 ALA B C 1
ATOM 3389 O O . ALA B 1 150 ? -20.531 -5.539 1.11 1 79.94 150 ALA B O 1
ATOM 3390 N N . MET B 1 151 ? -21.234 -4.016 2.701 1 86.62 151 MET B N 1
ATOM 3391 C CA . MET B 1 151 ? -21.391 -2.971 1.694 1 86.62 151 MET B CA 1
ATOM 3392 C C . MET B 1 151 ? -20.047 -2.447 1.227 1 86.62 151 MET B C 1
ATOM 3394 O O . MET B 1 151 ? -19.156 -2.205 2.041 1 86.62 151 MET B O 1
ATOM 3398 N N . GLU B 1 152 ? -19.906 -2.416 -0.068 1 88.12 152 GLU B N 1
ATOM 3399 C CA . GLU B 1 152 ? -18.641 -1.982 -0.665 1 88.12 152 GLU B CA 1
ATOM 3400 C C . GLU B 1 152 ? -18.859 -0.807 -1.614 1 88.12 152 GLU B C 1
ATOM 3402 O O . GLU B 1 152 ? -19.766 -0.839 -2.455 1 88.12 152 GLU B O 1
ATOM 3407 N N . ILE B 1 153 ? -18.094 0.182 -1.364 1 91.19 153 ILE B N 1
ATOM 3408 C CA . ILE B 1 153 ? -18.125 1.346 -2.244 1 91.19 153 ILE B CA 1
ATOM 3409 C C . ILE B 1 153 ? -16.797 1.456 -2.996 1 91.19 153 ILE B C 1
ATOM 3411 O O . ILE B 1 153 ? -15.727 1.378 -2.393 1 91.19 153 ILE B O 1
ATOM 3415 N N . ARG B 1 154 ? -16.891 1.554 -4.293 1 90 154 ARG B N 1
ATOM 3416 C CA . ARG B 1 154 ? -15.734 1.799 -5.148 1 90 154 ARG B CA 1
ATOM 3417 C C . ARG B 1 154 ? -15.773 3.211 -5.719 1 90 154 ARG B C 1
ATOM 3419 O O . ARG B 1 154 ? -16.781 3.639 -6.277 1 90 154 ARG B O 1
ATOM 3426 N N . GLY B 1 155 ? -14.742 3.967 -5.465 1 92.5 155 GLY B N 1
ATOM 3427 C CA . GLY B 1 155 ? -14.539 5.234 -6.152 1 92.5 155 GLY B CA 1
ATOM 3428 C C . GLY B 1 155 ? -13.539 5.145 -7.293 1 92.5 155 GLY B C 1
ATOM 3429 O O . GLY B 1 155 ? -12.523 4.461 -7.184 1 92.5 155 GLY B O 1
ATOM 3430 N N . PHE B 1 156 ? -13.82 5.75 -8.406 1 91.94 156 PHE B N 1
ATOM 3431 C CA . PHE B 1 156 ? -12.875 5.723 -9.516 1 91.94 156 PHE B CA 1
ATOM 3432 C C . PHE B 1 156 ? -12.773 7.094 -10.172 1 91.94 156 PHE B C 1
ATOM 3434 O O . PHE B 1 156 ? -13.742 7.848 -10.203 1 91.94 156 PHE B O 1
ATOM 3441 N N . PHE B 1 157 ? -11.617 7.445 -10.617 1 91.38 157 PHE B N 1
ATOM 3442 C CA . PHE B 1 157 ? -11.336 8.734 -11.234 1 91.38 157 PHE B CA 1
ATOM 3443 C C . PHE B 1 157 ? -10.172 8.625 -12.211 1 91.38 157 PHE B C 1
ATOM 3445 O O . PHE B 1 157 ? -9.461 7.617 -12.227 1 91.38 157 PHE B O 1
ATOM 3452 N N . LYS B 1 158 ? -10.031 9.555 -13.062 1 88.12 158 LYS B N 1
ATOM 3453 C CA . LYS B 1 158 ? -8.977 9.555 -14.07 1 88.12 158 LYS B CA 1
ATOM 3454 C C . LYS B 1 158 ? -7.719 10.242 -13.555 1 88.12 158 LYS B C 1
ATOM 3456 O O . LYS B 1 158 ? -7.801 11.25 -12.852 1 88.12 158 LYS B O 1
ATOM 3461 N N . ASP B 1 159 ? -6.598 9.625 -13.922 1 82.31 159 ASP B N 1
ATOM 3462 C CA . ASP B 1 159 ? -5.316 10.211 -13.547 1 82.31 159 ASP B CA 1
ATOM 3463 C C . ASP B 1 159 ? -5.047 11.492 -14.328 1 82.31 159 ASP B C 1
ATOM 3465 O O . ASP B 1 159 ? -5.656 11.734 -15.367 1 82.31 159 ASP B O 1
ATOM 3469 N N . ASP B 1 160 ? -4.215 12.398 -13.664 1 73.44 160 ASP B N 1
ATOM 3470 C CA . ASP B 1 160 ? -3.799 13.625 -14.328 1 73.44 160 ASP B CA 1
ATOM 3471 C C . ASP B 1 160 ? -2.852 13.328 -15.484 1 73.44 160 ASP B C 1
ATOM 3473 O O . ASP B 1 160 ? -1.921 12.539 -15.344 1 73.44 160 ASP B O 1
ATOM 3477 N N . ASP B 1 161 ? -3.146 13.719 -16.625 1 64.62 161 ASP B N 1
ATOM 3478 C CA . ASP B 1 161 ? -2.426 13.445 -17.859 1 64.62 161 ASP B CA 1
ATOM 3479 C C . ASP B 1 161 ? -1.004 13.992 -17.812 1 64.62 161 ASP B C 1
ATOM 3481 O O . ASP B 1 161 ? -0.162 13.641 -18.641 1 64.62 161 ASP B O 1
ATOM 3485 N N . GLN B 1 162 ? -0.775 14.844 -16.938 1 60.44 162 GLN B N 1
ATOM 3486 C CA . GLN B 1 162 ? 0.461 15.602 -17.094 1 60.44 162 GLN B CA 1
ATOM 3487 C C . GLN B 1 162 ? 1.649 14.852 -16.5 1 60.44 162 GLN B C 1
ATOM 3489 O O . GLN B 1 162 ? 2.795 15.078 -16.906 1 60.44 162 GLN B O 1
ATOM 3494 N N . LEU B 1 163 ? 1.471 14.141 -15.469 1 61.16 163 LEU B N 1
ATOM 3495 C CA . LEU B 1 163 ? 2.67 13.609 -14.836 1 61.16 163 LEU B CA 1
ATOM 3496 C C . LEU B 1 163 ? 2.605 12.086 -14.758 1 61.16 163 LEU B C 1
ATOM 3498 O O . LEU B 1 163 ? 1.527 11.516 -14.586 1 61.16 163 LEU B O 1
ATOM 3502 N N . LYS B 1 164 ? 3.836 11.555 -15.141 1 65.06 164 LYS B N 1
ATOM 3503 C CA . LYS B 1 164 ? 4.039 10.133 -14.867 1 65.06 164 LYS B CA 1
ATOM 3504 C C . LYS B 1 164 ? 4.133 9.867 -13.375 1 65.06 164 LYS B C 1
ATOM 3506 O O . LYS B 1 164 ? 4.676 10.68 -12.625 1 65.06 164 LYS B O 1
ATOM 3511 N N . ASN B 1 165 ? 3.555 8.898 -12.812 1 74.62 165 ASN B N 1
ATOM 3512 C CA . ASN B 1 165 ? 3.639 8.422 -11.438 1 74.62 165 ASN B CA 1
ATOM 3513 C C . ASN B 1 165 ? 2.922 9.367 -10.469 1 74.62 165 ASN B C 1
ATOM 3515 O O . ASN B 1 165 ? 3.537 9.898 -9.547 1 74.62 165 ASN B O 1
ATOM 3519 N N . ASN B 1 166 ? 1.701 9.594 -10.672 1 91.88 166 ASN B N 1
ATOM 3520 C CA . ASN B 1 166 ? 0.878 10.414 -9.797 1 91.88 166 ASN B CA 1
ATOM 3521 C C . ASN B 1 166 ? 0.494 9.672 -8.523 1 91.88 166 ASN B C 1
ATOM 3523 O O . ASN B 1 166 ? 0.263 8.461 -8.547 1 91.88 166 ASN B O 1
ATOM 3527 N N . TYR B 1 167 ? 0.557 10.43 -7.434 1 95.69 167 TYR B N 1
ATOM 3528 C CA . TYR B 1 167 ? 0.248 9.875 -6.117 1 95.69 167 TYR B CA 1
ATOM 3529 C C . TYR B 1 167 ? -0.985 10.539 -5.52 1 95.69 167 TYR B C 1
ATOM 3531 O O . TYR B 1 167 ? -1.185 11.75 -5.68 1 95.69 167 TYR B O 1
ATOM 3539 N N . TYR B 1 168 ? -1.765 9.695 -4.82 1 96.06 168 TYR B N 1
ATOM 3540 C CA . TYR B 1 168 ? -2.988 10.203 -4.207 1 96.06 168 TYR B CA 1
ATOM 3541 C C . TYR B 1 168 ? -3.16 9.656 -2.795 1 96.06 168 TYR B C 1
ATOM 3543 O O . TYR B 1 168 ? -2.584 8.625 -2.449 1 96.06 168 TYR B O 1
ATOM 3551 N N . LEU B 1 169 ? -3.861 10.375 -1.984 1 96.62 169 LEU B N 1
ATOM 3552 C CA . LEU B 1 169 ? -4.309 9.953 -0.66 1 96.62 169 LEU B CA 1
ATOM 3553 C C . LEU B 1 169 ? -5.816 10.125 -0.516 1 96.62 169 LEU B C 1
ATOM 3555 O O . LEU B 1 169 ? -6.355 11.195 -0.808 1 96.62 169 LEU B O 1
ATOM 3559 N N . VAL B 1 170 ? -6.527 9.062 -0.139 1 96.12 170 VAL B N 1
ATOM 3560 C CA . VAL B 1 170 ? -7.973 9.102 0.074 1 96.12 170 VAL B CA 1
ATOM 3561 C C . VAL B 1 170 ? -8.273 9.039 1.568 1 96.12 170 VAL B C 1
ATOM 3563 O O . VAL B 1 170 ? -7.805 8.141 2.27 1 96.12 170 VAL B O 1
ATOM 3566 N N . LYS B 1 171 ? -8.922 9.984 2.02 1 95.12 171 LYS B N 1
ATOM 3567 C CA . LYS B 1 171 ? -9.438 10.016 3.385 1 95.12 171 LYS B CA 1
ATOM 3568 C C . LYS B 1 171 ? -10.93 9.711 3.412 1 95.12 171 LYS B C 1
ATOM 3570 O O . LYS B 1 171 ? -11.711 10.336 2.688 1 95.12 171 LYS B O 1
ATOM 3575 N N . ILE B 1 172 ? -11.336 8.758 4.219 1 94.69 172 ILE B N 1
ATOM 3576 C CA . ILE B 1 172 ? -12.727 8.312 4.262 1 94.69 172 ILE B CA 1
ATOM 3577 C C . ILE B 1 172 ? -13.266 8.445 5.684 1 94.69 172 ILE B C 1
ATOM 3579 O O . ILE B 1 172 ? -12.719 7.859 6.617 1 94.69 172 ILE B O 1
ATOM 3583 N N . LYS B 1 173 ? -14.266 9.18 5.824 1 94.5 173 LYS B N 1
ATOM 3584 C CA . LYS B 1 173 ? -14.961 9.297 7.102 1 94.5 173 LYS B CA 1
ATOM 3585 C C . LYS B 1 173 ? -16.297 8.547 7.074 1 94.5 173 LYS B C 1
ATOM 3587 O O . LYS B 1 173 ? -17.141 8.812 6.227 1 94.5 173 LYS B O 1
ATOM 3592 N N . SER B 1 174 ? -16.375 7.617 7.926 1 94.19 174 SER B N 1
ATOM 3593 C CA . SER B 1 174 ? -17.578 6.801 8.086 1 94.19 174 SER B CA 1
ATOM 3594 C C . SER B 1 174 ? -18.297 7.125 9.398 1 94.19 174 SER B C 1
ATOM 3596 O O . SER B 1 174 ? -17.656 7.418 10.406 1 94.19 174 SER B O 1
ATOM 3598 N N . PRO B 1 175 ? -19.625 7.105 9.375 1 95.06 175 PRO B N 1
ATOM 3599 C CA . PRO B 1 175 ? -20.328 7.336 10.633 1 95.06 175 PRO B CA 1
ATOM 3600 C C . PRO B 1 175 ? -20.078 6.238 11.672 1 95.06 175 PRO B C 1
ATOM 3602 O O . PRO B 1 175 ? -20.406 6.406 12.844 1 95.06 175 PRO B O 1
ATOM 3605 N N . HIS B 1 176 ? -19.547 5.164 11.273 1 91.44 176 HIS B N 1
ATOM 3606 C CA . HIS B 1 176 ? -19.375 4.023 12.172 1 91.44 176 HIS B CA 1
ATOM 3607 C C . HIS B 1 176 ? -17.938 3.92 12.664 1 91.44 176 HIS B C 1
ATOM 3609 O O . HIS B 1 176 ? -17.547 2.912 13.258 1 91.44 176 HIS B O 1
ATOM 3615 N N . SER B 1 177 ? -17.156 4.883 12.336 1 85.69 177 SER B N 1
ATOM 3616 C CA . SER B 1 177 ? -15.773 4.926 12.82 1 85.69 177 SER B CA 1
ATOM 3617 C C . SER B 1 177 ? -15.43 6.301 13.383 1 85.69 177 SER B C 1
ATOM 3619 O O . SER B 1 177 ? -15.766 7.324 12.789 1 85.69 177 SER B O 1
ATOM 3621 N N . LYS B 1 178 ? -14.742 6.262 14.531 1 81.31 178 LYS B N 1
ATOM 3622 C CA . LYS B 1 178 ? -14.328 7.516 15.148 1 81.31 178 LYS B CA 1
ATOM 3623 C C . LYS B 1 178 ? -13.211 8.18 14.352 1 81.31 178 LYS B C 1
ATOM 3625 O O . LYS B 1 178 ? -13.078 9.406 14.352 1 81.31 178 LYS B O 1
ATOM 3630 N N . PHE B 1 179 ? -12.461 7.383 13.703 1 81.25 179 PHE B N 1
ATOM 3631 C CA . PHE B 1 179 ? -11.32 7.887 12.945 1 81.25 179 PHE B CA 1
ATOM 3632 C C . PHE B 1 179 ? -11.492 7.613 11.461 1 81.25 179 PHE B C 1
ATOM 3634 O O . PHE B 1 179 ? -12.055 6.59 11.07 1 81.25 179 PHE B O 1
ATOM 3641 N N . PRO B 1 180 ? -10.945 8.547 10.68 1 89.12 180 PRO B N 1
ATOM 3642 C CA . PRO B 1 180 ? -11.031 8.297 9.234 1 89.12 180 PRO B CA 1
ATOM 3643 C C . PRO B 1 180 ? -10.117 7.16 8.781 1 89.12 180 PRO B C 1
ATOM 3645 O O . PRO B 1 180 ? -9.109 6.867 9.438 1 89.12 180 PRO B O 1
ATOM 3648 N N . ALA B 1 181 ? -10.523 6.477 7.734 1 87.75 181 ALA B N 1
ATOM 3649 C CA . ALA B 1 181 ? -9.648 5.547 7.023 1 87.75 181 ALA B CA 1
ATOM 3650 C C . ALA B 1 181 ? -8.859 6.262 5.93 1 87.75 181 ALA B C 1
ATOM 3652 O O . ALA B 1 181 ? -9.336 7.246 5.355 1 87.75 181 ALA B O 1
ATOM 3653 N N . TYR B 1 182 ? -7.637 5.773 5.758 1 91 182 TYR B N 1
ATOM 3654 C CA . TYR B 1 182 ? -6.805 6.352 4.707 1 91 182 TYR B CA 1
ATOM 3655 C C . TYR B 1 182 ? -6.363 5.281 3.713 1 91 182 TYR B C 1
ATOM 3657 O O . TYR B 1 182 ? -6.051 4.156 4.102 1 91 182 TYR B O 1
ATOM 3665 N N . ILE B 1 183 ? -6.387 5.621 2.436 1 91.69 183 ILE B N 1
ATOM 3666 C CA . ILE B 1 183 ? -5.895 4.77 1.358 1 91.69 183 ILE B CA 1
ATOM 3667 C C . ILE B 1 183 ? -4.895 5.543 0.503 1 91.69 183 ILE B C 1
ATOM 3669 O O . ILE B 1 183 ? -5.176 6.664 0.067 1 91.69 183 ILE B O 1
ATOM 3673 N N . ASP B 1 184 ? -3.689 5.066 0.404 1 93 184 ASP B N 1
ATOM 3674 C CA . ASP B 1 184 ? -2.732 5.684 -0.512 1 93 184 ASP B CA 1
ATOM 3675 C C . ASP B 1 184 ? -2.77 5.008 -1.881 1 93 184 ASP B C 1
ATOM 3677 O O . ASP B 1 184 ? -2.965 3.793 -1.975 1 93 184 ASP B O 1
ATOM 3681 N N . LEU B 1 185 ? -2.654 5.762 -3.002 1 93.5 185 LEU B N 1
ATOM 3682 C CA . LEU B 1 185 ? -2.691 5.25 -4.367 1 93.5 185 LEU B CA 1
ATOM 3683 C C . LEU B 1 185 ? -1.469 5.715 -5.156 1 93.5 185 LEU B C 1
ATOM 3685 O O . LEU B 1 185 ? -1.215 6.918 -5.262 1 93.5 185 LEU B O 1
ATOM 3689 N N . ASN B 1 186 ? -0.724 4.793 -5.598 1 93.62 186 ASN B N 1
ATOM 3690 C CA . ASN B 1 186 ? 0.337 5.059 -6.562 1 93.62 186 ASN B CA 1
ATOM 3691 C C . ASN B 1 186 ? -0.149 4.871 -7.996 1 93.62 186 ASN B C 1
ATOM 3693 O O . ASN B 1 186 ? -0.336 3.738 -8.445 1 93.62 186 ASN B O 1
ATOM 3697 N N . GLY B 1 187 ? -0.34 5.984 -8.672 1 91.44 187 GLY B N 1
ATOM 3698 C CA . GLY B 1 187 ? -0.896 5.973 -10.016 1 91.44 187 GLY B CA 1
ATOM 3699 C C . GLY B 1 187 ? -0.091 5.133 -10.984 1 91.44 187 GLY B C 1
ATOM 3700 O O . GLY B 1 187 ? -0.611 4.691 -12.016 1 91.44 187 GLY B O 1
ATOM 3701 N N . LYS B 1 188 ? 1.13 4.855 -10.656 1 90.06 188 LYS B N 1
ATOM 3702 C CA . LYS B 1 188 ? 2.008 4.074 -11.523 1 90.06 188 LYS B CA 1
ATOM 3703 C C . LYS B 1 188 ? 1.438 2.68 -11.773 1 90.06 188 LYS B C 1
ATOM 3705 O O . LYS B 1 188 ? 1.688 2.078 -12.812 1 90.06 188 LYS B O 1
ATOM 3710 N N . PHE B 1 189 ? 0.656 2.207 -10.844 1 90.31 189 PHE B N 1
ATOM 3711 C CA . PHE B 1 189 ? 0.255 0.806 -10.898 1 90.31 189 PHE B CA 1
ATOM 3712 C C . PHE B 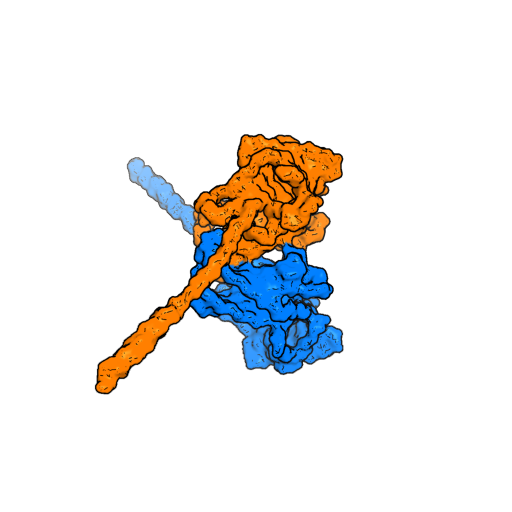1 189 ? -1.192 0.675 -11.359 1 90.31 189 PHE B C 1
ATOM 3714 O O . PHE B 1 189 ? -1.79 -0.397 -11.25 1 90.31 189 PHE B O 1
ATOM 3721 N N . PHE B 1 190 ? -1.711 1.751 -11.852 1 87.75 190 PHE B N 1
ATOM 3722 C CA . PHE B 1 190 ? -3.064 1.757 -12.391 1 87.75 190 PHE B CA 1
ATOM 3723 C C . PHE B 1 190 ? -3.066 2.236 -13.836 1 87.75 190 PHE B C 1
ATOM 3725 O O . PHE B 1 190 ? -2.113 2.875 -14.289 1 87.75 190 PHE B O 1
ATOM 3732 N N . SER B 1 191 ? -4.133 1.789 -14.516 1 81.06 191 SER B N 1
ATOM 3733 C CA . SER B 1 191 ? -4.348 2.428 -15.812 1 81.06 191 SER B CA 1
ATOM 3734 C C . SER B 1 191 ? -4.707 3.898 -15.648 1 81.06 191 SER B C 1
ATOM 3736 O O . SER B 1 191 ? -5.406 4.273 -14.703 1 81.06 191 SER B O 1
ATOM 3738 N N . LYS B 1 192 ? -4.211 4.75 -16.547 1 77.56 192 LYS B N 1
ATOM 3739 C CA . LYS B 1 192 ? -4.398 6.195 -16.469 1 77.56 192 LYS B CA 1
ATOM 3740 C C . LYS B 1 192 ? -5.879 6.551 -16.391 1 77.56 192 LYS B C 1
ATOM 3742 O O . LYS B 1 192 ? -6.254 7.543 -15.766 1 77.56 192 LYS B O 1
ATOM 3747 N N . ASN B 1 193 ? -6.645 5.746 -16.984 1 76.81 193 ASN B N 1
ATOM 3748 C CA . ASN B 1 193 ? -8.055 6.102 -17.047 1 76.81 193 ASN B CA 1
ATOM 3749 C C . ASN B 1 193 ? -8.875 5.359 -15.992 1 76.81 193 ASN B C 1
ATOM 3751 O O . ASN B 1 193 ? -10.102 5.434 -15.984 1 76.81 193 ASN B O 1
ATOM 3755 N N . ASN B 1 194 ? -8.125 4.734 -15.094 1 80.94 194 ASN B N 1
ATOM 3756 C CA . ASN B 1 194 ? -8.898 3.904 -14.18 1 80.94 194 ASN B CA 1
ATOM 3757 C C . ASN B 1 194 ? -8.195 3.738 -12.836 1 80.94 194 ASN B C 1
ATOM 3759 O O . ASN B 1 194 ? -7.918 2.617 -12.406 1 80.94 194 ASN B O 1
ATOM 3763 N N . LEU B 1 195 ? -8.039 4.871 -12.164 1 89.38 195 LEU B N 1
ATOM 3764 C CA . LEU B 1 195 ? -7.637 4.793 -10.766 1 89.38 195 LEU B CA 1
ATOM 3765 C C . LEU B 1 195 ? -8.844 4.512 -9.867 1 89.38 195 LEU B C 1
ATOM 3767 O O . LEU B 1 195 ? -9.914 5.078 -10.07 1 89.38 195 LEU B O 1
ATOM 3771 N N . PHE B 1 196 ? -8.617 3.572 -8.945 1 89.69 196 PHE B N 1
ATOM 3772 C CA . PHE B 1 196 ? -9.773 3.291 -8.094 1 89.69 196 PHE B CA 1
ATOM 3773 C C . PHE B 1 196 ? -9.328 2.994 -6.664 1 89.69 196 PHE B C 1
ATOM 3775 O O . PHE B 1 196 ? -8.156 2.672 -6.426 1 89.69 196 PHE B O 1
ATOM 3782 N N . PHE B 1 197 ? -10.188 3.227 -5.734 1 91.06 197 PHE B N 1
ATOM 3783 C CA . PHE B 1 197 ? -10.078 2.789 -4.348 1 91.06 197 PHE B CA 1
ATOM 3784 C C . PHE B 1 197 ? -11.359 2.111 -3.887 1 91.06 197 PHE B C 1
ATOM 3786 O O . PHE B 1 197 ? -12.43 2.342 -4.457 1 91.06 197 PHE B O 1
ATOM 3793 N N . ILE B 1 198 ? -11.258 1.246 -2.885 1 89.75 198 ILE B N 1
ATOM 3794 C CA . ILE B 1 198 ? -12.406 0.506 -2.369 1 89.75 198 ILE B CA 1
ATOM 3795 C C . ILE B 1 198 ? -12.5 0.692 -0.856 1 89.75 198 ILE B C 1
ATOM 3797 O O . ILE B 1 198 ? -11.484 0.65 -0.154 1 89.75 198 ILE B O 1
ATOM 3801 N N . TYR B 1 199 ? -13.656 0.958 -0.398 1 89.88 199 TYR B N 1
ATOM 3802 C CA . TYR B 1 199 ? -13.961 0.999 1.028 1 89.88 199 TYR B CA 1
ATOM 3803 C C . TYR B 1 199 ? -15.125 0.074 1.366 1 89.88 199 TYR B C 1
ATOM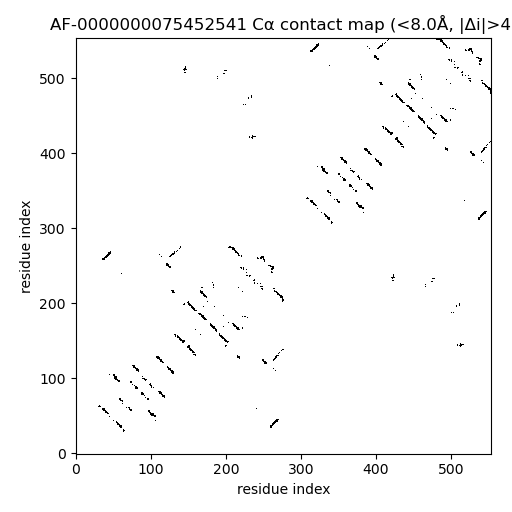 3805 O O . TYR B 1 199 ? -16.172 0.115 0.71 1 89.88 199 TYR B O 1
ATOM 3813 N N . SER B 1 200 ? -14.883 -0.799 2.236 1 87.19 200 SER B N 1
ATOM 3814 C CA . SER B 1 200 ? -15.93 -1.712 2.682 1 87.19 200 SER B CA 1
ATOM 3815 C C . SER B 1 200 ? -15.984 -1.786 4.203 1 87.19 200 SER B C 1
ATOM 3817 O O . SER B 1 200 ? -14.953 -1.761 4.871 1 87.19 200 SER B O 1
ATOM 3819 N N . ASP B 1 201 ? -17.125 -1.791 4.699 1 85.94 201 ASP B N 1
ATOM 3820 C CA . ASP B 1 201 ? -17.375 -1.9 6.133 1 85.94 201 ASP B CA 1
ATOM 3821 C C . ASP B 1 201 ? -18.688 -2.639 6.406 1 85.94 201 ASP B C 1
ATOM 3823 O O . ASP B 1 201 ? -19.734 -2.266 5.883 1 85.94 201 ASP B O 1
ATOM 3827 N N . GLU B 1 202 ? -18.625 -3.664 7.199 1 84.62 202 GLU B N 1
ATOM 3828 C CA . GLU B 1 202 ? -19.797 -4.484 7.496 1 84.62 202 GLU B CA 1
ATOM 3829 C C . GLU B 1 202 ? -20.844 -3.688 8.266 1 84.62 202 GLU B C 1
ATOM 3831 O O . GLU B 1 202 ? -22.031 -4.047 8.266 1 84.62 202 GLU B O 1
ATOM 3836 N N . LYS B 1 203 ? -20.469 -2.605 8.883 1 90 203 LYS B N 1
ATOM 3837 C CA . LYS B 1 203 ? -21.391 -1.813 9.695 1 90 203 LYS B CA 1
ATOM 3838 C C . LYS B 1 203 ? -22.188 -0.841 8.836 1 90 203 LYS B C 1
ATOM 3840 O O . LYS B 1 203 ? -23.188 -0.272 9.289 1 90 203 LYS B O 1
ATOM 3845 N N . LEU B 1 204 ? -21.781 -0.702 7.637 1 92.56 204 LEU B N 1
ATOM 3846 C CA . LEU B 1 204 ? -22.469 0.24 6.754 1 92.56 204 LEU B CA 1
ATOM 3847 C C . LEU B 1 204 ? -23.875 -0.233 6.441 1 92.56 204 LEU B C 1
ATOM 3849 O O . LEU B 1 204 ? -24.094 -1.423 6.207 1 92.56 204 LEU B O 1
ATOM 3853 N N . LYS B 1 205 ? -24.812 0.683 6.484 1 93.88 205 LYS B N 1
ATOM 3854 C CA . LYS B 1 205 ? -26.219 0.422 6.184 1 93.88 205 LYS B CA 1
ATOM 3855 C C . LYS B 1 205 ? -26.797 1.495 5.266 1 93.88 205 LYS B C 1
ATOM 3857 O O . LYS B 1 205 ? -26.234 2.586 5.148 1 93.88 205 LYS B O 1
ATOM 3862 N N . PRO B 1 206 ? -27.891 1.107 4.641 1 94.56 206 PRO B N 1
ATOM 3863 C CA . PRO B 1 206 ? -28.516 2.105 3.777 1 94.56 206 PRO B CA 1
ATOM 3864 C C . PRO B 1 206 ? -28.766 3.434 4.488 1 94.56 206 PRO B C 1
ATOM 3866 O O . PRO B 1 206 ? -29.125 3.447 5.668 1 94.56 206 PRO B O 1
ATOM 3869 N N . LYS B 1 207 ? -28.484 4.57 3.779 1 96.44 207 LYS B N 1
ATOM 3870 C CA . LYS B 1 207 ? -28.703 5.941 4.23 1 96.44 207 LYS B CA 1
ATOM 3871 C C . LYS B 1 207 ? -27.5 6.457 5.012 1 96.44 207 LYS B C 1
ATOM 3873 O O . LYS B 1 207 ? -27.422 7.645 5.344 1 96.44 207 LYS B O 1
ATOM 3878 N N . ASP B 1 208 ? -26.547 5.562 5.273 1 97 208 ASP B N 1
ATOM 3879 C CA . ASP B 1 208 ? -25.297 6.055 5.82 1 97 208 ASP B CA 1
ATOM 3880 C C . ASP B 1 208 ? -24.594 6.988 4.836 1 97 208 ASP B C 1
ATOM 3882 O O . ASP B 1 208 ? -24.641 6.773 3.621 1 97 208 ASP B O 1
ATOM 3886 N N . THR B 1 209 ? -23.969 7.98 5.383 1 97.69 209 THR B N 1
ATOM 3887 C CA . THR B 1 209 ? -23.234 8.914 4.539 1 97.69 209 THR B CA 1
ATOM 3888 C C . THR B 1 209 ? -21.719 8.727 4.715 1 97.69 209 THR B C 1
ATOM 3890 O O . THR B 1 209 ? -21.219 8.758 5.836 1 97.69 209 THR B O 1
ATOM 3893 N N . LEU B 1 210 ? -21.062 8.453 3.654 1 97.38 210 LEU B N 1
ATOM 3894 C CA . LEU B 1 210 ? -19.609 8.422 3.623 1 97.38 210 LEU B CA 1
ATOM 3895 C C . LEU B 1 210 ? -19.047 9.719 3.035 1 97.38 210 LEU B C 1
ATOM 3897 O O . LEU B 1 210 ? -19.516 10.18 1.995 1 97.38 210 LEU B O 1
ATOM 3901 N N . ASN B 1 211 ? -18.125 10.32 3.734 1 97.88 211 ASN B N 1
ATOM 3902 C CA . ASN B 1 211 ? -17.422 11.492 3.223 1 97.88 211 ASN B CA 1
ATOM 3903 C C . ASN B 1 211 ? -16.031 11.125 2.717 1 97.88 211 ASN B C 1
ATOM 3905 O O . ASN B 1 211 ? -15.242 10.516 3.439 1 97.88 211 ASN B O 1
ATOM 3909 N N . PHE B 1 212 ? -15.781 11.461 1.466 1 97.5 212 PHE B N 1
ATOM 3910 C CA . PHE B 1 212 ? -14.492 11.188 0.837 1 97.5 212 PHE B CA 1
ATOM 3911 C C . PHE B 1 212 ? -13.742 12.484 0.556 1 97.5 212 PHE B C 1
ATOM 3913 O O . PHE B 1 212 ? -14.305 13.422 -0.002 1 97.5 212 PHE B O 1
ATOM 3920 N N . GLU B 1 213 ? -12.5 12.555 1.003 1 98 213 GLU B N 1
ATOM 3921 C CA . GLU B 1 213 ? -11.547 13.562 0.544 1 98 213 GLU B CA 1
ATOM 3922 C C . GLU B 1 213 ? -10.383 12.914 -0.206 1 98 213 GLU B C 1
ATOM 3924 O O . GLU B 1 213 ? -9.75 11.984 0.302 1 98 213 GLU B O 1
ATOM 3929 N N . ILE B 1 214 ? -10.148 13.305 -1.412 1 97.38 214 ILE B N 1
ATOM 3930 C CA . ILE B 1 214 ? -9.102 12.734 -2.246 1 97.38 214 ILE B CA 1
ATOM 3931 C C . ILE B 1 214 ? -8.062 13.812 -2.562 1 97.38 214 ILE B C 1
ATOM 3933 O O . ILE B 1 214 ? -8.383 14.844 -3.148 1 97.38 214 ILE B O 1
ATOM 3937 N N . TYR B 1 215 ? -6.82 13.555 -2.15 1 97.5 215 TYR B N 1
ATOM 3938 C CA . TYR B 1 215 ? -5.723 14.508 -2.25 1 97.5 215 TYR B CA 1
ATOM 3939 C C . TYR B 1 215 ? -4.727 14.086 -3.324 1 97.5 215 TYR B C 1
ATOM 3941 O O . TYR B 1 215 ? -4.359 12.906 -3.408 1 97.5 215 TYR B O 1
ATOM 3949 N N . ARG B 1 216 ? -4.363 15.055 -4.215 1 96.5 216 ARG B N 1
ATOM 3950 C CA . ARG B 1 216 ? -3.15 14.852 -5 1 96.5 216 ARG B CA 1
ATOM 3951 C C . ARG B 1 216 ? -1.906 15.18 -4.18 1 96.5 216 ARG B C 1
ATOM 3953 O O . ARG B 1 216 ? -1.741 16.312 -3.717 1 96.5 216 ARG B O 1
ATOM 3960 N N . ILE B 1 217 ? -1.022 14.172 -3.959 1 96.88 217 ILE B N 1
ATOM 3961 C CA . ILE B 1 217 ? 0.088 14.391 -3.039 1 96.88 217 ILE B CA 1
ATOM 3962 C C . ILE B 1 217 ? 1.412 14.156 -3.764 1 96.88 217 ILE B C 1
ATOM 3964 O O . ILE B 1 217 ? 1.438 13.578 -4.848 1 96.88 217 ILE B O 1
ATOM 3968 N N . SER B 1 218 ? 2.451 14.711 -3.186 1 96.12 218 SER B N 1
ATOM 3969 C CA . SER B 1 218 ? 3.793 14.539 -3.734 1 96.12 218 SER B CA 1
ATOM 3970 C C . SER B 1 218 ? 4.328 13.133 -3.447 1 96.12 218 SER B C 1
ATOM 3972 O O . SER B 1 218 ? 3.805 12.43 -2.58 1 96.12 218 SER B O 1
ATOM 3974 N N . GLU B 1 219 ? 5.367 12.773 -4.184 1 95 219 GLU B N 1
ATOM 3975 C CA . GLU B 1 219 ? 6.023 11.492 -3.951 1 95 219 GLU B CA 1
ATOM 3976 C C . GLU B 1 219 ? 6.582 11.406 -2.533 1 95 219 GLU B C 1
ATOM 3978 O O . GLU B 1 219 ? 6.477 10.367 -1.881 1 95 219 GLU B O 1
ATOM 3983 N N . ASP B 1 220 ? 7.172 12.523 -2.051 1 94.69 220 ASP B N 1
ATOM 3984 C CA . ASP B 1 220 ? 7.742 12.547 -0.707 1 94.69 220 ASP B CA 1
ATOM 3985 C C . ASP B 1 220 ? 6.664 12.312 0.351 1 94.69 220 ASP B C 1
ATOM 3987 O O . ASP B 1 220 ? 6.852 11.508 1.263 1 94.69 220 ASP B O 1
ATOM 3991 N N . TYR B 1 221 ? 5.621 13.008 0.204 1 96.5 221 TYR B N 1
ATOM 3992 C CA . TYR B 1 221 ? 4.555 12.82 1.181 1 96.5 221 TYR B CA 1
ATOM 3993 C C . TYR B 1 221 ? 3.934 11.43 1.05 1 96.5 221 TYR B C 1
ATOM 3995 O O . TYR B 1 221 ? 3.537 10.828 2.047 1 96.5 221 TYR B O 1
ATOM 4003 N N . PHE B 1 222 ? 3.836 10.938 -0.165 1 96.5 222 PHE B N 1
ATOM 4004 C CA . PHE B 1 222 ? 3.369 9.57 -0.366 1 96.5 222 PHE B CA 1
ATOM 4005 C C . PHE B 1 222 ? 4.23 8.586 0.414 1 96.5 222 PHE B C 1
ATOM 4007 O O . PHE B 1 222 ? 3.707 7.703 1.098 1 96.5 222 PHE B O 1
ATOM 4014 N N . GLY B 1 223 ? 5.531 8.734 0.278 1 93.94 223 GLY B N 1
ATOM 4015 C CA . GLY B 1 223 ? 6.426 7.859 1.015 1 93.94 223 GLY B CA 1
ATOM 4016 C C . GLY B 1 223 ? 6.199 7.898 2.514 1 93.94 223 GLY B C 1
ATOM 4017 O O . GLY B 1 223 ? 6.207 6.859 3.176 1 93.94 223 GLY B O 1
ATOM 4018 N N . TYR B 1 224 ? 6.004 9.039 3 1 93.06 224 TYR B N 1
ATOM 4019 C CA . TYR B 1 224 ? 5.715 9.219 4.418 1 93.06 224 TYR B CA 1
ATOM 4020 C C . TYR B 1 224 ? 4.438 8.492 4.812 1 93.06 224 TYR B C 1
ATOM 4022 O O . TYR B 1 224 ? 4.438 7.695 5.758 1 93.06 224 TYR B O 1
ATOM 4030 N N . MET B 1 225 ? 3.369 8.719 4.07 1 93.81 225 MET B N 1
ATOM 4031 C CA . MET B 1 225 ? 2.086 8.102 4.391 1 93.81 225 MET B CA 1
ATOM 4032 C C . MET B 1 225 ? 2.141 6.59 4.191 1 93.81 225 MET B C 1
ATOM 4034 O O . MET B 1 225 ? 1.495 5.836 4.926 1 93.81 225 MET B O 1
ATOM 4038 N N . TYR B 1 226 ? 2.842 6.172 3.189 1 91.38 226 TYR B N 1
ATOM 4039 C CA . TYR B 1 226 ? 3.02 4.746 2.93 1 91.38 226 TYR B CA 1
ATOM 4040 C C . TYR B 1 226 ? 3.559 4.031 4.16 1 91.38 226 TYR B C 1
ATOM 4042 O O . TYR B 1 226 ? 3.039 2.984 4.555 1 91.38 226 TYR B O 1
ATOM 4050 N N . ARG B 1 227 ? 4.551 4.613 4.777 1 89 227 ARG B N 1
ATOM 4051 C CA . ARG B 1 227 ? 5.145 4.027 5.977 1 89 227 ARG B CA 1
ATOM 4052 C C . ARG B 1 227 ? 4.191 4.125 7.164 1 89 227 ARG B C 1
ATOM 4054 O O . ARG B 1 227 ? 4.07 3.178 7.945 1 89 227 ARG B O 1
ATOM 4061 N N . ILE B 1 228 ? 3.537 5.258 7.309 1 88.06 228 ILE B N 1
ATOM 4062 C CA . ILE B 1 228 ? 2.57 5.438 8.383 1 88.06 228 ILE B CA 1
ATOM 4063 C C . ILE B 1 228 ? 1.482 4.371 8.289 1 88.06 228 ILE B C 1
ATOM 4065 O O . ILE B 1 228 ? 1.112 3.758 9.289 1 88.06 228 ILE B O 1
ATOM 4069 N N . LEU B 1 229 ? 0.997 4.137 7.094 1 87.06 229 LEU B N 1
ATOM 4070 C CA . LEU B 1 229 ? -0.118 3.219 6.898 1 87.06 229 LEU B CA 1
ATOM 4071 C C . LEU B 1 229 ? 0.322 1.775 7.125 1 87.06 229 LEU B C 1
ATOM 4073 O O . LEU B 1 229 ? -0.479 0.937 7.547 1 87.06 229 LEU B O 1
ATOM 4077 N N . GLU B 1 230 ? 1.575 1.513 6.809 1 81.69 230 GLU B N 1
ATOM 4078 C CA . GLU B 1 230 ? 2.104 0.191 7.133 1 81.69 230 GLU B CA 1
ATOM 4079 C C . GLU B 1 230 ? 2.053 -0.069 8.641 1 81.69 230 GLU B C 1
ATOM 4081 O O . GLU B 1 230 ? 1.798 -1.194 9.07 1 81.69 230 GLU B O 1
ATOM 4086 N N . ILE B 1 231 ? 2.238 0.938 9.32 1 77.5 231 ILE B N 1
ATOM 4087 C CA . ILE B 1 231 ? 2.289 0.817 10.773 1 77.5 231 ILE B CA 1
ATOM 4088 C C . ILE B 1 231 ? 0.872 0.76 11.336 1 77.5 231 ILE B C 1
ATOM 4090 O O . ILE B 1 231 ? 0.598 0.002 12.273 1 77.5 231 ILE B O 1
ATOM 4094 N N . THR B 1 232 ? -0.067 1.434 10.664 1 71.44 232 THR B N 1
ATOM 4095 C CA . THR B 1 232 ? -1.387 1.603 11.258 1 71.44 232 THR B CA 1
ATOM 4096 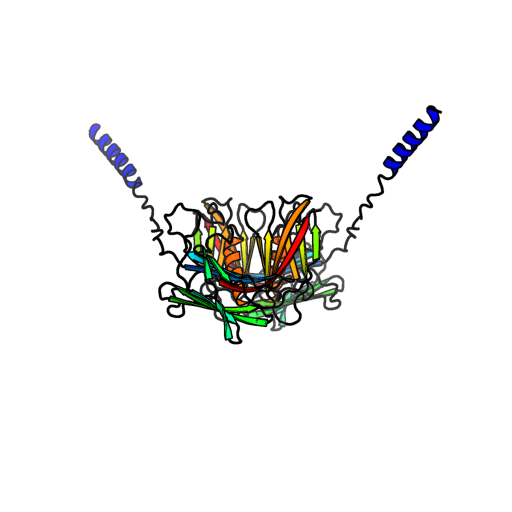C C . THR B 1 232 ? -2.367 0.572 10.703 1 71.44 232 THR B C 1
ATOM 4098 O O . THR B 1 232 ? -3.418 0.326 11.297 1 71.44 232 THR B O 1
ATOM 4101 N N . SER B 1 233 ? -2.316 0.111 9.328 1 61.69 233 SER B N 1
ATOM 4102 C CA . SER B 1 233 ? -3.283 -0.762 8.672 1 61.69 233 SER B CA 1
ATOM 4103 C C . SER B 1 233 ? -3.48 -2.057 9.453 1 61.69 233 SER B C 1
ATOM 4105 O O . SER B 1 233 ? -4.566 -2.643 9.43 1 61.69 233 SER B O 1
ATOM 4107 N N . ASN B 1 234 ? -2.211 -2.715 9.641 1 50.12 234 ASN B N 1
ATOM 4108 C CA . ASN B 1 234 ? -2.367 -4.039 10.234 1 50.12 234 ASN B CA 1
ATOM 4109 C C . ASN B 1 234 ? -2.736 -3.955 11.711 1 50.12 234 ASN B C 1
ATOM 4111 O O . ASN B 1 234 ? -2.676 -4.953 12.43 1 50.12 234 ASN B O 1
ATOM 4115 N N . GLY B 1 235 ? -3.219 -2.811 12.227 1 41.56 235 GLY B N 1
ATOM 4116 C CA . GLY B 1 235 ? -3.752 -2.564 13.555 1 41.56 235 GLY B CA 1
ATOM 4117 C C . GLY B 1 235 ? -4.379 -1.191 13.703 1 41.56 235 GLY B C 1
ATOM 4118 O O . GLY B 1 235 ? -5.164 -0.769 12.852 1 41.56 235 GLY B O 1
ATOM 4119 N N . SER B 1 236 ? -3.586 -0.315 14.344 1 35.81 236 SER B N 1
ATOM 4120 C CA . SER B 1 236 ? -3.875 0.864 15.156 1 35.81 236 SER B CA 1
ATOM 4121 C C . SER B 1 236 ? -4.105 2.092 14.281 1 35.81 236 SER B C 1
ATOM 4123 O O . SER B 1 236 ? -3.674 2.131 13.125 1 35.81 236 SER B O 1
ATOM 4125 N N . SER B 1 237 ? -5.047 2.9 14.664 1 36.25 237 SER B N 1
ATOM 4126 C CA . SER B 1 237 ? -5.379 4.227 14.156 1 36.25 237 SER B CA 1
ATOM 4127 C C . SER B 1 237 ? -4.125 4.996 13.75 1 36.25 237 SER B C 1
ATOM 4129 O O . SER B 1 237 ? -3.18 5.105 14.539 1 36.25 237 SER B O 1
ATOM 4131 N N . PRO B 1 238 ? -3.938 5.16 12.445 1 36.19 238 PRO B N 1
ATOM 4132 C CA . PRO B 1 238 ? -2.779 5.953 12.023 1 36.19 238 PRO B CA 1
ATOM 4133 C C . PRO B 1 238 ? -2.545 7.172 12.906 1 36.19 238 PRO B C 1
ATOM 4135 O O . PRO B 1 238 ? -1.48 7.793 12.844 1 36.19 238 PRO B O 1
ATOM 4138 N N . PHE B 1 239 ? -3.641 7.758 13.367 1 36.31 239 PHE B N 1
ATOM 4139 C CA . PHE B 1 239 ? -3.59 9.078 13.984 1 36.31 239 PHE B CA 1
ATOM 4140 C C . PHE B 1 239 ? -3.082 8.984 15.422 1 36.31 239 PHE B C 1
ATOM 4142 O O . PHE B 1 239 ? -3.211 9.93 16.188 1 36.31 239 PHE B O 1
ATOM 4149 N N . SER B 1 240 ? -2.969 7.77 15.93 1 38.81 240 SER B N 1
ATOM 4150 C CA . SER B 1 240 ? -2.176 7.887 17.141 1 38.81 240 SER B CA 1
ATOM 4151 C C . SER B 1 240 ? -0.77 8.391 16.844 1 38.81 240 SER B C 1
ATOM 4153 O O . SER B 1 240 ? -0.351 8.422 15.688 1 38.81 240 SER B O 1
ATOM 4155 N N . THR B 1 241 ? -0.064 8.922 17.781 1 41.84 241 THR B N 1
ATOM 4156 C CA . THR B 1 241 ? 1.284 9.438 17.562 1 41.84 241 THR B CA 1
ATOM 4157 C C . THR B 1 241 ? 2.055 8.539 16.594 1 41.84 241 THR B C 1
ATOM 4159 O O . THR B 1 241 ? 2.1 7.32 16.781 1 41.84 241 THR B O 1
ATOM 4162 N N . PRO B 1 242 ? 2.082 9.125 15.312 1 45.88 242 PRO B N 1
ATOM 4163 C CA . PRO B 1 242 ? 2.938 8.328 14.43 1 45.88 242 PRO B CA 1
ATOM 4164 C C . PRO B 1 242 ? 4.016 7.559 15.188 1 45.88 242 PRO B C 1
ATOM 4166 O O . PRO B 1 242 ? 4.605 8.086 16.125 1 45.88 242 PRO B O 1
ATOM 4169 N N . PRO B 1 243 ? 4 6.238 15.016 1 51.34 243 PRO B N 1
ATOM 4170 C CA . PRO B 1 243 ? 5.102 5.562 15.711 1 51.34 243 PRO B CA 1
ATOM 4171 C C . PRO B 1 243 ? 6.426 6.312 15.586 1 51.34 243 PRO B C 1
ATOM 4173 O O . PRO B 1 243 ? 6.668 6.973 14.57 1 51.34 243 PRO B O 1
ATOM 4176 N N . ALA B 1 244 ? 7.012 6.762 16.766 1 51.81 244 ALA B N 1
ATOM 4177 C CA . ALA B 1 244 ? 8.242 7.516 16.969 1 51.81 244 ALA B CA 1
ATOM 4178 C C . ALA B 1 244 ? 9.234 7.27 15.836 1 51.81 244 ALA B C 1
ATOM 4180 O O . ALA B 1 244 ? 10.148 8.07 15.617 1 51.81 244 ALA B O 1
ATOM 4181 N N . SER B 1 245 ? 8.719 6.32 14.906 1 62.84 245 SER B N 1
ATOM 4182 C CA . SER B 1 245 ? 9.844 5.953 14.055 1 62.84 245 SER B CA 1
ATOM 4183 C C . SER B 1 245 ? 9.602 6.379 12.609 1 62.84 245 SER B C 1
ATOM 4185 O O . SER B 1 245 ? 10.484 6.23 11.758 1 62.84 245 SER B O 1
ATOM 4187 N N . VAL B 1 246 ? 8.438 7.227 12.305 1 78.5 246 VAL B N 1
ATOM 4188 C CA . VAL B 1 246 ? 8.32 7.551 10.883 1 78.5 246 VAL B CA 1
ATOM 4189 C C . VAL B 1 246 ? 8.664 9.016 10.656 1 78.5 246 VAL B C 1
ATOM 4191 O O . VAL B 1 246 ? 7.941 9.914 11.102 1 78.5 246 VAL B O 1
ATOM 4194 N N . ILE B 1 247 ? 9.75 9.258 10.055 1 83.5 247 ILE B N 1
ATOM 4195 C CA . ILE B 1 247 ? 10.242 10.602 9.797 1 83.5 247 ILE B CA 1
ATOM 4196 C C . ILE B 1 247 ? 9.711 11.094 8.445 1 83.5 247 ILE B C 1
ATOM 4198 O O . ILE B 1 247 ? 9.75 10.367 7.457 1 83.5 247 ILE B O 1
ATOM 4202 N N . GLY B 1 248 ? 9.125 12.289 8.5 1 91.94 248 GLY B N 1
ATOM 4203 C CA . GLY B 1 248 ? 8.633 12.914 7.285 1 91.94 248 GLY B CA 1
ATOM 4204 C C . GLY B 1 248 ? 9.688 13.742 6.574 1 91.94 248 GLY B C 1
ATOM 4205 O O . GLY B 1 248 ? 10.875 13.43 6.645 1 91.94 248 GLY B O 1
ATOM 4206 N N . ASN B 1 249 ? 9.211 14.727 5.812 1 94.88 249 ASN B N 1
ATOM 4207 C CA . ASN B 1 249 ? 10.109 15.508 4.969 1 94.88 249 ASN B CA 1
ATOM 4208 C C . ASN B 1 249 ? 10.594 16.766 5.676 1 94.88 249 ASN B C 1
ATOM 4210 O O . ASN B 1 249 ? 11.258 17.609 5.07 1 94.88 249 ASN B O 1
ATOM 4214 N N . ILE B 1 250 ? 10.25 16.922 6.961 1 97.44 250 ILE B N 1
ATOM 4215 C CA . ILE B 1 250 ? 10.703 18.078 7.707 1 97.44 250 ILE B CA 1
ATOM 4216 C C . ILE B 1 250 ? 12.039 17.781 8.375 1 97.44 250 ILE B C 1
ATOM 4218 O O . ILE B 1 250 ? 12.18 16.781 9.094 1 97.44 250 ILE B O 1
ATOM 4222 N N . ILE B 1 251 ? 12.984 18.688 8.117 1 96.5 251 ILE B N 1
ATOM 4223 C CA . ILE B 1 251 ? 14.336 18.406 8.602 1 96.5 251 ILE B CA 1
ATOM 4224 C C . ILE B 1 251 ? 14.789 19.531 9.531 1 96.5 251 ILE B C 1
ATOM 4226 O O . ILE B 1 251 ? 14.461 20.688 9.32 1 96.5 251 ILE B O 1
ATOM 4230 N N . ASN B 1 252 ? 15.531 19.109 10.539 1 96.5 252 ASN B N 1
ATOM 4231 C CA . ASN B 1 252 ? 16.297 20.062 11.328 1 96.5 252 ASN B CA 1
ATOM 4232 C C . ASN B 1 252 ? 17.547 20.531 10.578 1 96.5 252 ASN B C 1
ATOM 4234 O O . ASN B 1 252 ? 18.391 19.719 10.211 1 96.5 252 ASN B O 1
ATOM 4238 N N . ASN B 1 253 ? 17.609 21.75 10.336 1 95.94 253 ASN B N 1
ATOM 4239 C CA . ASN B 1 253 ? 18.656 22.281 9.477 1 95.94 253 ASN B CA 1
ATOM 4240 C C . ASN B 1 253 ? 20.031 22.109 10.102 1 95.94 253 ASN B C 1
ATOM 4242 O O . ASN B 1 253 ? 21.047 22.094 9.391 1 95.94 253 ASN B O 1
ATOM 4246 N N . LYS B 1 254 ? 20.109 21.906 11.375 1 94.31 254 LYS B N 1
ATOM 4247 C CA . LYS B 1 254 ? 21.406 21.859 12.055 1 94.31 254 LYS B CA 1
ATOM 4248 C C . LYS B 1 254 ? 21.75 20.438 12.492 1 94.31 254 LYS B C 1
ATOM 4250 O O . LYS B 1 254 ? 22.938 20.109 12.641 1 94.31 254 LYS B O 1
ATOM 4255 N N . ASP B 1 255 ? 20.766 19.641 12.789 1 92.69 255 ASP B N 1
ATOM 4256 C CA . ASP B 1 255 ? 21.016 18.312 13.328 1 92.69 255 ASP B CA 1
ATOM 4257 C C . ASP B 1 255 ? 20.062 17.281 12.703 1 92.69 255 ASP B C 1
ATOM 4259 O O . ASP B 1 255 ? 18.906 17.172 13.109 1 92.69 255 ASP B O 1
ATOM 4263 N N . ALA B 1 256 ? 20.625 16.547 11.852 1 87.38 256 ALA B N 1
ATOM 4264 C CA . ALA B 1 256 ? 19.812 15.57 11.125 1 87.38 256 ALA B CA 1
ATOM 4265 C C . ALA B 1 256 ? 19.266 14.508 12.07 1 87.38 256 ALA B C 1
ATOM 4267 O O . ALA B 1 256 ? 18.281 13.828 11.742 1 87.38 256 ALA B O 1
ATOM 4268 N N . ASN B 1 257 ? 19.828 14.312 13.18 1 86.12 257 ASN B N 1
ATOM 4269 C CA . ASN B 1 257 ? 19.391 13.297 14.133 1 86.12 257 ASN B CA 1
ATOM 4270 C C . ASN B 1 257 ? 18.266 13.82 15.031 1 86.12 257 ASN B C 1
ATOM 4272 O O . ASN B 1 257 ? 17.734 13.07 15.844 1 86.12 257 ASN B O 1
ATOM 4276 N N . ASP B 1 258 ? 17.891 15.062 14.852 1 89.94 258 ASP B N 1
ATOM 4277 C CA . ASP B 1 258 ? 16.859 15.672 15.68 1 89.94 258 ASP B CA 1
ATOM 4278 C C . ASP B 1 258 ? 15.742 16.25 14.812 1 89.94 258 ASP B C 1
ATOM 4280 O O . ASP B 1 258 ? 15.297 17.375 15.031 1 89.94 258 ASP B O 1
ATOM 4284 N N . ASN B 1 259 ? 15.406 15.523 13.812 1 93.31 259 ASN B N 1
ATOM 4285 C CA . ASN B 1 259 ? 14.25 15.914 13.008 1 93.31 259 ASN B CA 1
ATOM 4286 C C . ASN B 1 259 ? 12.945 15.773 13.781 1 93.31 259 ASN B C 1
ATOM 4288 O O . ASN B 1 259 ? 12.797 14.844 14.586 1 93.31 259 ASN B O 1
ATOM 4292 N N . PRO B 1 260 ? 12.016 16.656 13.578 1 92.81 260 PRO B N 1
ATOM 4293 C CA . PRO B 1 260 ? 10.703 16.484 14.211 1 92.81 260 PRO B CA 1
ATOM 4294 C C . PRO B 1 260 ? 9.875 15.367 13.57 1 92.81 260 PRO B C 1
ATOM 4296 O O . PRO B 1 260 ? 10.258 14.844 12.516 1 92.81 260 PRO B O 1
ATOM 4299 N N . LEU B 1 261 ? 8.867 15.016 14.242 1 90.06 261 LEU B N 1
ATOM 4300 C CA . LEU B 1 261 ? 7.871 14.133 13.633 1 90.06 261 LEU B CA 1
ATOM 4301 C C . LEU B 1 261 ? 6.875 14.93 12.797 1 90.06 261 LEU B C 1
ATOM 4303 O O . LEU B 1 261 ? 6.82 16.156 12.898 1 90.06 261 LEU B O 1
ATOM 4307 N N . GLY B 1 262 ? 6.125 14.211 11.984 1 92.81 262 GLY B N 1
ATOM 4308 C CA . GLY B 1 262 ? 5.168 14.852 11.102 1 92.81 262 GLY B CA 1
ATOM 4309 C C . GLY B 1 262 ? 5.723 15.102 9.711 1 92.81 262 GLY B C 1
ATOM 4310 O O . GLY B 1 262 ? 6.781 14.586 9.352 1 92.81 262 GLY B O 1
ATOM 4311 N N . ALA B 1 263 ? 4.914 15.859 8.945 1 96.44 263 ALA B N 1
ATOM 4312 C CA . ALA B 1 263 ? 5.297 16.125 7.559 1 96.44 263 ALA B CA 1
ATOM 4313 C C . ALA B 1 263 ? 4.637 17.391 7.039 1 96.44 263 ALA B C 1
ATOM 4315 O O . ALA B 1 263 ? 3.68 17.891 7.637 1 96.44 263 ALA B O 1
ATOM 4316 N N . PHE B 1 264 ? 5.281 17.953 6.027 1 98.56 264 PHE B N 1
ATOM 4317 C CA . PHE B 1 264 ? 4.742 19.094 5.289 1 98.56 264 PHE B CA 1
ATOM 4318 C C . PHE B 1 264 ? 4.191 18.656 3.939 1 98.56 264 PHE B C 1
ATOM 4320 O O . PHE B 1 264 ? 4.828 17.875 3.225 1 98.56 264 PHE B O 1
ATOM 4327 N N . ARG B 1 265 ? 2.945 19.062 3.645 1 98.62 265 ARG B N 1
ATOM 4328 C CA . ARG B 1 265 ? 2.396 18.812 2.314 1 98.62 265 ARG B CA 1
ATOM 4329 C C . ARG B 1 265 ? 1.683 20.047 1.776 1 98.62 265 ARG B 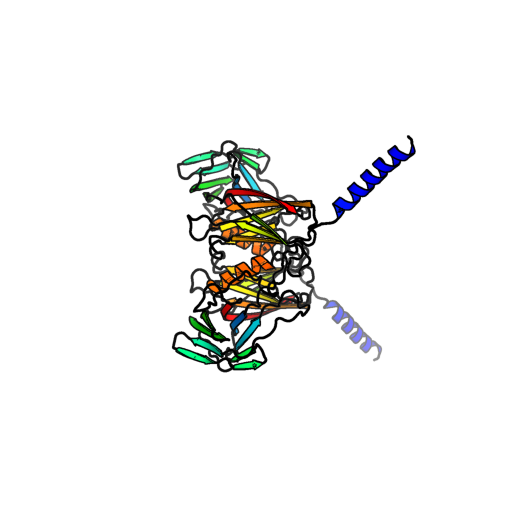C 1
ATOM 4331 O O . ARG B 1 265 ? 1.154 20.859 2.549 1 98.62 265 ARG B O 1
ATOM 4338 N N . ALA B 1 266 ? 1.772 20.281 0.49 1 98.69 266 ALA B N 1
ATOM 4339 C CA . ALA B 1 266 ? 0.928 21.188 -0.282 1 98.69 266 ALA B CA 1
ATOM 4340 C C . ALA B 1 266 ? 0.075 20.422 -1.288 1 98.69 266 ALA B C 1
ATOM 4342 O O . ALA B 1 266 ? 0.602 19.812 -2.225 1 98.69 266 ALA B O 1
ATOM 4343 N N . THR B 1 267 ? -1.289 20.484 -1.062 1 98.12 267 THR B N 1
ATOM 4344 C CA . THR B 1 267 ? -2.121 19.609 -1.88 1 98.12 267 THR B CA 1
ATOM 4345 C C . THR B 1 267 ? -3.375 20.344 -2.352 1 98.12 267 THR B C 1
ATOM 4347 O O . THR B 1 267 ? -3.814 21.297 -1.718 1 98.12 267 THR B O 1
ATOM 4350 N N . GLN B 1 268 ? -3.848 19.953 -3.494 1 97.12 268 GLN B N 1
ATOM 4351 C CA . GLN B 1 268 ? -5.238 20.188 -3.869 1 97.12 268 GLN B CA 1
ATOM 4352 C C . GLN B 1 268 ? -6.086 18.938 -3.672 1 97.12 268 GLN B C 1
ATOM 4354 O O . GLN B 1 268 ? -5.621 17.828 -3.92 1 97.12 268 GLN B O 1
ATOM 4359 N N . PHE B 1 269 ? -7.336 19.156 -3.178 1 97.62 269 PHE B N 1
ATOM 4360 C CA . PHE B 1 269 ? -8.164 17.984 -2.957 1 97.62 269 PHE B CA 1
ATOM 4361 C C . PHE B 1 269 ? -9.617 18.266 -3.307 1 97.62 269 PHE B C 1
ATOM 4363 O O . PHE B 1 269 ? -10 19.422 -3.486 1 97.62 269 PHE B O 1
ATOM 4370 N N . ILE B 1 270 ? -10.367 17.203 -3.553 1 97.25 270 ILE B N 1
ATOM 4371 C CA . ILE B 1 270 ? -11.812 17.266 -3.736 1 97.25 270 ILE B CA 1
ATOM 4372 C C . ILE B 1 270 ? -12.516 16.562 -2.576 1 97.25 270 ILE B C 1
ATOM 4374 O O . ILE B 1 270 ? -11.953 15.664 -1.956 1 97.25 270 ILE B O 1
ATOM 4378 N N . SER B 1 271 ? -13.641 17.078 -2.213 1 97.19 271 SER B N 1
ATOM 4379 C CA . SER B 1 271 ? -14.508 16.484 -1.2 1 97.19 271 SER B CA 1
ATOM 4380 C C . SER B 1 271 ? -15.812 15.977 -1.814 1 97.19 271 SER B C 1
ATOM 4382 O O . SER B 1 271 ? -16.484 16.703 -2.553 1 97.19 271 SER B O 1
ATOM 4384 N N . LYS B 1 272 ? -16.094 14.664 -1.595 1 97.12 272 LYS B N 1
ATOM 4385 C CA . LYS B 1 272 ? -17.297 14.047 -2.127 1 97.12 272 LYS B CA 1
ATOM 4386 C C . LYS B 1 272 ? -18.047 13.281 -1.04 1 97.12 272 LYS B C 1
ATOM 4388 O O . LYS B 1 272 ? -17.438 12.734 -0.123 1 97.12 272 LYS B O 1
ATOM 4393 N N . GLN B 1 273 ? -19.297 13.359 -1.188 1 97.06 273 GLN B N 1
ATOM 4394 C CA . GLN B 1 273 ? -20.156 12.586 -0.296 1 97.06 273 GLN B CA 1
ATOM 4395 C C . GLN B 1 273 ? -20.875 11.469 -1.054 1 97.06 273 GLN B C 1
ATOM 4397 O O . GLN B 1 273 ? -21.297 11.664 -2.195 1 97.06 273 GLN B O 1
ATOM 4402 N N . TYR B 1 274 ? -20.969 10.32 -0.409 1 97.25 274 TYR B N 1
ATOM 4403 C CA . TYR B 1 274 ? -21.75 9.211 -0.959 1 97.25 274 TYR B CA 1
ATOM 4404 C C . TYR B 1 274 ? -22.734 8.672 0.07 1 97.25 274 TYR B C 1
ATOM 4406 O O . TYR B 1 274 ? -22.344 8.328 1.188 1 97.25 274 TYR B O 1
ATOM 4414 N N . ILE B 1 275 ? -23.938 8.633 -0.341 1 97.31 275 ILE B N 1
ATOM 4415 C CA . ILE B 1 275 ? -24.969 8.086 0.527 1 97.31 275 ILE B CA 1
ATOM 4416 C C . ILE B 1 275 ? -25.25 6.633 0.139 1 97.31 275 ILE B C 1
ATOM 4418 O O . ILE B 1 275 ? -25.641 6.352 -0.997 1 97.31 275 ILE B O 1
ATOM 4422 N N . ILE B 1 276 ? -25.078 5.793 1.099 1 95.81 276 ILE B N 1
ATOM 4423 C CA . ILE B 1 276 ? -25.312 4.375 0.863 1 95.81 276 ILE B CA 1
ATOM 4424 C C . ILE B 1 276 ? -26.781 4.148 0.498 1 95.81 276 ILE B C 1
ATOM 4426 O O . ILE B 1 276 ? -27.688 4.707 1.137 1 95.81 276 ILE B O 1
ATOM 4430 N N . LYS B 1 277 ? -26.938 3.314 -0.508 1 93.56 277 LYS B N 1
ATOM 4431 C CA . LYS B 1 277 ? -28.297 3.051 -0.994 1 93.56 277 LYS B CA 1
ATOM 4432 C C . LYS B 1 277 ? -28.859 1.788 -0.359 1 93.56 277 LYS B C 1
ATOM 4434 O O . LYS B 1 277 ? -28.125 0.893 0.041 1 93.56 277 LYS B O 1
#

Radius of gyration: 29.29 Å; Cα contacts (8 Å, |Δi|>4): 1263; chains: 2; bounding box: 99×78×92 Å

pLDDT: mean 82.7, std 20.14, range [30.88, 98.94]

InterPro domains:
  IPR025345 Protein of unknown function DUF4249 [PF14054] (26-268)

Foldseek 3Di:
DVVVVVVVVVVVVVVVVVVPPPPVPPCPCPVQPPWFKAKAAEQEAEPPDQSQKGKIFIFTDDGVPDPDPDTHFADDKWKWKAKPVGDIFTFPDPDGGITIGRGDGDDAQIKMKIWIDDPNWIKIFIETEHDDDADKDKDWDCQDDPRRQWIKMKIWAAADPPDAWWKKKKWKDWPVDPGIDIDIDTCNVDDRGTDMDMDIDNPDDAQTKMKMKMKGWDPQVSVLVVVLCVVDVVDHRSPPPRPPPRAGRMATPPDRVRGGHHYHIYIYIYMDMDGHD/DVVVVVVVVVVVVVVVVVPPDDPVPPVPCPVQPPWFKAKAAEQEAEPPDQSQKGKIFIFTDDRPPDPDPDTHFADDKWKWKAKPVGDIFTFPDPDGRITIGRGDGDDAQIKMKIWIDDPNWIKIFIETEHDDDADKDKDWDCQDDPRRQWIKMKIWAAADPPDAFWKKKKWKDWPVDPGTDIDIDTCNPDDRGTDMDMDIDNPDDAQTKMKMKMKGWDPQVSVLVVVLCVVDVVHHRSPPPRPPPRAGRMATPPDRVRGGHHYHIYIYIYMDMDGHD

Nearest PDB structures (foldseek):
  2qki-assembly2_D  TM=3.311E-01  e=5.344E-05  Homo sapiens
  5fo9-assembly1_D  TM=3.331E-01  e=6.281E-05  Homo sapiens
  2a73-assembly1_A  TM=3.446E-01  e=2.411E-04  Homo sapiens
  2a74-assembly2_D  TM=3.572E-01  e=2.052E-04  Homo sapiens
  2qki-assembly1_A  TM=3.313E-01  e=4.358E-04  Homo sapiens

Secondary structure (DSSP, 8-state):
--HHHHHHHHHHHHHHHHTT----------------EEEEEEEEEETTS----EEEEEEEPPPTT---SSPPB--S-EEEEEETTS-EEEEEEEETTEEEESS----TT-EEEEEEEETTEEEEEEEE-PPPP---EEEEEEEESTTS-EEEEEEEEPPPTT-SS-EEEEEEE-TT-SS-EEEEEEGGGS-TT-EEEEEEETT--TT-EEEEEEEEE-HHHHHHHHHHHHHHHTTS-TTSS--TT-B-S-EESS-GGGPPEEEEEEEEEEEEEEE--/--HHHHHHHHHHHHHHHHT---------------PPEEEEEEEEEETTS----EEEEEEEPPPTT---SSPPB--S-EEEEEETTS-EEEEEEEETTEEEESS----TT-EEEEEEEETTEEEEEEEE-PPPP---EEEEEEEESTTS-EEEEEEEEPPPTT-SS-EEEEEEE-TT-SS-EEEEEEGGGS-TT-EEEEEEETT--TT-EEEEEEEEE-HHHHHHHHHHHHHHHTSS-TTSS--TT-B-S-EESS-GGGPPEEEEEEEEEEEEEEE--

Organism: Capnocytophaga canimorsus (strain 5) (NCBI:txid860228)